Protein AF-A0AAD4MXI3-F1 (afdb_monomer_lite)

Radius of gyration: 30.2 Å; chains: 1; bounding box: 87×58×88 Å

Structure (mmCIF, N/CA/C/O backbone):
data_AF-A0AAD4MXI3-F1
#
_entry.id   AF-A0AAD4MXI3-F1
#
loop_
_atom_site.group_PDB
_atom_site.id
_atom_site.type_symbol
_atom_site.label_atom_id
_atom_site.label_alt_id
_atom_site.label_comp_id
_atom_site.label_asym_id
_atom_site.label_entity_id
_atom_site.label_seq_id
_atom_site.pdbx_PDB_ins_code
_atom_site.Cartn_x
_atom_site.Cartn_y
_atom_site.Cartn_z
_atom_site.occupancy
_atom_site.B_iso_or_equiv
_atom_site.auth_seq_id
_atom_site.auth_comp_id
_atom_site.auth_asym_id
_atom_site.auth_atom_id
_atom_site.pdbx_PDB_model_num
ATOM 1 N N . MET A 1 1 ? -22.666 6.127 -7.463 1.00 71.88 1 MET A N 1
ATOM 2 C CA . MET A 1 1 ? -21.211 5.927 -7.642 1.00 71.88 1 MET A CA 1
ATOM 3 C C . MET A 1 1 ? -20.836 4.461 -7.845 1.00 71.88 1 MET A C 1
ATOM 5 O O . MET A 1 1 ? -20.389 4.149 -8.931 1.00 71.88 1 MET A O 1
ATOM 9 N N . PHE A 1 2 ? -21.081 3.539 -6.904 1.00 76.25 2 PHE A N 1
ATOM 10 C CA . PHE A 1 2 ? -20.746 2.109 -7.086 1.00 76.25 2 PHE A CA 1
ATOM 11 C C . PHE A 1 2 ? -21.360 1.491 -8.357 1.00 76.25 2 PHE A C 1
ATOM 13 O O . PHE A 1 2 ? -20.661 0.951 -9.206 1.00 76.25 2 PHE A O 1
ATOM 20 N N . LYS A 1 3 ? -22.667 1.711 -8.566 1.00 81.88 3 LYS A N 1
ATOM 21 C CA . LYS A 1 3 ? -23.363 1.352 -9.817 1.00 81.88 3 LYS A CA 1
ATOM 22 C C . LYS A 1 3 ? -22.760 2.017 -11.063 1.00 81.88 3 LYS A C 1
ATOM 24 O O . LYS A 1 3 ? -22.839 1.447 -12.139 1.00 81.88 3 LYS A O 1
ATOM 29 N N . PHE A 1 4 ? -22.193 3.218 -10.935 1.00 83.06 4 PHE A N 1
ATOM 30 C CA . PHE A 1 4 ? -21.527 3.906 -12.045 1.00 83.06 4 PHE A CA 1
ATOM 31 C C . PHE A 1 4 ? -20.183 3.241 -12.366 1.00 83.06 4 PHE A C 1
ATOM 33 O O . PHE A 1 4 ? -19.964 2.892 -13.517 1.00 83.06 4 PHE A O 1
ATOM 40 N N . LEU A 1 5 ? -19.357 2.954 -11.353 1.00 79.75 5 LEU A N 1
ATOM 41 C CA . LEU A 1 5 ? -18.104 2.210 -11.520 1.00 79.75 5 LEU A CA 1
ATOM 42 C C . LEU A 1 5 ? -18.349 0.847 -12.1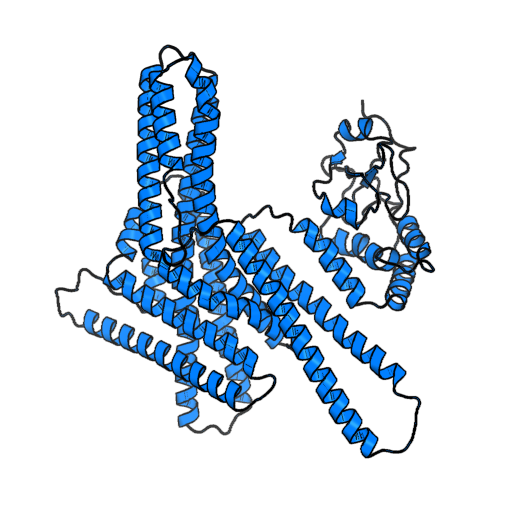87 1.00 79.75 5 LEU A C 1
ATOM 44 O O . LEU A 1 5 ? -17.702 0.525 -13.175 1.00 79.75 5 LEU A O 1
ATOM 48 N N . LEU A 1 6 ? -19.355 0.090 -11.739 1.00 83.81 6 LEU A N 1
ATOM 49 C CA . LEU A 1 6 ? -19.727 -1.175 -12.386 1.00 83.81 6 LEU A CA 1
ATOM 50 C C . LEU A 1 6 ? -20.200 -0.994 -13.833 1.00 83.81 6 LEU A C 1
ATOM 52 O O . LEU A 1 6 ? -19.906 -1.821 -14.688 1.00 83.81 6 LEU A O 1
ATOM 56 N N . LYS A 1 7 ? -20.931 0.080 -14.145 1.00 85.19 7 LYS A N 1
ATOM 57 C CA . LYS A 1 7 ? -21.321 0.364 -15.533 1.00 85.19 7 LYS A CA 1
ATOM 58 C C . LYS A 1 7 ? -20.105 0.669 -16.411 1.00 85.19 7 LYS A C 1
ATOM 60 O O . LYS A 1 7 ? -20.093 0.238 -17.562 1.00 85.19 7 LYS A O 1
ATOM 65 N N . CYS A 1 8 ? -19.083 1.338 -15.873 1.00 80.56 8 CYS A N 1
ATOM 66 C CA . CYS A 1 8 ? -17.843 1.632 -16.594 1.00 80.56 8 CYS A CA 1
ATOM 67 C C . CYS A 1 8 ? -17.051 0.371 -16.971 1.00 80.56 8 CYS A C 1
ATOM 69 O O . CYS A 1 8 ? -16.395 0.377 -18.006 1.00 80.56 8 CYS A O 1
ATOM 71 N N . THR A 1 9 ? -17.143 -0.724 -16.204 1.00 80.81 9 THR A N 1
ATOM 72 C CA . THR A 1 9 ? -16.490 -1.996 -16.585 1.00 80.81 9 THR A CA 1
ATOM 73 C C . THR A 1 9 ? -17.176 -2.682 -17.760 1.00 80.81 9 THR A C 1
ATOM 75 O O . THR A 1 9 ? -16.593 -3.549 -18.402 1.00 80.81 9 THR A O 1
ATOM 78 N N . GLY A 1 10 ? -18.441 -2.344 -18.026 1.00 78.94 10 GLY A N 1
ATOM 79 C CA . GLY A 1 10 ? -19.263 -3.065 -18.988 1.00 78.94 10 GLY A CA 1
ATOM 80 C C . GLY A 1 10 ? -19.734 -4.443 -18.534 1.00 78.94 10 GLY A C 1
ATOM 81 O O . GLY A 1 10 ? -20.423 -5.114 -19.297 1.00 78.94 10 GLY A O 1
ATOM 82 N N . LEU A 1 11 ? -19.399 -4.846 -17.307 1.00 81.38 11 LEU A N 1
ATOM 83 C CA . LEU A 1 11 ? -19.765 -6.135 -16.720 1.00 81.38 11 LEU A CA 1
ATOM 84 C C . LEU A 1 11 ? -20.997 -6.037 -15.812 1.00 81.38 11 LEU A C 1
ATOM 86 O O . LEU A 1 11 ? -21.336 -7.012 -15.148 1.00 81.38 11 LEU A O 1
ATOM 90 N N . TYR A 1 12 ? -21.640 -4.868 -15.729 1.00 85.19 12 TYR A N 1
ATOM 91 C CA . TYR A 1 12 ? -22.799 -4.660 -14.864 1.00 85.19 12 TYR A CA 1
ATOM 92 C C . TYR A 1 12 ? -24.026 -5.451 -15.335 1.00 85.19 12 TYR A C 1
ATOM 94 O O . TYR A 1 12 ? -24.511 -5.235 -16.446 1.00 85.19 12 TYR A O 1
ATOM 102 N N . PHE A 1 13 ? -24.578 -6.285 -14.453 1.00 82.06 13 PHE A N 1
ATOM 103 C CA . PHE A 1 13 ? -25.831 -7.014 -14.664 1.00 82.06 13 PHE A CA 1
ATOM 104 C C . PHE A 1 13 ? -26.773 -6.869 -13.457 1.00 82.06 13 PHE A C 1
ATOM 106 O O . PHE A 1 13 ? -26.343 -6.937 -12.303 1.00 82.06 13 PHE A O 1
ATOM 113 N N . ARG A 1 14 ? -28.077 -6.662 -13.697 1.00 80.00 14 ARG A N 1
ATOM 114 C CA . ARG A 1 14 ? -29.072 -6.450 -12.631 1.00 80.00 14 ARG A CA 1
ATOM 115 C C . ARG A 1 14 ? -29.734 -7.772 -12.230 1.00 80.00 14 ARG A C 1
ATOM 117 O O . ARG A 1 14 ? -30.486 -8.360 -12.994 1.00 80.00 14 ARG A O 1
ATOM 124 N N . ARG A 1 15 ? -29.512 -8.209 -10.985 1.00 71.12 15 ARG A N 1
ATOM 125 C CA . ARG A 1 15 ? -29.992 -9.507 -10.470 1.00 71.12 15 ARG A CA 1
ATOM 126 C C . ARG A 1 15 ? -31.519 -9.686 -10.501 1.00 71.12 15 ARG A C 1
ATOM 128 O O . ARG A 1 15 ? -31.975 -10.789 -10.782 1.00 71.12 15 ARG A O 1
ATOM 135 N N . ASN A 1 16 ? -32.301 -8.636 -10.242 1.00 67.75 16 ASN A N 1
ATOM 136 C CA . ASN A 1 16 ? -33.765 -8.745 -10.108 1.00 67.75 16 ASN A CA 1
ATOM 137 C C . ASN A 1 16 ? -34.512 -9.011 -11.424 1.00 67.75 16 ASN A C 1
ATOM 139 O O . ASN A 1 16 ? -35.721 -9.205 -11.401 1.00 67.75 16 ASN A O 1
ATOM 143 N N . GLU A 1 17 ? -33.813 -9.061 -12.557 1.00 61.91 17 GLU A N 1
ATOM 144 C CA . GLU A 1 17 ? -34.406 -9.397 -13.856 1.00 61.91 17 GLU A CA 1
ATOM 145 C C . GLU A 1 17 ? -34.147 -10.865 -14.252 1.00 61.91 17 GLU A C 1
ATOM 147 O O . GLU A 1 17 ? -34.490 -11.275 -15.353 1.00 61.91 17 GLU A O 1
ATOM 152 N N . LYS A 1 18 ? -33.579 -11.695 -13.357 1.00 56.88 18 LYS A N 1
ATOM 153 C CA . LYS A 1 18 ? -33.251 -13.109 -13.641 1.00 56.88 18 LYS A CA 1
ATOM 154 C C . LYS A 1 18 ? -34.452 -13.980 -14.032 1.00 56.88 18 LYS A C 1
ATOM 156 O O . LYS A 1 18 ? -34.252 -14.982 -14.708 1.00 56.88 18 LYS A O 1
ATOM 161 N N . ASN A 1 19 ? -35.667 -13.608 -13.635 1.00 62.66 19 ASN A N 1
ATOM 162 C CA . ASN A 1 19 ? -36.865 -14.404 -13.919 1.00 62.66 19 ASN A CA 1
ATOM 163 C C . ASN A 1 19 ? -37.606 -13.959 -15.188 1.00 62.66 19 ASN A C 1
ATOM 165 O O . ASN A 1 19 ? -38.589 -14.591 -15.562 1.00 62.66 19 ASN A O 1
ATOM 169 N N . SER A 1 20 ? -37.144 -12.905 -15.867 1.00 68.44 20 SER A N 1
ATOM 170 C CA . SER A 1 20 ? -37.690 -12.482 -17.154 1.00 68.44 20 SER A CA 1
ATOM 171 C C . SER A 1 20 ? -36.617 -12.594 -18.234 1.00 68.44 20 SER A C 1
ATOM 173 O O . SER A 1 20 ? -35.566 -11.948 -18.191 1.00 68.44 20 SER A O 1
ATOM 175 N N . PHE A 1 21 ? -36.882 -13.451 -19.222 1.00 72.69 21 PHE A N 1
ATOM 176 C CA . PHE A 1 21 ? -36.068 -13.615 -20.428 1.00 72.69 21 PHE A CA 1
ATOM 177 C C . PHE A 1 21 ? -36.231 -12.375 -21.324 1.00 72.69 21 PHE A C 1
ATOM 179 O O . PHE A 1 21 ? -36.848 -12.405 -22.383 1.00 72.69 21 PHE A O 1
ATOM 186 N N . ASN A 1 22 ? -35.727 -11.236 -20.855 1.00 79.69 22 ASN A N 1
ATOM 187 C CA . ASN A 1 22 ? -35.810 -9.967 -21.557 1.00 79.69 22 ASN A CA 1
ATOM 188 C C . ASN A 1 22 ? -34.549 -9.765 -22.406 1.00 79.69 22 ASN A C 1
ATOM 190 O O . ASN A 1 22 ? -33.429 -10.000 -21.949 1.00 79.69 22 ASN A O 1
ATOM 194 N N . LEU A 1 23 ? -34.727 -9.259 -23.628 1.00 78.06 23 LEU A N 1
ATOM 195 C CA . LEU A 1 23 ? -33.662 -8.971 -24.597 1.00 78.06 23 LEU A CA 1
ATOM 196 C C . LEU A 1 23 ? -32.428 -8.228 -24.008 1.00 78.06 23 LEU A C 1
ATOM 198 O O . LEU A 1 23 ? -31.302 -8.606 -24.341 1.00 78.06 23 LEU A O 1
ATOM 202 N N . PRO A 1 24 ? -32.567 -7.242 -23.092 1.00 81.12 24 PRO A N 1
ATOM 203 C CA . PRO A 1 24 ? -31.422 -6.580 -22.455 1.00 81.12 24 PRO A CA 1
ATOM 204 C C . PRO A 1 24 ? -30.528 -7.520 -21.631 1.00 81.12 24 PRO A C 1
ATOM 206 O O . PRO A 1 24 ? -29.309 -7.339 -21.607 1.00 81.12 24 PRO A O 1
ATOM 209 N N . ASN A 1 25 ? -31.102 -8.549 -20.999 1.00 78.00 25 ASN A N 1
ATOM 210 C CA . ASN A 1 25 ? -30.342 -9.526 -20.218 1.00 78.00 25 ASN A CA 1
ATOM 211 C C . ASN A 1 25 ? -29.494 -10.420 -21.121 1.00 78.00 25 ASN A C 1
ATOM 213 O O . ASN A 1 25 ? -28.333 -10.678 -20.805 1.00 78.00 25 ASN A O 1
ATOM 217 N N . CYS A 1 26 ? -30.033 -10.831 -22.272 1.00 82.38 26 CYS A N 1
ATOM 218 C CA . CYS A 1 26 ? -29.278 -11.584 -23.271 1.00 82.38 26 CYS A CA 1
ATOM 219 C C . CYS A 1 26 ? -28.070 -10.782 -23.777 1.00 82.38 26 CYS A C 1
ATOM 221 O O . CYS A 1 26 ? -26.962 -11.314 -23.818 1.00 82.38 26 CYS A O 1
ATOM 223 N N . PHE A 1 27 ? -28.245 -9.489 -24.079 1.00 82.81 27 PHE A N 1
ATOM 224 C CA . PHE A 1 27 ? -27.133 -8.621 -24.484 1.00 82.81 27 PHE A CA 1
ATOM 225 C C . PHE A 1 27 ? -26.079 -8.446 -23.386 1.00 82.81 27 PHE A C 1
ATOM 227 O O . PHE A 1 27 ? -24.882 -8.454 -23.679 1.00 82.81 27 PHE A O 1
ATOM 234 N N . ALA A 1 28 ? -26.492 -8.320 -22.124 1.00 81.31 28 ALA A N 1
ATOM 235 C CA . ALA A 1 28 ? -25.559 -8.225 -21.006 1.00 81.31 28 ALA A CA 1
ATOM 236 C C . ALA A 1 28 ? -24.751 -9.521 -20.818 1.00 81.31 28 ALA A C 1
ATOM 238 O O . ALA A 1 28 ? -23.532 -9.457 -20.663 1.00 81.31 28 ALA A O 1
ATOM 239 N N . ILE A 1 29 ? -25.395 -10.690 -20.902 1.00 83.94 29 ILE A N 1
ATOM 240 C CA . ILE A 1 29 ? -24.723 -11.998 -20.824 1.00 83.94 29 ILE A CA 1
ATOM 241 C C . ILE A 1 29 ? -23.753 -12.179 -21.994 1.00 83.94 29 ILE A C 1
ATOM 243 O O . ILE A 1 29 ? -22.613 -12.592 -21.777 1.00 83.94 29 ILE A O 1
ATOM 247 N N . LEU A 1 30 ? -24.165 -11.831 -23.218 1.00 85.38 30 LEU A N 1
ATOM 248 C CA . LEU A 1 30 ? -23.307 -11.882 -24.403 1.00 85.38 30 LEU A CA 1
ATOM 249 C C . LEU A 1 30 ? -22.069 -10.994 -24.218 1.00 85.38 30 LEU A C 1
ATOM 251 O O . LEU A 1 30 ? -20.947 -11.440 -24.442 1.00 85.38 30 LEU A O 1
ATOM 255 N N . ARG A 1 31 ? -22.262 -9.756 -23.745 1.00 82.81 31 ARG A N 1
ATOM 256 C CA . ARG A 1 31 ? -21.172 -8.814 -23.468 1.00 82.81 31 ARG A CA 1
ATOM 257 C C . ARG A 1 31 ? -20.222 -9.345 -22.397 1.00 82.81 31 ARG A C 1
ATOM 259 O O . ARG A 1 31 ? -19.016 -9.312 -22.606 1.00 82.81 31 ARG A O 1
ATOM 266 N N . ILE A 1 32 ? -20.743 -9.841 -21.275 1.00 84.00 32 ILE A N 1
ATOM 267 C CA . ILE A 1 32 ? -19.931 -10.422 -20.195 1.00 84.00 32 ILE A CA 1
ATOM 268 C C . ILE A 1 32 ? -19.137 -11.625 -20.710 1.00 84.00 32 ILE A C 1
ATOM 270 O O . ILE A 1 32 ? -17.943 -11.718 -20.447 1.00 84.00 32 ILE A O 1
ATOM 274 N N . SER A 1 33 ? -19.776 -12.505 -21.483 1.00 84.44 33 SER A N 1
ATOM 275 C CA . SER A 1 33 ? -19.131 -13.687 -22.067 1.00 84.44 33 SER A CA 1
ATOM 276 C C . SER A 1 33 ? -18.014 -13.288 -23.026 1.00 84.44 33 SER A C 1
ATOM 278 O O . SER A 1 33 ? -16.913 -13.825 -22.942 1.00 84.44 33 SER A O 1
ATOM 280 N N . PHE A 1 34 ? -18.261 -12.296 -23.885 1.00 82.94 34 PHE A N 1
ATOM 281 C CA . PHE A 1 34 ? -17.249 -11.747 -24.781 1.00 82.94 34 PHE A CA 1
ATOM 282 C C . PHE A 1 34 ? -16.066 -11.159 -24.004 1.00 82.94 34 PHE A C 1
ATOM 284 O O . PHE A 1 34 ? -14.925 -11.506 -24.288 1.00 82.94 34 PHE A O 1
ATOM 291 N N . LEU A 1 35 ? -16.328 -10.328 -22.991 1.00 79.69 35 LEU A N 1
ATOM 292 C CA . LEU A 1 35 ? -15.300 -9.715 -22.145 1.00 79.69 35 LEU A CA 1
ATOM 293 C C . LEU A 1 35 ? -14.505 -10.765 -21.346 1.00 79.69 35 LEU A C 1
ATOM 295 O O . LEU A 1 35 ? -13.294 -10.632 -21.187 1.00 79.69 35 LEU A O 1
ATOM 299 N N . PHE A 1 36 ? -15.149 -11.832 -20.877 1.00 83.69 36 PHE A N 1
ATOM 300 C CA . PHE A 1 36 ? -14.470 -12.934 -20.200 1.00 83.69 36 PHE A CA 1
ATOM 301 C C . PHE A 1 36 ? -13.571 -13.730 -21.157 1.00 83.69 36 PHE A C 1
ATOM 303 O O . PHE A 1 36 ? -12.392 -13.931 -20.866 1.00 83.69 36 PHE A O 1
ATOM 310 N N . LEU A 1 37 ? -14.099 -14.137 -22.318 1.00 83.88 37 LEU A N 1
ATOM 311 C CA . LEU A 1 37 ? -13.338 -14.860 -23.343 1.00 83.88 37 LEU A CA 1
ATOM 312 C C . LEU A 1 37 ? -12.160 -14.028 -23.858 1.00 83.88 37 LEU A C 1
ATOM 314 O O . LEU A 1 37 ? -11.071 -14.559 -24.051 1.00 83.88 37 LEU A O 1
ATOM 318 N N . ALA A 1 38 ? -12.363 -12.722 -24.011 1.00 76.38 38 ALA A N 1
ATOM 319 C CA . ALA A 1 38 ? -11.337 -11.737 -24.313 1.00 76.38 38 ALA A CA 1
ATOM 320 C C . ALA A 1 38 ? -10.177 -11.772 -23.303 1.00 76.38 38 ALA A C 1
ATOM 322 O O . ALA A 1 38 ? -9.015 -11.936 -23.685 1.00 76.38 38 ALA A O 1
ATOM 323 N N . SER A 1 39 ? -10.487 -11.669 -22.007 1.00 76.62 39 SER A N 1
ATOM 324 C CA . SER A 1 39 ? -9.486 -11.722 -20.936 1.00 76.62 39 SER A CA 1
ATOM 325 C C . SER A 1 39 ? -8.777 -13.077 -20.865 1.00 76.62 39 SER A C 1
ATOM 327 O O . SER A 1 39 ? -7.554 -13.119 -20.725 1.00 76.62 39 SER A O 1
ATOM 329 N N . LEU A 1 40 ? -9.520 -14.179 -21.009 1.00 82.62 40 LEU A N 1
ATOM 330 C CA . LEU A 1 40 ? -8.967 -15.533 -21.031 1.00 82.62 40 LEU A CA 1
ATOM 331 C C . LEU A 1 40 ? -8.005 -15.720 -22.210 1.00 82.62 40 LEU A C 1
ATOM 333 O O . LEU A 1 40 ? -6.887 -16.196 -22.030 1.00 82.62 40 LEU A O 1
ATOM 337 N N . PHE A 1 41 ? -8.405 -15.295 -23.408 1.00 80.56 41 PHE A N 1
ATOM 338 C CA . PHE A 1 41 ? -7.582 -15.395 -24.608 1.00 80.56 41 PHE A CA 1
ATOM 339 C C . PHE A 1 41 ? -6.304 -14.553 -24.502 1.00 80.56 41 PHE A C 1
ATOM 341 O O . PHE A 1 41 ? -5.221 -15.035 -24.835 1.00 80.56 41 PHE A O 1
ATOM 348 N N . GLY A 1 42 ? -6.399 -13.330 -23.967 1.00 74.69 42 GLY A N 1
ATOM 349 C CA . GLY A 1 42 ? -5.232 -12.495 -23.672 1.00 74.69 42 GLY A CA 1
ATOM 350 C C . GLY A 1 42 ? -4.258 -13.168 -22.699 1.00 74.69 42 GLY A C 1
ATOM 351 O O . GLY A 1 42 ? -3.053 -13.180 -22.943 1.00 74.69 42 GLY A O 1
ATOM 352 N N . CYS A 1 43 ? -4.778 -13.802 -21.644 1.00 78.19 43 CYS A N 1
ATOM 353 C CA . CYS A 1 43 ? -3.972 -14.572 -20.698 1.00 78.19 43 CYS A CA 1
ATOM 354 C C . CYS A 1 43 ? -3.271 -15.762 -21.375 1.00 78.19 43 CYS A C 1
ATOM 356 O O . CYS A 1 43 ? -2.061 -15.914 -21.231 1.00 78.19 43 CYS A O 1
ATOM 358 N N . LEU A 1 44 ? -3.987 -16.549 -22.186 1.00 81.56 44 LEU A N 1
ATOM 359 C CA . LEU A 1 44 ? -3.418 -17.692 -22.912 1.00 81.56 44 LEU A CA 1
ATOM 360 C C . LEU A 1 44 ? -2.324 -17.276 -23.905 1.00 81.56 44 LEU A C 1
ATOM 362 O O . LEU A 1 44 ? -1.294 -17.946 -23.997 1.00 81.56 44 LEU A O 1
ATOM 366 N N . ILE A 1 45 ? -2.508 -16.162 -24.622 1.00 78.88 45 ILE A N 1
ATOM 367 C CA . ILE A 1 45 ? -1.471 -15.606 -25.504 1.00 78.88 45 ILE A CA 1
ATOM 368 C C . ILE A 1 45 ? -0.225 -15.241 -24.702 1.00 78.88 45 ILE A C 1
ATOM 370 O O . ILE A 1 45 ? 0.888 -15.545 -25.134 1.00 78.88 45 ILE A O 1
ATOM 374 N N . SER A 1 46 ? -0.400 -14.592 -23.554 1.00 74.19 46 SER A N 1
ATOM 375 C CA . SER A 1 46 ? 0.720 -14.153 -22.727 1.00 74.19 46 SER A CA 1
ATOM 376 C C . SER A 1 46 ? 1.441 -15.327 -22.079 1.00 74.19 46 SER A C 1
ATOM 378 O O . SER A 1 46 ? 2.661 -15.362 -22.153 1.00 74.19 46 SER A O 1
ATOM 380 N N . ILE A 1 47 ? 0.727 -16.354 -21.603 1.00 77.31 47 ILE A N 1
ATOM 381 C CA . ILE A 1 47 ? 1.327 -17.622 -21.155 1.00 77.31 47 ILE A CA 1
ATOM 382 C C . ILE A 1 47 ? 2.124 -18.267 -22.289 1.00 77.31 47 ILE A C 1
ATOM 384 O O . ILE A 1 47 ? 3.286 -18.616 -22.099 1.00 77.31 47 ILE A O 1
ATOM 388 N N . LYS A 1 48 ? 1.535 -18.394 -23.487 1.00 81.06 48 LYS A N 1
ATOM 389 C CA . LYS A 1 48 ? 2.230 -18.961 -24.651 1.00 81.06 48 LYS A CA 1
ATOM 390 C C . LYS A 1 48 ? 3.506 -18.179 -24.957 1.00 81.06 48 LYS A C 1
ATOM 392 O O . LYS A 1 48 ? 4.539 -18.790 -25.202 1.00 81.06 48 LYS A O 1
ATOM 397 N N . ARG A 1 49 ? 3.450 -16.844 -24.934 1.00 75.56 49 ARG A N 1
ATOM 398 C CA . ARG A 1 49 ? 4.627 -15.988 -25.131 1.00 75.56 49 ARG A CA 1
ATOM 399 C C . ARG A 1 49 ? 5.664 -16.202 -24.037 1.00 75.56 49 ARG A C 1
ATOM 401 O O . ARG A 1 49 ? 6.811 -16.440 -24.387 1.00 75.56 49 ARG A O 1
ATOM 408 N N . SER A 1 50 ? 5.275 -16.188 -22.761 1.00 74.62 50 SER A N 1
ATOM 409 C CA . SER A 1 50 ? 6.175 -16.470 -21.636 1.00 74.62 50 SER A CA 1
ATOM 410 C C . SER A 1 50 ? 6.868 -17.817 -21.814 1.00 74.62 50 SER A C 1
ATOM 412 O O . SER A 1 50 ? 8.085 -17.880 -21.730 1.00 74.62 50 SER A O 1
ATOM 414 N N . LEU A 1 51 ? 6.117 -18.878 -22.128 1.00 75.19 51 LEU A N 1
ATOM 415 C CA . LEU A 1 51 ? 6.660 -20.222 -22.333 1.00 75.19 51 LEU A CA 1
ATOM 416 C C . LEU A 1 51 ? 7.622 -20.281 -23.519 1.00 75.19 51 LEU A C 1
ATOM 418 O O . LEU A 1 51 ? 8.698 -20.848 -23.392 1.00 75.19 51 LEU A O 1
ATOM 422 N N . VAL A 1 52 ? 7.273 -19.667 -24.653 1.00 77.25 52 VAL A N 1
ATOM 423 C CA . VAL A 1 52 ? 8.180 -19.567 -25.805 1.00 77.25 52 VAL A CA 1
ATOM 424 C C . VAL A 1 52 ? 9.452 -18.809 -25.408 1.00 77.25 52 VAL A C 1
ATOM 426 O O . VAL A 1 52 ? 10.545 -19.290 -25.668 1.00 77.25 52 VAL A O 1
ATOM 429 N N . TYR A 1 53 ? 9.359 -17.679 -24.711 1.00 73.25 53 TYR A N 1
ATOM 430 C CA . TYR A 1 53 ? 10.555 -16.942 -24.289 1.00 73.25 53 TYR A CA 1
ATOM 431 C C . TYR A 1 53 ? 11.428 -17.716 -23.296 1.00 73.25 53 TYR A C 1
ATOM 433 O O . TYR A 1 53 ? 12.649 -17.682 -23.423 1.00 73.25 53 TYR A O 1
ATOM 441 N N . ILE A 1 54 ? 10.819 -18.433 -22.349 1.00 70.81 54 ILE A N 1
ATOM 442 C CA . ILE A 1 54 ? 11.538 -19.298 -21.405 1.00 70.81 54 ILE A CA 1
ATOM 443 C C . ILE A 1 54 ? 12.260 -20.423 -22.156 1.00 70.81 54 ILE A C 1
ATOM 445 O O . ILE A 1 54 ? 13.427 -20.684 -21.886 1.00 70.81 54 ILE A O 1
ATOM 449 N N . LEU A 1 55 ? 11.585 -21.075 -23.107 1.00 74.19 55 LEU A N 1
ATOM 450 C CA . LEU A 1 55 ? 12.127 -22.226 -23.834 1.00 74.19 55 LEU A CA 1
ATOM 451 C C . LEU A 1 55 ? 13.190 -21.847 -24.874 1.00 74.19 55 LEU A C 1
ATOM 453 O O . LEU A 1 55 ? 14.082 -22.646 -25.136 1.00 74.19 55 LEU A O 1
ATOM 457 N N . TYR A 1 56 ? 13.105 -20.652 -25.467 1.00 72.19 56 TYR A N 1
ATOM 458 C CA . TYR A 1 56 ? 13.983 -20.223 -26.563 1.00 72.19 56 TYR A CA 1
ATOM 459 C C . TYR A 1 56 ? 15.058 -19.193 -26.154 1.00 72.19 56 TYR A C 1
ATOM 461 O O . TYR A 1 56 ? 15.750 -18.685 -27.029 1.00 72.19 56 TYR A O 1
ATOM 469 N N . SER A 1 57 ? 15.232 -18.914 -24.852 1.00 57.41 57 SER A N 1
ATOM 470 C CA . SER A 1 57 ? 16.370 -18.173 -24.268 1.00 57.41 57 SER A CA 1
ATOM 471 C C . SER A 1 57 ? 16.747 -16.859 -24.980 1.00 57.41 57 SER A C 1
ATOM 473 O O . SER A 1 57 ? 17.757 -16.782 -25.679 1.00 57.41 57 SER A O 1
ATOM 475 N N . LEU A 1 58 ? 15.981 -15.786 -24.746 1.00 51.16 58 LEU A N 1
ATOM 476 C CA . LEU A 1 58 ? 16.377 -14.419 -25.122 1.00 51.16 58 LEU A CA 1
ATOM 477 C C . LEU A 1 58 ? 16.386 -13.502 -23.885 1.00 51.16 58 LEU A C 1
ATOM 479 O O . LEU A 1 58 ? 15.350 -13.258 -23.266 1.00 51.16 58 LEU A O 1
ATOM 483 N N . GLU A 1 59 ? 17.581 -13.006 -23.551 1.00 57.72 59 GLU A N 1
ATOM 484 C CA . GLU A 1 59 ? 18.036 -12.413 -22.275 1.00 57.72 59 GLU A CA 1
ATOM 485 C C . GLU A 1 59 ? 17.306 -11.151 -21.762 1.00 57.72 59 GLU A C 1
ATOM 487 O O . GLU A 1 59 ? 17.576 -10.699 -20.648 1.00 57.72 59 GLU A O 1
ATOM 492 N N . THR A 1 60 ? 16.379 -10.557 -22.518 1.00 54.16 60 THR A N 1
ATOM 493 C CA . THR A 1 60 ? 15.737 -9.276 -22.137 1.00 54.16 60 THR A CA 1
ATOM 494 C C . THR A 1 60 ? 14.233 -9.213 -22.392 1.00 54.16 60 THR A C 1
ATOM 496 O O . THR A 1 60 ? 13.512 -8.599 -21.611 1.00 54.16 60 THR A O 1
ATOM 499 N N . ALA A 1 61 ? 13.718 -9.914 -23.405 1.00 54.84 61 ALA A N 1
ATOM 500 C CA . ALA A 1 61 ? 12.282 -9.956 -23.702 1.00 54.84 61 ALA A CA 1
ATOM 501 C C . ALA A 1 61 ? 11.458 -10.754 -22.665 1.00 54.84 61 ALA A C 1
ATOM 503 O O . ALA A 1 61 ? 10.224 -10.726 -22.685 1.00 54.84 61 ALA A O 1
ATOM 504 N N . SER A 1 62 ? 12.120 -11.472 -21.753 1.00 63.47 62 SER A N 1
ATOM 505 C CA . SER A 1 62 ? 11.473 -12.285 -20.722 1.00 63.47 62 SER A CA 1
ATOM 506 C C . SER A 1 62 ? 10.803 -11.443 -19.627 1.00 63.47 62 SER A C 1
ATOM 508 O O . SER A 1 62 ? 9.693 -11.775 -19.217 1.00 63.47 62 SER A O 1
ATOM 510 N N . LEU A 1 63 ? 11.409 -10.329 -19.199 1.00 72.75 63 LEU A N 1
ATOM 511 C CA . LEU A 1 63 ? 10.947 -9.551 -18.039 1.00 72.75 63 LEU A CA 1
ATOM 512 C C . LEU A 1 63 ? 9.620 -8.821 -18.296 1.00 72.75 63 LEU A C 1
ATOM 514 O O . LEU A 1 63 ? 8.661 -9.010 -17.545 1.00 72.75 63 LEU A O 1
ATOM 518 N N . ASP A 1 64 ? 9.512 -8.094 -19.413 1.00 73.75 64 ASP A N 1
ATOM 519 C CA . ASP A 1 64 ? 8.252 -7.484 -19.870 1.00 73.75 64 ASP A CA 1
ATOM 520 C C . ASP A 1 64 ? 7.141 -8.519 -20.037 1.00 73.75 64 ASP A C 1
ATOM 522 O O . ASP A 1 64 ? 5.971 -8.264 -19.743 1.00 73.75 64 ASP A O 1
ATOM 526 N N . THR A 1 65 ? 7.509 -9.719 -20.485 1.00 79.38 65 THR A N 1
ATOM 527 C CA . THR A 1 65 ? 6.556 -10.803 -20.688 1.00 79.38 65 THR A CA 1
ATOM 528 C C . THR A 1 65 ? 6.035 -11.346 -19.352 1.00 79.38 65 THR A C 1
ATOM 530 O O . THR A 1 65 ? 4.838 -11.614 -19.238 1.00 79.38 65 THR A O 1
ATOM 533 N N . PHE A 1 66 ? 6.879 -11.469 -18.322 1.00 81.56 66 PHE A N 1
ATOM 534 C CA . PHE A 1 66 ? 6.442 -11.869 -16.977 1.00 81.56 66 PHE A CA 1
ATOM 535 C C . PHE A 1 66 ? 5.588 -10.800 -16.295 1.00 81.56 66 PHE A C 1
ATOM 537 O O . PHE A 1 66 ? 4.549 -11.126 -15.715 1.00 81.56 66 PHE A O 1
ATOM 544 N N . GLN A 1 67 ? 5.975 -9.527 -16.406 1.00 84.56 67 GLN A N 1
ATOM 545 C CA . GLN A 1 67 ? 5.164 -8.417 -15.909 1.00 84.56 67 GLN A CA 1
ATOM 546 C C . GLN A 1 67 ? 3.792 -8.394 -16.600 1.00 84.56 67 GLN A C 1
ATOM 548 O O . GLN A 1 67 ? 2.757 -8.352 -15.931 1.00 84.56 67 GLN A O 1
ATOM 553 N N . GLY A 1 68 ? 3.774 -8.509 -17.931 1.00 81.94 68 GLY A N 1
ATOM 554 C CA . GLY A 1 68 ? 2.547 -8.589 -18.719 1.00 81.94 68 GLY A CA 1
ATOM 555 C C . GLY A 1 68 ? 1.680 -9.793 -18.345 1.00 81.94 68 GLY A C 1
ATOM 556 O O . GLY A 1 68 ? 0.463 -9.662 -18.226 1.00 81.94 68 GLY A O 1
ATOM 557 N N . LEU A 1 69 ? 2.277 -10.962 -18.094 1.00 84.38 69 LEU A N 1
ATOM 558 C CA . LEU A 1 69 ? 1.548 -12.135 -17.606 1.00 84.38 69 LEU A CA 1
ATOM 559 C C . LEU A 1 69 ? 0.861 -11.851 -16.262 1.00 84.38 69 LEU A C 1
ATOM 561 O O . LEU A 1 69 ? -0.327 -12.141 -16.120 1.00 84.38 69 LEU A O 1
ATOM 565 N N . GLY A 1 70 ? 1.577 -11.247 -15.309 1.00 88.50 70 GLY A N 1
ATOM 566 C CA . GLY A 1 70 ? 1.018 -10.872 -14.008 1.00 88.50 70 GLY A CA 1
ATOM 567 C C . GLY A 1 70 ? -0.190 -9.943 -14.144 1.00 88.50 70 GLY A C 1
ATOM 568 O O . GLY A 1 70 ? -1.227 -10.177 -13.529 1.00 88.50 70 GLY A O 1
ATOM 569 N N . TRP A 1 71 ? -0.107 -8.957 -15.032 1.00 86.56 71 TRP A N 1
ATOM 570 C CA . TRP A 1 71 ? -1.216 -8.069 -15.379 1.00 86.56 71 TRP A CA 1
ATOM 571 C C . TRP A 1 71 ? -2.423 -8.798 -15.980 1.00 86.56 71 TRP A C 1
ATOM 573 O O . TRP A 1 71 ? -3.566 -8.589 -15.561 1.00 86.56 71 TRP A O 1
ATOM 583 N N . HIS A 1 72 ? -2.205 -9.711 -16.926 1.00 84.94 72 HIS A N 1
ATOM 584 C CA . HIS A 1 72 ? -3.305 -10.496 -17.486 1.00 84.94 72 HIS A CA 1
ATOM 585 C C . HIS A 1 72 ? -3.979 -11.382 -16.440 1.00 84.94 72 HIS A C 1
ATOM 587 O O . HIS A 1 72 ? -5.207 -11.479 -16.434 1.00 84.94 72 HIS A O 1
ATOM 593 N N . LEU A 1 73 ? -3.203 -11.984 -15.536 1.00 87.69 73 LEU A N 1
ATOM 594 C CA . LEU A 1 73 ? -3.738 -12.774 -14.431 1.00 87.69 73 LEU A CA 1
ATOM 595 C C . LEU A 1 73 ? -4.529 -11.907 -13.443 1.00 87.69 73 LEU A C 1
ATOM 597 O O . LEU A 1 73 ? -5.622 -12.311 -13.044 1.00 87.69 73 LEU A O 1
ATOM 601 N N . GLN A 1 74 ? -4.047 -10.703 -13.115 1.00 91.19 74 GLN A N 1
ATOM 602 C CA . GLN A 1 74 ? -4.778 -9.730 -12.290 1.00 91.19 74 GLN A CA 1
ATOM 603 C C . GLN A 1 74 ? -6.139 -9.399 -12.917 1.00 91.19 74 GLN A C 1
ATOM 605 O O . GLN A 1 74 ? -7.173 -9.557 -12.274 1.00 91.19 74 GLN A O 1
ATOM 610 N N . THR A 1 75 ? -6.173 -9.047 -14.206 1.00 89.12 75 THR A N 1
ATOM 611 C CA . THR A 1 75 ? -7.430 -8.728 -14.908 1.00 89.12 75 THR A CA 1
ATOM 612 C C . THR A 1 75 ? -8.378 -9.908 -15.028 1.00 89.12 75 THR A C 1
ATOM 614 O O . THR A 1 75 ? -9.586 -9.741 -14.836 1.00 89.12 75 THR A O 1
ATOM 617 N N . LEU A 1 76 ? -7.866 -11.093 -15.368 1.00 87.62 76 LEU A N 1
ATOM 618 C CA . LEU A 1 76 ? -8.686 -12.297 -15.457 1.00 87.62 76 LEU A CA 1
ATOM 619 C C . LEU A 1 76 ? -9.327 -12.587 -14.099 1.00 87.62 76 LEU A C 1
ATOM 621 O O . LEU A 1 76 ? -10.538 -12.793 -14.022 1.00 87.62 76 LEU A O 1
ATOM 625 N N . SER A 1 77 ? -8.536 -12.497 -13.030 1.00 92.81 77 SER A N 1
ATOM 626 C CA . SER A 1 77 ? -9.008 -12.665 -11.657 1.00 92.81 77 SER A CA 1
ATOM 627 C C . SER A 1 77 ? -10.072 -11.626 -11.317 1.00 92.81 77 SER A C 1
ATOM 629 O O . SER A 1 77 ? -11.180 -11.995 -10.935 1.00 92.81 77 SER A O 1
ATOM 631 N N . SER A 1 78 ? -9.805 -10.335 -11.538 1.00 94.38 78 SER A N 1
ATOM 632 C CA . SER A 1 78 ? -10.782 -9.266 -11.305 1.00 94.38 78 SER A CA 1
ATOM 633 C C . SER A 1 78 ? -12.080 -9.481 -12.084 1.00 94.38 78 SER A C 1
ATOM 635 O O . SER A 1 78 ? -13.159 -9.281 -11.535 1.00 94.38 78 SER A O 1
ATOM 637 N N . THR A 1 79 ? -12.000 -9.944 -13.332 1.00 89.81 79 THR A N 1
ATOM 638 C CA . THR A 1 79 ? -13.173 -10.239 -14.167 1.00 89.81 79 THR A CA 1
ATOM 639 C C . THR A 1 79 ? -13.990 -11.388 -13.576 1.00 89.81 79 THR A C 1
ATOM 641 O O . THR A 1 79 ? -15.201 -11.246 -13.403 1.00 89.81 79 THR A O 1
ATOM 644 N N . ILE A 1 80 ? -13.337 -12.496 -13.203 1.00 92.12 80 ILE A N 1
ATOM 645 C CA . ILE A 1 80 ? -13.983 -13.660 -12.577 1.00 92.12 80 ILE A CA 1
ATOM 646 C C . ILE A 1 80 ? -14.668 -13.251 -11.272 1.00 92.12 80 ILE A C 1
ATOM 648 O O . ILE A 1 80 ? -15.857 -13.519 -11.099 1.00 92.12 80 ILE A O 1
ATOM 652 N N . PHE A 1 81 ? -13.955 -12.562 -10.378 1.00 95.00 81 PHE A N 1
ATOM 653 C CA . PHE A 1 81 ? -14.507 -12.134 -9.094 1.00 95.00 81 PHE A CA 1
ATOM 654 C C . PHE A 1 81 ? -15.650 -11.138 -9.261 1.00 95.00 81 PHE A C 1
ATOM 656 O O . PHE A 1 81 ? -16.671 -11.271 -8.590 1.00 95.00 81 PHE A O 1
ATOM 663 N N . LEU A 1 82 ? -15.545 -10.187 -10.191 1.00 92.62 82 LEU A N 1
ATOM 664 C CA . LEU A 1 82 ? -16.612 -9.220 -10.424 1.00 92.62 82 LEU A CA 1
ATOM 665 C C . LEU A 1 82 ? -17.881 -9.885 -10.971 1.00 92.62 82 LEU A C 1
ATOM 667 O O . LEU A 1 82 ? -18.985 -9.514 -10.567 1.00 92.62 82 LEU A O 1
ATOM 671 N N . ILE A 1 83 ? -17.744 -10.871 -11.863 1.00 90.06 83 ILE A N 1
ATOM 672 C CA . ILE A 1 83 ? -18.873 -11.676 -12.354 1.00 90.06 83 ILE A CA 1
ATOM 673 C C . ILE A 1 83 ? -19.461 -12.499 -11.204 1.00 90.06 83 ILE A C 1
ATOM 675 O O . ILE A 1 83 ? -20.669 -12.451 -10.974 1.00 90.06 83 ILE A O 1
ATOM 679 N N . TYR A 1 84 ? -18.617 -13.198 -10.445 1.00 93.25 84 TYR A N 1
ATOM 680 C CA . TYR A 1 84 ? -19.020 -14.032 -9.314 1.00 93.25 84 TYR A CA 1
ATOM 681 C C . TYR A 1 84 ? -19.776 -13.233 -8.241 1.00 93.25 84 TYR A C 1
ATOM 683 O O . TYR A 1 84 ? -20.881 -13.609 -7.839 1.00 93.25 84 TYR A O 1
ATOM 691 N N . TRP A 1 85 ? -19.241 -12.084 -7.815 1.00 93.25 85 TRP A N 1
ATOM 692 C CA . TRP A 1 85 ? -19.871 -11.241 -6.799 1.00 93.25 85 TRP A CA 1
ATOM 693 C C . TRP A 1 85 ? -21.188 -10.627 -7.277 1.00 93.25 85 TRP A C 1
ATOM 695 O O . TRP A 1 85 ? -22.118 -10.477 -6.482 1.00 93.25 85 TRP A O 1
ATOM 705 N N . GLN A 1 86 ? -21.302 -10.279 -8.561 1.00 89.69 86 GLN A N 1
ATOM 706 C CA . GLN A 1 86 ? -22.571 -9.823 -9.133 1.00 89.69 86 GLN A CA 1
ATOM 707 C C . GLN A 1 86 ? -23.593 -10.955 -9.214 1.00 89.69 86 GLN A C 1
ATOM 709 O O . GLN A 1 86 ? -24.749 -10.773 -8.830 1.00 89.69 86 GLN A O 1
ATOM 714 N N . TRP A 1 87 ? -23.167 -12.138 -9.661 1.00 87.88 87 TRP A N 1
ATOM 715 C CA . TRP A 1 87 ? -24.035 -13.302 -9.811 1.00 87.88 87 TRP A CA 1
ATOM 716 C C . TRP A 1 87 ? -24.676 -13.719 -8.487 1.00 87.88 87 TRP A C 1
ATOM 718 O O . TRP A 1 87 ? -25.884 -13.983 -8.438 1.00 87.88 87 TRP A O 1
ATOM 728 N N . ASN A 1 88 ? -23.875 -13.709 -7.420 1.00 90.75 88 ASN A N 1
ATOM 729 C CA . ASN A 1 88 ? -24.287 -14.055 -6.064 1.00 90.75 88 ASN A CA 1
ATOM 730 C C . ASN A 1 88 ? -24.948 -12.895 -5.305 1.00 90.75 88 ASN A C 1
ATOM 732 O O . ASN A 1 88 ? -25.401 -13.089 -4.176 1.00 90.75 88 ASN A O 1
ATOM 736 N N . GLY A 1 89 ? -25.032 -11.696 -5.903 1.00 88.81 89 GLY A N 1
ATOM 737 C CA . GLY A 1 89 ? -25.503 -10.456 -5.261 1.00 88.81 89 GLY A CA 1
ATOM 738 C C . GLY A 1 89 ? -24.683 -10.044 -4.040 1.00 88.81 89 GLY A C 1
ATOM 739 O O . GLY A 1 89 ? -25.134 -9.280 -3.194 1.00 88.81 89 GLY A O 1
ATOM 740 N N . THR A 1 90 ? -23.458 -10.541 -3.957 1.00 90.00 90 THR A N 1
ATOM 741 C CA . THR A 1 90 ? -22.495 -10.230 -2.913 1.00 90.00 90 THR A CA 1
ATOM 742 C C . THR A 1 90 ? -22.135 -8.745 -2.910 1.00 90.00 90 THR A C 1
ATOM 744 O O . THR A 1 90 ? -21.970 -8.161 -1.847 1.00 90.00 90 THR A O 1
ATOM 747 N N . LEU A 1 91 ? -22.087 -8.110 -4.088 1.00 85.00 91 LEU A N 1
ATOM 748 C CA . LEU A 1 91 ? -21.860 -6.665 -4.203 1.00 85.00 91 LEU A CA 1
ATOM 749 C C . LEU A 1 91 ? -23.000 -5.821 -3.622 1.00 85.00 91 LEU A C 1
ATOM 751 O O . LEU A 1 91 ? -22.753 -4.731 -3.114 1.00 85.00 91 LEU A O 1
ATOM 755 N N . GLU A 1 92 ? -24.238 -6.305 -3.714 1.00 84.69 92 GLU A N 1
ATOM 756 C CA . GLU A 1 92 ? -25.400 -5.634 -3.126 1.00 84.69 92 GLU A CA 1
ATOM 757 C C . GLU A 1 92 ? -25.361 -5.771 -1.606 1.00 84.69 92 GLU A C 1
ATOM 759 O O . GLU A 1 92 ? -25.426 -4.766 -0.909 1.00 84.69 92 GLU A O 1
ATOM 764 N N . ALA A 1 93 ? -25.081 -6.977 -1.098 1.00 84.12 93 ALA A N 1
ATOM 765 C CA . ALA A 1 93 ? -24.847 -7.191 0.328 1.00 84.12 93 ALA A CA 1
ATOM 766 C C . ALA A 1 93 ? -23.693 -6.329 0.865 1.00 84.12 93 ALA A C 1
ATOM 768 O O . ALA A 1 93 ? -23.795 -5.775 1.954 1.00 84.12 93 ALA A O 1
ATOM 769 N N . LEU A 1 94 ? -22.610 -6.183 0.102 1.00 83.75 94 LEU A N 1
ATOM 770 C CA . LEU A 1 94 ? -21.488 -5.317 0.447 1.00 83.75 94 LEU A CA 1
ATOM 771 C C . LEU A 1 94 ? -21.908 -3.841 0.487 1.00 83.75 94 LEU A C 1
ATOM 773 O O . LEU A 1 94 ? -21.603 -3.140 1.447 1.00 83.75 94 LEU A O 1
ATOM 777 N N . TYR A 1 95 ? -22.646 -3.368 -0.515 1.00 83.06 95 TYR A N 1
ATOM 778 C CA . TYR A 1 95 ? -23.144 -1.996 -0.535 1.00 83.06 95 TYR A CA 1
ATOM 779 C C . TYR A 1 95 ? -24.105 -1.712 0.627 1.00 83.06 95 TYR A C 1
ATOM 781 O O . TYR A 1 95 ? -23.920 -0.730 1.338 1.00 83.06 95 TYR A O 1
ATOM 789 N N . ASP A 1 96 ? -25.080 -2.586 0.858 1.00 83.31 96 ASP A N 1
ATOM 790 C CA . ASP A 1 96 ? -26.112 -2.370 1.870 1.00 83.31 96 ASP A CA 1
ATOM 791 C C . ASP A 1 96 ? -25.571 -2.522 3.297 1.00 83.31 96 ASP A C 1
ATOM 793 O O . ASP A 1 96 ? -25.973 -1.775 4.191 1.00 83.31 96 ASP A O 1
ATOM 797 N N . LYS A 1 97 ? -24.650 -3.471 3.524 1.00 83.19 97 LYS A N 1
ATOM 798 C CA . LYS A 1 97 ? -24.145 -3.784 4.869 1.00 83.19 97 LYS A CA 1
ATOM 799 C C . LYS A 1 97 ? -22.894 -3.002 5.252 1.00 83.19 97 LYS A C 1
ATOM 801 O O . LYS A 1 97 ? -22.760 -2.628 6.412 1.00 83.19 97 LYS A O 1
ATOM 806 N N . ILE A 1 98 ? -21.973 -2.758 4.318 1.00 77.69 98 ILE A N 1
ATOM 807 C CA . ILE A 1 98 ? -20.687 -2.105 4.619 1.00 77.69 98 ILE A CA 1
ATOM 808 C C . ILE A 1 98 ? -20.768 -0.600 4.349 1.00 77.69 98 ILE A C 1
ATOM 810 O O . ILE A 1 98 ? -20.361 0.200 5.186 1.00 77.69 98 ILE A O 1
ATOM 814 N N . LEU A 1 99 ? -21.347 -0.188 3.219 1.00 71.56 99 LEU A N 1
ATOM 815 C CA . LEU A 1 99 ? -21.402 1.216 2.796 1.00 71.56 99 LEU A CA 1
ATOM 816 C C . LEU A 1 99 ? -22.685 1.904 3.299 1.00 71.56 99 LEU A C 1
ATOM 818 O O . LEU A 1 99 ? -23.524 2.348 2.514 1.00 71.56 99 LEU A O 1
ATOM 822 N N . LEU A 1 100 ? -22.852 1.992 4.623 1.00 61.94 100 LEU A N 1
ATOM 823 C CA . LEU A 1 100 ? -24.040 2.603 5.231 1.00 61.94 100 LEU A CA 1
ATOM 824 C C . LEU A 1 100 ? -24.222 4.087 4.859 1.00 61.94 100 LEU A C 1
ATOM 826 O O . LEU A 1 100 ? -23.285 4.876 4.754 1.00 61.94 100 LEU A O 1
ATOM 830 N N . LYS A 1 101 ? -25.496 4.460 4.709 1.00 61.00 101 LYS A N 1
ATOM 831 C CA . LYS A 1 101 ? -25.995 5.676 4.044 1.00 61.00 101 LYS A CA 1
ATOM 832 C C . LYS A 1 101 ? -26.015 6.950 4.912 1.00 61.00 101 LYS A C 1
ATOM 834 O O . LYS A 1 101 ? -26.261 8.018 4.365 1.00 61.00 101 LYS A O 1
ATOM 839 N N . ASN A 1 102 ? -25.776 6.857 6.228 1.00 53.84 102 ASN A N 1
ATOM 840 C CA . ASN A 1 102 ? -26.265 7.867 7.187 1.00 53.84 102 ASN A CA 1
ATOM 841 C C . ASN A 1 102 ? -25.264 8.407 8.232 1.00 53.84 102 ASN A C 1
ATOM 843 O O . ASN A 1 102 ? -25.689 9.131 9.131 1.00 53.84 102 ASN A O 1
ATOM 847 N N . SER A 1 103 ? -23.956 8.137 8.163 1.00 58.59 103 SER A N 1
ATOM 848 C CA . SER A 1 103 ? -23.044 8.769 9.130 1.00 58.59 103 SER A CA 1
ATOM 849 C C . SER A 1 103 ? -22.755 10.226 8.731 1.00 58.59 103 SER A C 1
ATOM 851 O O . SER A 1 103 ? -22.237 10.507 7.654 1.00 58.59 103 SER A O 1
ATOM 853 N N . VAL A 1 104 ? -23.051 11.189 9.613 1.00 58.62 104 VAL A N 1
ATOM 854 C CA . VAL A 1 104 ? -22.729 12.632 9.454 1.00 58.62 104 VAL A CA 1
ATOM 855 C C . VAL A 1 104 ? -21.244 12.858 9.101 1.00 58.62 104 VAL A C 1
ATOM 857 O O . VAL A 1 104 ? -20.871 13.850 8.470 1.00 58.62 104 VAL A O 1
ATOM 860 N N . ARG A 1 105 ? -20.386 11.884 9.426 1.00 64.50 105 ARG A N 1
ATOM 861 C CA . ARG A 1 105 ? -18.951 11.885 9.139 1.00 64.50 105 ARG A CA 1
ATOM 862 C C . ARG A 1 105 ? -18.605 11.656 7.657 1.00 64.50 105 ARG A C 1
ATOM 864 O O . ARG A 1 105 ? -17.484 11.992 7.273 1.00 64.50 105 ARG A O 1
ATOM 871 N N . LEU A 1 106 ? -19.545 11.230 6.791 1.00 61.97 106 LEU A N 1
ATOM 872 C CA . LEU A 1 106 ? -19.390 11.016 5.328 1.00 61.97 106 LEU A CA 1
ATOM 873 C C . LEU A 1 106 ? -18.724 12.183 4.562 1.00 61.97 106 LEU A C 1
ATOM 875 O O . LEU A 1 106 ? -18.180 11.987 3.472 1.00 61.97 106 LEU A O 1
ATOM 879 N N . LYS A 1 107 ? -18.717 13.407 5.108 1.00 69.44 107 LYS A N 1
ATOM 880 C CA . LYS A 1 107 ? -18.051 14.562 4.481 1.00 69.44 107 LYS A CA 1
ATOM 881 C C . LYS A 1 107 ? -16.527 14.422 4.411 1.00 69.44 107 LYS A C 1
ATOM 883 O O . LYS A 1 107 ? -15.970 14.642 3.334 1.00 69.44 107 LYS A O 1
ATOM 888 N N . ARG A 1 108 ? -15.849 14.036 5.503 1.00 70.19 108 ARG A N 1
ATOM 889 C CA . ARG A 1 108 ? -14.380 13.828 5.504 1.00 70.19 108 ARG A CA 1
ATOM 890 C C . ARG A 1 108 ? -14.007 12.682 4.557 1.00 70.19 108 ARG A C 1
ATOM 892 O O . ARG A 1 108 ? -13.059 12.779 3.784 1.00 70.19 108 ARG A O 1
ATOM 899 N N . TRP A 1 109 ? -14.865 11.672 4.530 1.00 68.50 109 TRP A N 1
ATOM 900 C CA . TRP A 1 109 ? -14.776 10.471 3.709 1.00 68.50 109 TRP A CA 1
ATOM 901 C C . TRP A 1 109 ? -14.930 10.678 2.220 1.00 68.50 109 TRP A C 1
ATOM 903 O O . TRP A 1 109 ? -14.223 10.059 1.425 1.00 68.50 109 TRP A O 1
ATOM 913 N N . SER A 1 110 ? -15.818 11.593 1.837 1.00 75.25 110 SER A N 1
ATOM 914 C CA . SER A 1 110 ? -15.998 11.941 0.438 1.00 75.25 110 SER A CA 1
ATOM 915 C C . SER A 1 110 ? -14.679 12.379 -0.202 1.00 75.25 110 SER A C 1
ATOM 917 O O . SER A 1 110 ? -14.477 12.105 -1.377 1.00 75.25 110 SER A O 1
ATOM 919 N N . ARG A 1 111 ? -13.749 12.975 0.563 1.00 81.06 111 ARG A N 1
ATOM 920 C CA . ARG A 1 111 ? -12.424 13.356 0.059 1.00 81.06 111 ARG A CA 1
ATOM 921 C C . ARG A 1 111 ? -11.539 12.141 -0.200 1.00 81.06 111 ARG A C 1
ATOM 923 O O . ARG A 1 111 ? -11.043 12.016 -1.309 1.00 81.06 111 ARG A O 1
ATOM 930 N N . VAL A 1 112 ? -11.386 11.234 0.768 1.00 78.50 112 VAL A N 1
ATOM 931 C CA . VAL A 1 112 ? -10.534 10.035 0.614 1.00 78.50 112 VAL A CA 1
ATOM 932 C C . VAL A 1 112 ? -11.045 9.147 -0.519 1.00 78.50 112 VAL A C 1
ATOM 934 O O . VAL A 1 112 ? -10.280 8.767 -1.398 1.00 78.50 112 VAL A O 1
ATOM 937 N N . ILE A 1 113 ? -12.356 8.891 -0.569 1.00 79.50 113 ILE A N 1
ATOM 938 C CA . ILE A 1 113 ? -12.967 8.097 -1.642 1.00 79.50 113 ILE A CA 1
ATOM 939 C C . ILE A 1 113 ? -12.776 8.777 -3.003 1.00 79.50 113 ILE A C 1
ATOM 941 O O . ILE A 1 113 ? -12.433 8.110 -3.977 1.00 79.50 113 ILE A O 1
ATOM 945 N N . ARG A 1 114 ? -12.948 10.106 -3.087 1.00 82.06 114 ARG A N 1
ATOM 946 C CA . ARG A 1 114 ? -12.658 10.856 -4.320 1.00 82.06 114 ARG A CA 1
ATOM 947 C C . ARG A 1 114 ? -11.192 10.736 -4.713 1.00 82.06 114 ARG A C 1
ATOM 949 O O . ARG A 1 114 ? -10.939 10.518 -5.885 1.00 82.06 114 ARG A O 1
ATOM 956 N N . ILE A 1 115 ? -10.252 10.829 -3.772 1.00 84.12 115 ILE A N 1
ATOM 957 C CA . ILE A 1 115 ? -8.816 10.671 -4.045 1.00 84.12 115 ILE A CA 1
ATOM 958 C C . ILE A 1 115 ? -8.529 9.270 -4.595 1.00 84.12 115 ILE A C 1
ATOM 960 O O . ILE A 1 115 ? -7.913 9.162 -5.647 1.00 84.12 115 ILE A O 1
ATOM 964 N N . VAL A 1 116 ? -9.036 8.205 -3.963 1.00 82.44 116 VAL A N 1
ATOM 965 C CA . VAL A 1 116 ? -8.860 6.821 -4.446 1.00 82.44 116 VAL A CA 1
ATOM 966 C C . VAL A 1 116 ? -9.428 6.644 -5.857 1.00 82.44 116 VAL A C 1
ATOM 968 O O . VAL A 1 116 ? -8.790 6.028 -6.712 1.00 82.44 116 VAL A O 1
ATOM 971 N N . ILE A 1 117 ? -10.604 7.213 -6.130 1.00 82.88 117 ILE A N 1
ATOM 972 C CA . ILE A 1 117 ? -11.221 7.176 -7.461 1.00 82.88 117 ILE A CA 1
ATOM 973 C C . ILE A 1 117 ? -10.400 7.977 -8.468 1.00 82.88 117 ILE A C 1
ATOM 975 O O . ILE A 1 117 ? -10.174 7.491 -9.568 1.00 82.88 117 ILE A O 1
ATOM 979 N N . LEU A 1 118 ? -9.945 9.178 -8.111 1.00 85.56 118 LEU A N 1
ATOM 980 C CA . LEU A 1 118 ? -9.121 10.016 -8.980 1.00 85.56 118 LEU A CA 1
ATOM 981 C C . LEU A 1 118 ? -7.803 9.320 -9.310 1.00 85.56 118 LEU A C 1
ATOM 983 O O . LEU A 1 118 ? -7.441 9.273 -10.476 1.00 85.56 118 LEU A O 1
ATOM 987 N N . ILE A 1 119 ? -7.140 8.704 -8.329 1.00 83.62 119 ILE A N 1
ATOM 988 C CA . ILE A 1 119 ? -5.942 7.887 -8.552 1.00 83.62 119 ILE A CA 1
ATOM 989 C C . ILE A 1 119 ? -6.265 6.730 -9.504 1.00 83.62 119 ILE A C 1
ATOM 991 O O . ILE A 1 119 ? -5.573 6.551 -10.501 1.00 83.62 119 ILE A O 1
ATOM 995 N N . SER A 1 120 ? -7.356 5.996 -9.264 1.00 83.38 120 SER A N 1
ATOM 996 C CA . SER A 1 120 ? -7.771 4.875 -10.123 1.00 83.38 120 SER A CA 1
ATOM 997 C C . SER A 1 120 ? -8.083 5.322 -11.559 1.00 83.38 120 SER A C 1
ATOM 999 O O . SER A 1 120 ? -7.706 4.653 -12.517 1.00 83.38 120 SER A O 1
ATOM 1001 N N . LEU A 1 121 ? -8.744 6.471 -11.733 1.00 83.94 121 LEU A N 1
ATOM 1002 C CA . LEU A 1 121 ? -9.051 7.048 -13.043 1.00 83.94 121 LEU A CA 1
ATOM 1003 C C . LEU A 1 121 ? -7.792 7.553 -13.748 1.00 83.94 121 LEU A C 1
ATOM 1005 O O . LEU A 1 121 ? -7.623 7.275 -14.930 1.00 83.94 121 LEU A O 1
ATOM 1009 N N . SER A 1 122 ? -6.892 8.233 -13.036 1.00 83.81 122 SER A N 1
ATOM 1010 C CA . SER A 1 122 ? -5.584 8.637 -13.561 1.00 83.81 122 SER A CA 1
ATOM 1011 C C . SER A 1 122 ? -4.784 7.424 -14.019 1.00 83.81 122 SER A C 1
ATOM 1013 O O . SER A 1 122 ? -4.152 7.466 -15.070 1.00 83.81 122 SER A O 1
ATOM 1015 N N . ILE A 1 123 ? -4.870 6.314 -13.281 1.00 82.12 123 ILE A N 1
ATOM 1016 C CA . ILE A 1 123 ? -4.231 5.055 -13.648 1.00 82.12 123 ILE A CA 1
ATOM 1017 C C . ILE A 1 123 ? -4.829 4.487 -14.948 1.00 82.12 123 ILE A C 1
ATOM 1019 O O . ILE A 1 123 ? -4.105 4.121 -15.873 1.00 82.12 123 ILE A O 1
ATOM 1023 N N . ILE A 1 124 ? -6.156 4.457 -15.066 1.00 83.06 124 ILE A N 1
ATOM 1024 C CA . ILE A 1 124 ? -6.837 4.005 -16.288 1.00 83.06 124 ILE A CA 1
ATOM 1025 C C . ILE A 1 124 ? -6.460 4.887 -17.487 1.00 83.06 124 ILE A C 1
ATOM 1027 O O . ILE A 1 124 ? -6.122 4.370 -18.555 1.00 83.06 124 ILE A O 1
ATOM 1031 N N . LEU A 1 125 ? -6.497 6.210 -17.309 1.00 83.88 125 LEU A N 1
ATOM 1032 C CA . LEU A 1 125 ? -6.166 7.181 -18.350 1.00 83.88 125 LEU A CA 1
ATOM 1033 C C . LEU A 1 125 ? -4.716 7.029 -18.800 1.00 83.88 125 LEU A C 1
ATOM 1035 O O . LEU A 1 125 ? -4.465 6.954 -19.997 1.00 83.88 125 LEU A O 1
ATOM 1039 N N . PHE A 1 126 ? -3.774 6.914 -17.864 1.00 83.69 126 PHE A N 1
ATOM 1040 C CA . PHE A 1 126 ? -2.362 6.748 -18.190 1.00 83.69 126 PHE A CA 1
ATOM 1041 C C . PHE A 1 126 ? -2.098 5.454 -18.965 1.00 83.69 126 PHE A C 1
ATOM 1043 O O . PHE A 1 126 ? -1.459 5.498 -20.012 1.00 83.69 126 PHE A O 1
ATOM 1050 N N . ASN A 1 127 ? -2.643 4.316 -18.516 1.00 80.31 127 ASN A N 1
ATOM 1051 C CA . ASN A 1 127 ? -2.503 3.041 -19.228 1.00 80.31 127 ASN A CA 1
ATOM 1052 C C . ASN A 1 127 ? -3.088 3.102 -20.643 1.00 80.31 127 ASN A C 1
ATOM 1054 O O . ASN A 1 127 ? -2.495 2.587 -21.593 1.00 80.31 127 ASN A O 1
ATOM 1058 N N . THR A 1 128 ? -4.233 3.769 -20.791 1.00 79.56 128 THR A N 1
ATOM 1059 C CA . THR A 1 128 ? -4.870 3.976 -22.094 1.00 79.56 128 THR A CA 1
ATOM 1060 C C . THR A 1 128 ? -3.991 4.843 -22.994 1.00 79.56 128 THR A C 1
ATOM 1062 O O . THR A 1 128 ? -3.721 4.461 -24.131 1.00 79.56 128 THR A O 1
ATOM 1065 N N . SER A 1 129 ? -3.483 5.964 -22.478 1.00 78.62 129 SER A N 1
ATOM 1066 C CA . SER A 1 129 ? -2.598 6.878 -23.204 1.00 78.62 129 SER A CA 1
ATOM 1067 C C . SER A 1 129 ? -1.290 6.211 -23.613 1.00 78.62 129 SER A C 1
ATOM 1069 O O . SER A 1 129 ? -0.931 6.281 -24.786 1.00 78.62 129 SER A O 1
ATOM 1071 N N . ARG A 1 130 ? -0.618 5.500 -22.693 1.00 81.50 130 ARG A N 1
ATOM 1072 C CA . ARG A 1 130 ? 0.565 4.676 -22.988 1.00 81.50 130 ARG A CA 1
ATOM 1073 C C . ARG A 1 130 ? 0.278 3.772 -24.168 1.00 81.50 130 ARG A C 1
ATOM 1075 O O . ARG A 1 130 ? 0.995 3.793 -25.161 1.00 81.50 130 ARG A O 1
ATOM 1082 N N . HIS A 1 131 ? -0.807 3.013 -24.072 1.00 79.19 131 HIS A N 1
ATOM 1083 C CA . HIS A 1 131 ? -1.156 2.063 -25.105 1.00 79.19 131 HIS A CA 1
ATOM 1084 C C . HIS A 1 131 ? -1.411 2.745 -26.454 1.00 79.19 131 HIS A C 1
ATOM 1086 O O . HIS A 1 131 ? -0.907 2.280 -27.472 1.00 79.19 131 HIS A O 1
ATOM 1092 N N . VAL A 1 132 ? -2.147 3.858 -26.488 1.00 78.31 132 VAL A N 1
ATOM 1093 C CA . VAL A 1 132 ? -2.362 4.626 -27.724 1.00 78.31 132 VAL A CA 1
ATOM 1094 C C . VAL A 1 132 ? -1.028 5.101 -28.304 1.00 78.31 132 VAL A C 1
ATOM 1096 O O . VAL A 1 132 ? -0.752 4.824 -29.467 1.00 78.31 132 VAL A O 1
ATOM 1099 N N . VAL A 1 133 ? -0.169 5.729 -27.498 1.00 80.12 133 VAL A N 1
ATOM 1100 C CA . VAL A 1 133 ? 1.123 6.279 -27.939 1.00 80.12 133 VAL A CA 1
ATOM 1101 C C . VAL A 1 133 ? 2.044 5.192 -28.489 1.00 80.12 133 VAL A C 1
ATOM 1103 O O . VAL A 1 133 ? 2.511 5.312 -29.621 1.00 80.12 133 VAL A O 1
ATOM 1106 N N . THR A 1 134 ? 2.263 4.099 -27.747 1.00 77.69 134 THR A N 1
ATOM 1107 C CA . THR A 1 134 ? 3.154 3.011 -28.185 1.00 77.69 134 THR A CA 1
ATOM 1108 C C . THR A 1 134 ? 2.690 2.409 -29.511 1.00 77.69 134 THR A C 1
ATOM 1110 O O .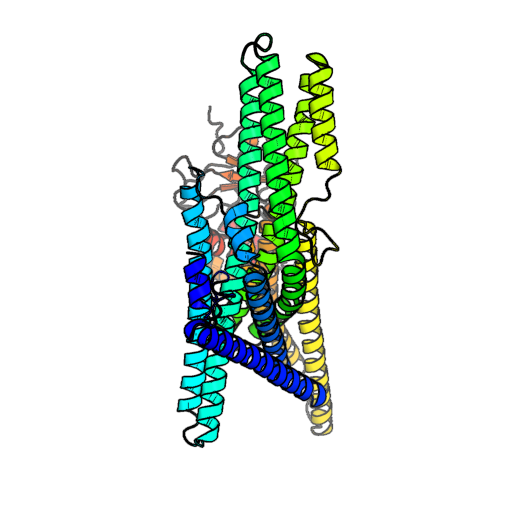 THR A 1 134 ? 3.505 2.048 -30.356 1.00 77.69 134 THR A O 1
ATOM 1113 N N . ASN A 1 135 ? 1.377 2.314 -29.729 1.00 73.38 135 ASN A N 1
ATOM 1114 C CA . ASN A 1 135 ? 0.847 1.780 -30.977 1.00 73.38 135 ASN A CA 1
ATOM 1115 C C . ASN A 1 135 ? 0.882 2.785 -32.127 1.00 73.38 135 ASN A C 1
ATOM 1117 O O . ASN A 1 135 ? 1.229 2.379 -33.227 1.00 73.38 135 ASN A O 1
ATOM 1121 N N . VAL A 1 136 ? 0.572 4.065 -31.898 1.00 74.88 136 VAL A N 1
ATOM 1122 C CA . VAL A 1 136 ? 0.670 5.103 -32.939 1.00 74.88 136 VAL A CA 1
ATOM 1123 C C . VAL A 1 136 ? 2.107 5.211 -33.440 1.00 74.88 136 VAL A C 1
ATOM 1125 O O . VAL A 1 136 ? 2.329 5.182 -34.646 1.00 74.88 136 VAL A O 1
ATOM 1128 N N . ILE A 1 137 ? 3.089 5.243 -32.533 1.00 76.44 137 ILE A N 1
ATOM 1129 C CA . ILE A 1 137 ? 4.514 5.247 -32.898 1.00 76.44 137 ILE A CA 1
ATOM 1130 C C . ILE A 1 137 ? 4.853 4.004 -33.731 1.00 76.44 137 ILE A C 1
ATOM 1132 O O . ILE A 1 137 ? 5.498 4.102 -34.775 1.00 76.44 137 ILE A O 1
ATOM 1136 N N . ARG A 1 138 ? 4.376 2.826 -33.308 1.00 73.44 138 ARG A N 1
ATOM 1137 C CA . ARG A 1 138 ? 4.620 1.574 -34.034 1.00 73.44 138 ARG A CA 1
ATOM 1138 C C . ARG A 1 138 ? 3.972 1.558 -35.420 1.00 73.44 138 ARG A C 1
ATOM 1140 O O . ARG A 1 138 ? 4.563 1.015 -36.346 1.00 73.44 138 ARG A O 1
ATOM 1147 N N . GLU A 1 139 ? 2.787 2.140 -35.562 1.00 72.12 139 GLU A N 1
ATOM 1148 C CA . GLU A 1 139 ? 2.045 2.210 -36.823 1.00 72.12 139 GLU A CA 1
ATOM 1149 C C . GLU A 1 139 ? 2.710 3.165 -37.816 1.00 72.12 139 GLU A C 1
ATOM 1151 O O . GLU A 1 139 ? 2.901 2.819 -38.979 1.00 72.12 139 GLU A O 1
ATOM 1156 N N . VAL A 1 140 ? 3.144 4.340 -37.344 1.00 75.25 140 VAL A N 1
ATOM 1157 C CA . VAL A 1 140 ? 3.888 5.310 -38.162 1.00 75.25 140 VAL A CA 1
ATOM 1158 C C . VAL A 1 140 ? 5.159 4.678 -38.735 1.00 75.25 140 VAL A C 1
ATOM 1160 O O . VAL A 1 140 ? 5.499 4.928 -39.895 1.00 75.25 140 VAL A O 1
ATOM 1163 N N . ASN A 1 141 ? 5.812 3.817 -37.954 1.00 76.75 141 ASN A N 1
ATOM 1164 C CA . ASN A 1 141 ? 7.037 3.134 -38.359 1.00 76.75 141 ASN A CA 1
ATOM 1165 C C . ASN A 1 141 ? 6.789 1.930 -39.289 1.00 76.75 141 ASN A C 1
ATOM 1167 O O . ASN A 1 141 ? 7.652 1.612 -40.105 1.00 76.75 141 ASN A O 1
ATOM 1171 N N . ASN A 1 142 ? 5.611 1.296 -39.241 1.00 73.19 142 ASN A N 1
ATOM 1172 C CA . ASN A 1 142 ? 5.300 0.082 -40.005 1.00 73.19 142 ASN A CA 1
ATOM 1173 C C . ASN A 1 142 ? 4.236 0.313 -41.095 1.00 73.19 142 ASN A C 1
ATOM 1175 O O . ASN A 1 142 ? 3.190 -0.327 -41.117 1.00 73.19 142 ASN A O 1
ATOM 1179 N N . ARG A 1 143 ? 4.522 1.164 -42.089 1.00 69.62 143 ARG A N 1
ATOM 1180 C CA . ARG A 1 143 ? 3.590 1.479 -43.202 1.00 69.62 143 ARG A CA 1
ATOM 1181 C C . ARG A 1 143 ? 3.212 0.308 -44.143 1.00 69.62 143 ARG A C 1
ATOM 1183 O O . ARG A 1 143 ? 2.594 0.551 -45.175 1.00 69.62 143 ARG A O 1
ATOM 1190 N N . LYS A 1 144 ? 3.593 -0.944 -43.858 1.00 78.38 144 LYS A N 1
ATOM 1191 C CA . LYS A 1 144 ? 3.413 -2.108 -44.761 1.00 78.38 144 LYS A CA 1
ATOM 1192 C C . LYS A 1 144 ? 2.502 -3.212 -44.212 1.00 78.38 144 LYS A C 1
ATOM 1194 O O . LYS A 1 144 ? 2.579 -4.354 -44.662 1.00 78.38 144 LYS A O 1
ATOM 1199 N N . ASP A 1 145 ? 1.661 -2.914 -43.233 1.00 73.06 145 ASP A N 1
ATOM 1200 C CA . ASP A 1 145 ? 0.859 -3.949 -42.589 1.00 73.06 145 ASP A CA 1
ATOM 1201 C C . ASP A 1 145 ? -0.369 -4.382 -43.401 1.00 73.06 145 ASP A C 1
ATOM 1203 O O . ASP A 1 145 ? -1.089 -3.573 -43.981 1.00 73.06 145 ASP A O 1
ATOM 1207 N N . SER A 1 146 ? -0.618 -5.693 -43.431 1.00 81.38 146 SER A N 1
ATOM 1208 C CA . SER A 1 146 ? -1.806 -6.278 -44.056 1.00 81.38 146 SER A CA 1
ATOM 1209 C C . SER A 1 146 ? -3.060 -6.063 -43.198 1.00 81.38 146 SER A C 1
ATOM 1211 O O . SER A 1 146 ? -2.981 -5.963 -41.972 1.00 81.38 146 SER A O 1
ATOM 1213 N N . TYR A 1 147 ? -4.246 -6.078 -43.819 1.00 73.25 147 TYR A N 1
ATOM 1214 C CA . TYR A 1 147 ? -5.539 -5.941 -43.124 1.00 73.25 147 TYR A CA 1
ATOM 1215 C C . TYR A 1 147 ? -5.705 -6.887 -41.919 1.00 73.25 147 TYR A C 1
ATOM 1217 O O . TYR A 1 147 ? -6.252 -6.491 -40.890 1.00 73.25 147 TYR A O 1
ATOM 1225 N N . GLY A 1 148 ? -5.182 -8.116 -41.997 1.00 74.50 148 GLY A N 1
ATOM 1226 C CA . GLY A 1 148 ? -5.215 -9.061 -40.875 1.00 74.50 148 GLY A CA 1
ATOM 1227 C C . GLY A 1 148 ? -4.431 -8.577 -39.647 1.00 74.50 148 GLY A C 1
ATOM 1228 O O . GLY A 1 148 ? -4.883 -8.750 -38.515 1.00 74.50 148 GLY A O 1
ATOM 1229 N N . GLN A 1 149 ? -3.293 -7.907 -39.849 1.00 73.00 149 GLN A N 1
ATOM 1230 C CA . GLN A 1 149 ? -2.495 -7.336 -38.758 1.00 73.00 149 GLN A CA 1
ATOM 1231 C C . GLN A 1 149 ? -3.199 -6.155 -38.087 1.00 73.00 149 GLN A C 1
ATOM 1233 O O . GLN A 1 149 ? -3.091 -5.998 -36.869 1.00 73.00 149 GLN A O 1
ATOM 1238 N N . ILE A 1 150 ? -3.957 -5.367 -38.853 1.00 72.00 150 ILE A N 1
ATOM 1239 C CA . ILE A 1 150 ? -4.767 -4.259 -38.329 1.00 72.00 150 ILE A CA 1
ATOM 1240 C C . ILE A 1 150 ? -5.862 -4.800 -37.398 1.00 72.00 150 ILE A C 1
ATOM 1242 O O . ILE A 1 150 ? -6.008 -4.317 -36.275 1.00 72.00 150 ILE A O 1
ATOM 1246 N N . ILE A 1 151 ? -6.577 -5.855 -37.809 1.00 70.38 151 ILE A N 1
ATOM 1247 C CA . ILE A 1 151 ? -7.629 -6.480 -36.986 1.00 70.38 151 ILE A CA 1
ATOM 1248 C C . ILE A 1 151 ? -7.045 -7.066 -35.693 1.00 70.38 151 ILE A C 1
ATOM 1250 O O . ILE A 1 151 ? -7.559 -6.798 -34.606 1.00 70.38 151 ILE A O 1
ATOM 1254 N N . ILE A 1 152 ? -5.941 -7.817 -35.778 1.00 71.44 152 ILE A N 1
ATOM 1255 C CA . ILE A 1 152 ? -5.278 -8.396 -34.596 1.00 71.44 152 ILE A CA 1
ATOM 1256 C C . ILE A 1 152 ? -4.830 -7.295 -33.621 1.00 71.44 152 ILE A C 1
ATOM 1258 O O . ILE A 1 152 ? -4.960 -7.452 -32.404 1.00 71.44 152 ILE A O 1
ATOM 1262 N N . ARG A 1 153 ? -4.343 -6.156 -34.130 1.00 71.31 153 ARG A N 1
ATOM 1263 C CA . ARG A 1 153 ? -3.995 -4.996 -33.296 1.00 71.31 153 ARG A CA 1
ATOM 1264 C C . ARG A 1 153 ? -5.217 -4.389 -32.637 1.00 71.31 153 ARG A C 1
ATOM 1266 O O . ARG A 1 153 ? -5.179 -4.199 -31.427 1.00 71.31 153 ARG A O 1
ATOM 1273 N N . ALA A 1 154 ? -6.286 -4.118 -33.385 1.00 67.94 154 ALA A N 1
ATOM 1274 C CA . ALA A 1 154 ? -7.525 -3.556 -32.845 1.00 67.94 154 ALA A CA 1
ATOM 1275 C C . ALA A 1 154 ? -8.095 -4.422 -31.708 1.00 67.94 154 ALA A C 1
ATOM 1277 O O . ALA A 1 154 ? -8.478 -3.911 -30.657 1.00 67.94 154 ALA A O 1
ATOM 1278 N N . ILE A 1 155 ? -8.055 -5.744 -31.874 1.00 68.50 155 ILE A N 1
ATOM 1279 C CA . ILE A 1 155 ? -8.440 -6.702 -30.834 1.00 68.50 155 ILE A CA 1
ATOM 1280 C C . ILE A 1 155 ? -7.518 -6.582 -29.606 1.00 68.50 155 ILE A C 1
ATOM 1282 O O . ILE A 1 155 ? -7.997 -6.477 -28.478 1.00 68.50 155 ILE A O 1
ATOM 1286 N N . ARG A 1 156 ? -6.195 -6.501 -29.807 1.00 71.50 156 ARG A N 1
ATOM 1287 C CA . ARG A 1 156 ? -5.227 -6.269 -28.721 1.00 71.50 156 ARG A CA 1
ATOM 1288 C C . ARG A 1 156 ? -5.484 -4.951 -27.978 1.00 71.50 156 ARG A C 1
ATOM 1290 O O . ARG A 1 156 ? -5.353 -4.916 -26.757 1.00 71.50 156 ARG A O 1
ATOM 1297 N N . HIS A 1 157 ? -5.867 -3.896 -28.694 1.00 70.88 157 HIS A N 1
ATOM 1298 C CA . HIS A 1 157 ? -6.209 -2.597 -28.117 1.00 70.88 157 HIS A CA 1
ATOM 1299 C C . HIS A 1 157 ? -7.411 -2.664 -27.193 1.00 70.88 157 HIS A C 1
ATOM 1301 O O . HIS A 1 157 ? -7.363 -2.166 -26.066 1.00 70.88 157 HIS A O 1
ATOM 1307 N N . LEU A 1 158 ? -8.467 -3.323 -27.664 1.00 67.88 158 LEU A N 1
ATOM 1308 C CA . LEU A 1 158 ? -9.662 -3.551 -26.872 1.00 67.88 158 LEU A CA 1
ATOM 1309 C C . LEU A 1 158 ? -9.315 -4.291 -25.569 1.00 67.88 158 LEU A C 1
ATOM 1311 O O . LEU A 1 158 ? -9.795 -3.912 -24.503 1.00 67.88 158 LEU A O 1
ATOM 1315 N N . PHE A 1 159 ? -8.423 -5.286 -25.639 1.00 69.69 159 PHE A N 1
ATOM 1316 C CA . PHE A 1 159 ? -7.990 -6.049 -24.468 1.00 69.69 159 PHE A CA 1
ATOM 1317 C C . PHE A 1 159 ? -7.190 -5.227 -23.460 1.00 69.69 159 PHE A C 1
ATOM 1319 O O . PHE A 1 159 ? -7.432 -5.365 -22.264 1.00 69.69 159 PHE A O 1
ATOM 1326 N N . VAL A 1 160 ? -6.260 -4.371 -23.897 1.00 71.00 160 VAL A N 1
ATOM 1327 C CA . VAL A 1 160 ? -5.470 -3.544 -22.964 1.00 71.00 160 VAL A CA 1
ATOM 1328 C C . VAL A 1 160 ? -6.341 -2.494 -22.276 1.00 71.00 160 VAL A C 1
ATOM 1330 O O . VAL A 1 160 ? -6.207 -2.274 -21.072 1.00 71.00 160 VAL A O 1
ATOM 1333 N N . LEU A 1 161 ? -7.278 -1.891 -23.010 1.00 73.00 161 LEU A N 1
ATOM 1334 C CA . LEU A 1 161 ? -8.240 -0.958 -22.428 1.00 73.00 161 LEU A CA 1
ATOM 1335 C C . LEU A 1 161 ? -9.133 -1.662 -21.398 1.00 73.00 161 LEU A C 1
ATOM 1337 O O . LEU A 1 161 ? -9.338 -1.159 -20.295 1.00 73.00 161 LEU A O 1
ATOM 1341 N N . GLN A 1 162 ? -9.627 -2.854 -21.734 1.00 73.50 162 GLN A N 1
ATOM 1342 C CA . GLN A 1 162 ? -10.432 -3.656 -20.822 1.00 73.50 162 GLN A CA 1
ATOM 1343 C C . GLN A 1 162 ? -9.637 -4.085 -19.577 1.00 73.50 162 GLN A C 1
ATOM 1345 O O . GLN A 1 162 ? -10.177 -4.007 -18.474 1.00 73.50 162 GLN A O 1
ATOM 1350 N N . TYR A 1 163 ? -8.369 -4.480 -19.745 1.00 77.56 163 TYR A N 1
ATOM 1351 C CA . TYR A 1 163 ? -7.433 -4.792 -18.658 1.00 77.56 163 TYR A CA 1
ATOM 1352 C C . TYR A 1 163 ? -7.363 -3.637 -17.658 1.00 77.56 163 TYR A C 1
ATOM 1354 O O . TYR A 1 163 ? -7.695 -3.798 -16.483 1.00 77.56 163 TYR A O 1
ATOM 1362 N N . ALA A 1 164 ? -7.034 -2.442 -18.155 1.00 79.00 164 ALA A N 1
ATOM 1363 C CA . ALA A 1 164 ? -6.839 -1.281 -17.303 1.00 79.00 164 ALA A CA 1
ATOM 1364 C C . ALA A 1 164 ? -8.130 -0.911 -16.562 1.00 79.00 164 ALA A C 1
ATOM 1366 O O . ALA A 1 164 ? -8.087 -0.549 -15.391 1.00 79.00 164 ALA A O 1
ATOM 1367 N N . VAL A 1 165 ? -9.288 -1.021 -17.213 1.00 86.31 165 VAL A N 1
ATOM 1368 C CA . VAL A 1 165 ? -10.567 -0.603 -16.630 1.00 86.31 165 VAL A CA 1
ATOM 1369 C C . VAL A 1 165 ? -11.090 -1.609 -15.602 1.00 86.31 165 VAL A C 1
ATOM 1371 O O . VAL A 1 165 ? -11.423 -1.216 -14.483 1.00 86.31 165 VAL A O 1
ATOM 1374 N N . VAL A 1 166 ? -11.195 -2.894 -15.958 1.00 89.56 166 VAL A N 1
ATOM 1375 C CA . VAL A 1 166 ? -11.851 -3.899 -15.102 1.00 89.56 166 VAL A CA 1
ATOM 1376 C C . VAL A 1 166 ? -11.058 -4.123 -13.824 1.00 89.56 166 VAL A C 1
ATOM 1378 O O . VAL A 1 166 ? -11.635 -4.133 -12.734 1.00 89.56 166 VAL A O 1
ATOM 1381 N N . GLU A 1 167 ? -9.743 -4.266 -13.949 1.00 92.19 167 GLU A N 1
ATOM 1382 C CA . GLU A 1 167 ? -8.865 -4.516 -12.817 1.00 92.19 167 GLU A CA 1
ATOM 1383 C C . GLU A 1 167 ? -8.884 -3.352 -11.822 1.00 92.19 167 GLU A C 1
ATOM 1385 O O . GLU A 1 167 ? -9.195 -3.541 -10.646 1.00 92.19 167 GLU A O 1
ATOM 1390 N N . ASN A 1 168 ? -8.655 -2.124 -12.300 1.00 90.75 168 ASN A N 1
ATOM 1391 C CA . ASN A 1 168 ? -8.599 -0.952 -11.428 1.00 90.75 168 ASN A CA 1
ATOM 1392 C C . ASN A 1 168 ? -9.946 -0.625 -10.794 1.00 90.75 168 ASN A C 1
ATOM 1394 O O . ASN A 1 168 ? -9.985 -0.210 -9.640 1.00 90.75 168 ASN A O 1
ATOM 1398 N N . ILE A 1 169 ? -11.064 -0.845 -11.492 1.00 90.44 169 ILE A N 1
ATOM 1399 C CA . ILE A 1 169 ? -12.384 -0.663 -10.880 1.00 90.44 169 ILE A CA 1
ATOM 1400 C C . ILE A 1 169 ? -12.635 -1.717 -9.802 1.00 90.44 169 ILE A C 1
ATOM 1402 O O . ILE A 1 169 ? -13.125 -1.376 -8.726 1.00 90.44 169 ILE A O 1
ATOM 1406 N N . THR A 1 170 ? -12.286 -2.978 -10.055 1.00 94.06 170 THR A N 1
ATOM 1407 C CA . THR A 1 170 ? -12.450 -4.058 -9.070 1.00 94.06 170 THR A CA 1
ATOM 1408 C C . THR A 1 170 ? -11.583 -3.803 -7.838 1.00 94.06 170 THR A C 1
ATOM 1410 O O . THR A 1 170 ? -12.056 -3.908 -6.706 1.00 94.06 170 THR A O 1
ATOM 1413 N N . PHE A 1 171 ? -10.344 -3.360 -8.047 1.00 94.75 171 PHE A N 1
ATOM 1414 C CA . PHE A 1 171 ? -9.457 -2.949 -6.970 1.00 94.75 171 PHE A CA 1
ATOM 1415 C C . PHE A 1 171 ? -9.977 -1.714 -6.220 1.00 94.75 171 PHE A C 1
ATOM 1417 O O . PHE A 1 171 ? -9.979 -1.696 -4.995 1.00 94.75 171 PHE A O 1
ATOM 1424 N N . CYS A 1 172 ? -10.515 -0.715 -6.921 1.00 92.00 172 CYS A N 1
ATOM 1425 C CA . CYS A 1 172 ? -11.138 0.462 -6.312 1.00 92.00 172 CYS A CA 1
ATOM 1426 C C . CYS A 1 172 ? -12.338 0.079 -5.425 1.00 92.00 172 CYS A C 1
ATOM 1428 O O . CYS A 1 172 ? -12.475 0.591 -4.314 1.00 92.00 172 CYS A O 1
ATOM 1430 N N . ILE A 1 173 ? -13.174 -0.867 -5.873 1.00 92.00 173 ILE A N 1
ATOM 1431 C CA . ILE A 1 173 ? -14.272 -1.439 -5.078 1.00 92.00 173 ILE A CA 1
ATOM 1432 C C . ILE A 1 173 ? -13.732 -2.047 -3.782 1.00 92.00 173 ILE A C 1
ATOM 1434 O O . ILE A 1 173 ? -14.249 -1.740 -2.706 1.00 92.00 173 ILE A O 1
ATOM 1438 N N . PHE A 1 174 ? -12.683 -2.863 -3.874 1.00 95.12 174 PHE A N 1
ATOM 1439 C CA . PHE A 1 174 ? -12.014 -3.446 -2.713 1.00 95.12 174 PHE A CA 1
ATOM 1440 C C . PHE A 1 174 ? -11.493 -2.361 -1.752 1.00 95.12 174 PHE A C 1
ATOM 1442 O O . PHE A 1 174 ? -11.865 -2.357 -0.577 1.00 95.12 174 PHE A O 1
ATOM 1449 N N . MET A 1 175 ? -10.725 -1.392 -2.261 1.00 93.62 175 MET A N 1
ATOM 1450 C CA . MET A 1 175 ? -10.126 -0.310 -1.470 1.00 93.62 175 MET A CA 1
ATOM 1451 C C . MET A 1 175 ? -11.176 0.512 -0.723 1.00 93.62 175 MET A C 1
ATOM 1453 O O . MET A 1 175 ? -11.034 0.779 0.469 1.00 93.62 175 MET A O 1
ATOM 1457 N N . ILE A 1 176 ? -12.260 0.889 -1.408 1.00 90.94 176 ILE A N 1
ATOM 1458 C CA . ILE A 1 176 ? -13.357 1.647 -0.799 1.00 90.94 176 ILE A CA 1
ATOM 1459 C C . ILE A 1 176 ? -14.030 0.817 0.296 1.00 90.94 176 ILE A C 1
ATOM 1461 O O . ILE A 1 176 ? -14.343 1.358 1.352 1.00 90.94 176 ILE A O 1
ATOM 1465 N N . SER A 1 177 ? -14.236 -0.480 0.071 1.00 91.56 177 SER A N 1
ATOM 1466 C CA . SER A 1 177 ? -14.939 -1.358 1.014 1.00 91.56 177 SER A CA 1
ATOM 1467 C C . SER A 1 177 ? -14.145 -1.571 2.301 1.00 91.56 177 SER A C 1
ATOM 1469 O O . SER A 1 177 ? -14.653 -1.304 3.387 1.00 91.56 177 SER A O 1
ATOM 1471 N N . ILE A 1 178 ? -12.885 -2.001 2.186 1.00 94.44 178 ILE A N 1
ATOM 1472 C CA . ILE A 1 178 ? -12.034 -2.267 3.354 1.00 94.44 178 ILE A CA 1
ATOM 1473 C C . ILE A 1 178 ? -11.634 -0.964 4.050 1.00 94.44 178 ILE A C 1
ATOM 1475 O O . ILE A 1 178 ? -11.662 -0.891 5.276 1.00 94.44 178 ILE A O 1
ATOM 1479 N N . GLY A 1 179 ? -11.336 0.092 3.286 1.00 91.38 179 GLY A N 1
ATOM 1480 C CA . GLY A 1 179 ? -11.043 1.409 3.850 1.00 91.38 179 GLY A CA 1
ATOM 1481 C C . GLY A 1 179 ? -12.227 1.977 4.638 1.00 91.38 179 GLY A C 1
ATOM 1482 O O . GLY A 1 179 ? -12.030 2.569 5.697 1.00 91.38 179 GLY A O 1
ATOM 1483 N N . SER A 1 180 ? -13.460 1.736 4.168 1.00 88.81 180 SER A N 1
ATOM 1484 C CA . SER A 1 180 ? -14.677 2.127 4.892 1.00 88.81 180 SER A CA 1
ATOM 1485 C C . SER A 1 180 ? -14.759 1.451 6.264 1.00 88.81 180 SER A C 1
ATOM 1487 O O . SER A 1 180 ? -15.000 2.126 7.261 1.00 88.81 180 SER A O 1
ATOM 1489 N N . LEU A 1 181 ? -14.479 0.145 6.330 1.00 91.75 181 LEU A N 1
ATOM 1490 C CA . LEU A 1 181 ? -14.476 -0.617 7.583 1.00 91.75 181 LEU A CA 1
ATOM 1491 C C . LEU A 1 181 ? -13.379 -0.174 8.550 1.00 91.75 181 LEU A C 1
ATOM 1493 O O . LEU A 1 181 ? -13.649 0.001 9.735 1.00 91.75 181 LEU A O 1
ATOM 1497 N N . ALA A 1 182 ? -12.153 0.023 8.053 1.00 92.19 182 ALA A N 1
ATOM 1498 C CA . ALA A 1 182 ? -11.009 0.391 8.886 1.00 92.19 182 ALA A CA 1
ATOM 1499 C C . ALA A 1 182 ? -11.282 1.669 9.683 1.00 92.19 182 ALA A C 1
ATOM 1501 O O . ALA A 1 182 ? -10.978 1.759 10.869 1.00 92.19 182 ALA A O 1
ATOM 1502 N N . ILE A 1 183 ? -11.892 2.659 9.045 1.00 88.00 183 ILE A N 1
ATOM 1503 C CA . ILE A 1 183 ? -12.153 3.928 9.711 1.00 88.00 183 ILE A CA 1
ATOM 1504 C C . ILE A 1 183 ? -13.499 3.904 10.447 1.00 88.00 183 ILE A C 1
ATOM 1506 O O . ILE A 1 183 ? -13.589 4.580 11.458 1.00 88.00 183 ILE A O 1
ATOM 1510 N N . GLU A 1 184 ? -14.512 3.122 10.045 1.00 90.69 184 GLU A N 1
ATOM 1511 C CA . GLU A 1 184 ? -15.710 2.927 10.892 1.00 90.69 184 GLU A CA 1
ATOM 1512 C C . GLU A 1 184 ? -15.312 2.343 12.261 1.00 90.69 184 GLU A C 1
ATOM 1514 O O . GLU A 1 184 ? -15.769 2.816 13.300 1.00 90.69 184 GLU A O 1
ATOM 1519 N N . LEU A 1 185 ? -14.367 1.397 12.270 1.00 92.94 185 LEU A N 1
ATOM 1520 C CA . LEU A 1 185 ? -13.745 0.885 13.494 1.00 92.94 185 LEU A CA 1
ATOM 1521 C C . LEU A 1 185 ? -12.930 1.954 14.236 1.00 92.94 185 LEU A C 1
ATOM 1523 O O . LEU A 1 185 ? -13.001 2.039 15.459 1.00 92.94 185 LEU A O 1
ATOM 1527 N N . SER A 1 186 ? -12.172 2.788 13.521 1.00 92.06 186 SER A N 1
ATOM 1528 C CA . SER A 1 186 ? -11.423 3.893 14.137 1.00 92.06 186 SER A CA 1
ATOM 1529 C C . SER A 1 186 ? -12.342 4.938 14.778 1.00 92.06 186 SER A C 1
ATOM 1531 O O . SER A 1 186 ? -12.055 5.411 15.876 1.00 92.06 186 SER A O 1
ATOM 1533 N N . ASP A 1 187 ? -13.456 5.268 14.125 1.00 90.06 187 ASP A N 1
ATOM 1534 C CA . ASP A 1 187 ? -14.487 6.176 14.625 1.00 90.06 187 ASP A CA 1
ATOM 1535 C C . ASP A 1 187 ? -15.149 5.603 15.885 1.00 90.06 187 ASP A C 1
ATOM 1537 O O . ASP A 1 187 ? -15.315 6.328 16.868 1.00 90.06 187 ASP A O 1
ATOM 1541 N N . PHE A 1 188 ? -15.478 4.307 15.873 1.00 92.75 188 PHE A N 1
ATOM 1542 C CA . PHE A 1 188 ? -15.981 3.588 17.043 1.00 92.75 188 PHE A CA 1
ATOM 1543 C C . PHE A 1 188 ? -14.979 3.638 18.204 1.00 92.75 188 PHE A C 1
ATOM 1545 O O . PHE A 1 188 ? -15.343 4.006 19.317 1.00 92.75 188 PHE A O 1
ATOM 1552 N N . ASN A 1 189 ? -13.699 3.362 17.941 1.00 94.69 189 ASN A N 1
ATOM 1553 C CA . ASN A 1 189 ? -12.643 3.432 18.951 1.00 94.69 189 ASN A CA 1
ATOM 1554 C C . ASN A 1 189 ? -12.480 4.837 19.542 1.00 94.69 189 ASN A C 1
ATOM 1556 O O . ASN A 1 189 ? -12.274 4.973 20.747 1.00 94.69 189 ASN A O 1
ATOM 1560 N N . HIS A 1 190 ? -12.590 5.882 18.719 1.00 92.12 190 HIS A N 1
ATOM 1561 C CA . HIS A 1 190 ? -12.545 7.262 19.196 1.00 92.12 190 HIS A CA 1
ATOM 1562 C C . HIS A 1 190 ? -13.725 7.573 20.123 1.00 92.12 190 HIS A C 1
ATOM 1564 O O . HIS A 1 190 ? -13.514 8.123 21.198 1.00 92.12 190 HIS A O 1
ATOM 1570 N N . GLN A 1 191 ? -14.952 7.211 19.730 1.00 91.38 191 GLN A N 1
ATOM 1571 C CA . GLN A 1 191 ? -16.154 7.421 20.551 1.00 91.38 191 GLN A CA 1
ATOM 1572 C C . GLN A 1 191 ? -16.051 6.674 21.880 1.00 91.38 191 GLN A C 1
ATOM 1574 O O . GLN A 1 191 ? -16.230 7.266 22.941 1.00 91.38 191 GLN A O 1
ATOM 1579 N N . LEU A 1 192 ? -15.667 5.398 21.819 1.00 91.69 192 LEU A N 1
ATOM 1580 C CA . LEU A 1 192 ? -15.467 4.569 22.999 1.00 91.69 192 LEU A CA 1
ATOM 1581 C C . LEU A 1 192 ? -14.419 5.187 23.940 1.00 91.69 192 LEU A C 1
ATOM 1583 O O . LEU A 1 192 ? -14.634 5.264 25.146 1.00 91.69 192 LEU A O 1
ATOM 1587 N N . SER A 1 193 ? -13.297 5.669 23.396 1.00 91.50 193 SER A N 1
ATOM 1588 C CA . SER A 1 193 ? -12.247 6.316 24.187 1.00 91.50 193 SER A CA 1
ATOM 1589 C C . SER A 1 193 ? -12.699 7.640 24.811 1.00 91.50 193 SER A C 1
ATOM 1591 O O . SER A 1 193 ? -12.366 7.898 25.964 1.00 91.50 193 SER A O 1
ATOM 1593 N N . GLU A 1 194 ? -13.419 8.482 24.068 1.00 89.38 194 GLU A N 1
ATOM 1594 C CA . GLU A 1 194 ? -13.902 9.792 24.526 1.00 89.38 194 GLU A CA 1
ATOM 1595 C C . GLU A 1 194 ? -14.955 9.655 25.633 1.00 89.38 194 GLU A C 1
ATOM 1597 O O . GLU A 1 194 ? -14.921 10.372 26.634 1.00 89.38 194 GLU A O 1
ATOM 1602 N N . GLU A 1 195 ? -15.856 8.682 25.514 1.00 86.94 195 GLU A N 1
ATOM 1603 C CA . GLU A 1 195 ? -16.831 8.381 26.563 1.00 86.94 195 GLU A CA 1
ATOM 1604 C C . GLU A 1 195 ? -16.157 7.872 27.846 1.00 86.94 195 GLU A C 1
ATOM 1606 O O . GLU A 1 195 ? -16.567 8.229 28.952 1.00 86.94 195 GLU A O 1
ATOM 1611 N N . PHE A 1 196 ? -15.085 7.081 27.729 1.00 84.06 196 PHE A N 1
ATOM 1612 C CA . PHE A 1 196 ? -14.331 6.623 28.897 1.00 84.06 196 PHE A CA 1
ATOM 1613 C C . PHE A 1 196 ? -13.517 7.729 29.576 1.00 84.06 196 PHE A C 1
ATOM 1615 O O . PHE A 1 196 ? -13.315 7.671 30.789 1.00 84.06 196 PHE A O 1
ATOM 1622 N N . THR A 1 197 ? -13.039 8.733 28.837 1.00 83.50 197 THR A N 1
ATOM 1623 C CA . THR A 1 197 ? -12.301 9.856 29.435 1.00 83.50 197 THR A CA 1
ATOM 1624 C C . THR A 1 197 ? -13.234 10.876 30.081 1.00 83.50 197 THR A C 1
ATOM 1626 O O . THR A 1 197 ? -12.955 11.326 31.191 1.00 83.50 197 THR A O 1
ATOM 1629 N N . THR A 1 198 ? -14.354 11.207 29.436 1.00 80.50 198 THR A N 1
ATOM 1630 C CA . THR A 1 198 ? -15.322 12.210 29.922 1.00 80.50 198 THR A CA 1
ATOM 1631 C C . THR A 1 198 ? -16.114 11.741 31.143 1.00 80.50 198 THR A C 1
ATOM 1633 O O . THR A 1 198 ? -16.305 12.510 32.084 1.00 80.50 198 THR A O 1
ATOM 1636 N N . ASN A 1 199 ? -16.504 10.464 31.207 1.00 68.06 199 ASN A N 1
ATOM 1637 C CA . ASN A 1 199 ? -17.245 9.932 32.358 1.00 68.06 199 ASN A CA 1
ATOM 1638 C C . ASN A 1 199 ? -16.417 9.852 33.652 1.00 68.06 199 ASN A C 1
ATOM 1640 O O . ASN A 1 199 ? -16.989 9.710 34.730 1.00 68.06 199 ASN A O 1
ATOM 1644 N N . ARG A 1 200 ? -15.088 10.010 33.580 1.00 66.75 200 ARG A N 1
ATOM 1645 C CA . ARG A 1 200 ? -14.207 10.014 34.756 1.00 66.75 200 ARG A CA 1
ATOM 1646 C C . ARG A 1 200 ? -14.388 11.254 35.645 1.00 66.75 200 ARG A C 1
ATOM 1648 O O . ARG A 1 200 ? -14.024 11.205 36.814 1.00 66.75 200 ARG A O 1
ATOM 1655 N N . SER A 1 201 ? -14.931 12.359 35.120 1.00 59.16 201 SER A N 1
ATOM 1656 C CA . SER A 1 201 ? -15.008 13.642 35.840 1.00 59.16 201 SER A CA 1
ATOM 1657 C C . SER A 1 201 ? -16.379 13.979 36.439 1.00 59.16 201 SER A C 1
ATOM 1659 O O . SER A 1 201 ? -16.490 14.976 37.149 1.00 59.16 201 SER A O 1
ATOM 1661 N N . SER A 1 202 ? -17.433 13.195 36.178 1.00 54.53 202 SER A N 1
ATOM 1662 C CA . SER A 1 202 ? -18.797 13.487 36.659 1.00 54.53 202 SER A CA 1
ATOM 1663 C C . SER A 1 202 ? -19.266 12.459 37.696 1.00 54.53 202 SER A C 1
ATOM 1665 O O . SER A 1 202 ? -18.988 11.275 37.548 1.00 54.53 202 SER A O 1
ATOM 1667 N N . LYS A 1 203 ? -19.942 12.910 38.768 1.00 58.03 203 LYS A N 1
ATOM 1668 C CA . LYS A 1 203 ? -20.384 12.114 39.937 1.00 58.03 203 LYS A CA 1
ATOM 1669 C C . LYS A 1 203 ? -20.916 10.714 39.556 1.00 58.03 203 LYS A C 1
ATOM 1671 O O . LYS A 1 203 ? -22.039 10.554 39.091 1.00 58.03 203 LYS A O 1
ATOM 1676 N N . ILE A 1 204 ? -20.097 9.705 39.848 1.00 56.31 204 ILE A N 1
ATOM 1677 C CA . ILE A 1 204 ? -20.149 8.304 39.386 1.00 56.31 204 ILE A CA 1
ATOM 1678 C C . ILE A 1 204 ? -21.312 7.472 39.980 1.00 56.31 204 ILE A C 1
ATOM 1680 O O . ILE A 1 204 ? -21.644 6.395 39.483 1.00 56.31 204 ILE A O 1
ATOM 1684 N N . ALA A 1 205 ? -21.988 7.952 41.028 1.00 55.75 205 ALA A N 1
ATOM 1685 C CA . ALA A 1 205 ? -22.943 7.131 41.779 1.00 55.75 205 ALA A CA 1
ATOM 1686 C C . ALA A 1 205 ? -24.338 6.992 41.130 1.00 55.75 205 ALA A C 1
ATOM 1688 O O . ALA A 1 205 ? -24.914 5.907 41.195 1.00 55.75 205 ALA A O 1
ATOM 1689 N N . GLU A 1 206 ? -24.875 8.034 40.482 1.00 58.56 206 GLU A N 1
ATOM 1690 C CA . GLU A 1 206 ? -26.240 8.005 39.911 1.00 58.56 206 GLU A CA 1
ATOM 1691 C C . GLU A 1 206 ? -26.310 7.414 38.492 1.00 58.56 206 GLU A C 1
ATOM 1693 O O . GLU A 1 206 ? -27.368 6.963 38.060 1.00 58.56 206 GLU A O 1
ATOM 1698 N N . ASN A 1 207 ? -25.181 7.316 37.781 1.00 65.69 207 ASN A N 1
ATOM 1699 C CA . ASN A 1 207 ? -25.161 6.910 36.370 1.00 65.69 207 ASN A CA 1
ATOM 1700 C C . ASN A 1 207 ? -24.899 5.415 36.113 1.00 65.69 207 ASN A C 1
ATOM 1702 O O . ASN A 1 207 ? -24.892 5.003 34.958 1.00 65.69 207 ASN A O 1
ATOM 1706 N N . LYS A 1 208 ? -24.737 4.563 37.137 1.00 68.31 208 LYS A N 1
ATOM 1707 C CA . LYS A 1 208 ? -24.304 3.155 36.953 1.00 68.31 208 LYS A CA 1
ATOM 1708 C C . LYS A 1 208 ? -25.162 2.344 35.965 1.00 68.31 208 LYS A C 1
ATOM 1710 O O . LYS A 1 208 ? -24.626 1.575 35.166 1.00 68.31 208 LYS A O 1
ATOM 1715 N N . VAL A 1 209 ? -26.486 2.527 35.986 1.00 66.19 209 VAL A N 1
ATOM 1716 C CA . VAL A 1 209 ? -27.414 1.847 35.057 1.00 66.19 209 VAL A CA 1
ATOM 1717 C C . VAL A 1 209 ? -27.257 2.371 33.627 1.00 66.19 209 VAL A C 1
ATOM 1719 O O . VAL A 1 209 ? -27.250 1.584 32.678 1.00 66.19 209 VAL A O 1
ATOM 1722 N N . ILE A 1 210 ? -27.081 3.686 33.475 1.00 67.62 210 ILE A N 1
ATOM 1723 C CA . ILE A 1 210 ? -26.857 4.343 32.181 1.00 67.62 210 ILE A CA 1
ATOM 1724 C C . ILE A 1 210 ? -25.543 3.844 31.575 1.00 67.62 210 ILE A C 1
ATOM 1726 O O . ILE A 1 210 ? -25.509 3.461 30.408 1.00 67.62 210 ILE A O 1
ATOM 1730 N N . THR A 1 211 ? -24.508 3.704 32.397 1.00 77.50 211 THR A N 1
ATOM 1731 C CA . THR A 1 211 ? -23.200 3.205 31.984 1.00 77.50 211 THR A CA 1
ATOM 1732 C C . THR A 1 211 ? -23.238 1.749 31.513 1.00 77.50 211 THR A C 1
ATOM 1734 O O . THR A 1 211 ? -22.669 1.417 30.474 1.00 77.50 211 THR A O 1
ATOM 1737 N N . ALA A 1 212 ? -23.954 0.864 32.214 1.00 79.00 212 ALA A N 1
ATOM 1738 C CA . ALA A 1 212 ? -24.113 -0.527 31.778 1.00 79.00 212 ALA A CA 1
ATOM 1739 C C . ALA A 1 212 ? -24.890 -0.636 30.450 1.00 79.00 212 ALA A C 1
ATOM 1741 O O . ALA A 1 212 ? -24.529 -1.428 29.576 1.00 79.00 212 ALA A O 1
ATOM 1742 N N . HIS A 1 213 ? -25.932 0.182 30.270 1.00 84.44 213 HIS A N 1
ATOM 1743 C CA . HIS A 1 213 ? -26.698 0.233 29.024 1.00 84.44 213 HIS A CA 1
ATOM 1744 C C . HIS A 1 213 ? -25.870 0.777 27.847 1.00 84.44 213 HIS A C 1
ATOM 1746 O O . HIS A 1 213 ? -25.935 0.239 26.737 1.00 84.44 213 HIS A O 1
ATOM 1752 N N . GLN A 1 214 ? -25.048 1.800 28.089 1.00 86.12 214 GLN A N 1
ATOM 1753 C CA . GLN A 1 214 ? -24.097 2.332 27.110 1.00 86.12 214 GLN A CA 1
ATOM 1754 C C . GLN A 1 214 ? -23.068 1.273 26.705 1.00 86.12 214 GLN A C 1
ATOM 1756 O O . GLN A 1 214 ? -22.882 1.030 25.515 1.00 86.12 214 GLN A O 1
ATOM 1761 N N . MET A 1 215 ? -22.484 0.549 27.665 1.00 84.25 215 MET A N 1
ATOM 1762 C CA . MET A 1 215 ? -21.549 -0.546 27.368 1.00 84.25 215 MET A CA 1
ATOM 1763 C C . MET A 1 215 ? -22.196 -1.659 26.542 1.00 84.25 215 MET A C 1
ATOM 1765 O O . MET A 1 215 ? -21.591 -2.152 25.591 1.00 84.25 215 MET A O 1
ATOM 1769 N N . LEU A 1 216 ? -23.446 -2.027 26.838 1.00 87.88 216 LEU A N 1
ATOM 1770 C CA . LEU A 1 216 ? -24.192 -2.985 26.020 1.00 87.88 216 LEU A CA 1
ATOM 1771 C C . LEU A 1 216 ? -24.434 -2.460 24.594 1.00 87.88 216 LEU A C 1
ATOM 1773 O O . LEU A 1 216 ? -24.421 -3.229 23.633 1.00 87.88 216 LEU A O 1
ATOM 1777 N N . THR A 1 217 ? -24.650 -1.155 24.441 1.00 91.12 217 THR A N 1
ATOM 1778 C CA . THR A 1 217 ? -24.820 -0.510 23.132 1.00 91.12 217 THR A CA 1
ATOM 1779 C C . THR A 1 217 ? -23.517 -0.521 22.331 1.00 91.12 217 THR A C 1
ATOM 1781 O O . THR A 1 217 ? -23.534 -0.844 21.139 1.00 91.12 217 THR A O 1
ATOM 1784 N N . HIS A 1 218 ? -22.378 -0.280 22.985 1.00 91.00 218 HIS A N 1
ATOM 1785 C CA . HIS A 1 218 ? -21.051 -0.420 22.377 1.00 91.00 218 HIS A CA 1
ATOM 1786 C C . HIS A 1 218 ? -20.736 -1.862 22.005 1.00 91.00 218 HIS A C 1
ATOM 1788 O O . HIS A 1 218 ? -20.250 -2.107 20.907 1.00 91.00 218 HIS A O 1
ATOM 1794 N N . PHE A 1 219 ? -21.088 -2.825 22.859 1.00 90.62 219 PHE A N 1
ATOM 1795 C CA . PHE A 1 219 ? -20.952 -4.252 22.566 1.00 90.62 219 PHE A CA 1
ATOM 1796 C C . PHE A 1 219 ? -21.716 -4.652 21.298 1.00 90.62 219 PHE A C 1
ATOM 1798 O O . PHE A 1 219 ? -21.170 -5.304 20.407 1.00 90.62 219 PHE A O 1
ATOM 1805 N N . LYS A 1 220 ? -22.980 -4.225 21.186 1.00 92.38 220 LYS A N 1
ATOM 1806 C CA . LYS A 1 220 ? -23.813 -4.484 20.002 1.00 92.38 220 LYS A CA 1
ATOM 1807 C C . LYS A 1 220 ? -23.244 -3.817 18.752 1.00 92.38 220 LYS A C 1
ATOM 1809 O O . LYS A 1 220 ? -23.208 -4.443 17.697 1.00 92.38 220 LYS A O 1
ATOM 1814 N N . SER A 1 221 ? -22.780 -2.575 18.879 1.00 92.94 221 SER A N 1
ATOM 1815 C CA . SER A 1 221 ? -22.143 -1.841 17.780 1.00 92.94 221 SER A CA 1
ATOM 1816 C C . SER A 1 221 ? -20.871 -2.541 17.310 1.00 92.94 221 SER A C 1
ATOM 1818 O O . SER A 1 221 ? -20.705 -2.759 16.115 1.00 92.94 221 SER A O 1
ATOM 1820 N N . TYR A 1 222 ? -20.020 -2.970 18.243 1.00 93.38 222 TYR A N 1
ATOM 1821 C CA . TYR A 1 222 ? -18.812 -3.730 17.946 1.00 93.38 222 TYR A CA 1
ATOM 1822 C C . TYR A 1 222 ? -19.126 -5.059 17.256 1.00 93.38 222 TYR A C 1
ATOM 1824 O O . TYR A 1 222 ? -18.552 -5.339 16.212 1.00 93.38 222 TYR A O 1
ATOM 1832 N N . THR A 1 223 ? -20.086 -5.830 17.777 1.00 92.56 223 THR A N 1
ATOM 1833 C CA . THR A 1 223 ? -20.516 -7.107 17.175 1.00 92.56 223 THR A CA 1
ATOM 1834 C C . THR A 1 223 ? -21.015 -6.904 15.743 1.00 92.56 223 THR A C 1
ATOM 1836 O O . THR A 1 223 ? -20.684 -7.653 14.833 1.00 92.56 223 THR A O 1
ATOM 1839 N N . HIS A 1 224 ? -21.767 -5.830 15.503 1.00 92.31 224 HIS A N 1
ATOM 1840 C CA . HIS A 1 224 ? -22.206 -5.489 14.156 1.00 92.31 224 HIS A CA 1
ATOM 1841 C C . HIS A 1 224 ? -21.032 -5.097 13.238 1.00 92.31 224 HIS A C 1
ATOM 1843 O O . HIS A 1 224 ? -21.049 -5.405 12.047 1.00 92.31 224 HIS A O 1
ATOM 1849 N N . LEU A 1 225 ? -19.996 -4.432 13.762 1.00 92.81 225 LEU A N 1
ATOM 1850 C CA . LEU A 1 225 ? -18.782 -4.118 13.001 1.00 92.81 225 LEU A CA 1
ATOM 1851 C C . LEU A 1 225 ? -17.960 -5.372 12.689 1.00 92.81 225 LEU A C 1
ATOM 1853 O O . LEU A 1 225 ? -17.507 -5.517 11.554 1.00 92.81 225 LEU A O 1
ATOM 1857 N N . THR A 1 226 ? -17.798 -6.294 13.638 1.00 93.88 226 THR A N 1
ATOM 1858 C CA . THR A 1 226 ? -17.099 -7.564 13.395 1.00 93.88 226 THR A CA 1
ATOM 1859 C C . THR A 1 226 ? -17.862 -8.443 12.411 1.00 93.88 226 THR A C 1
ATOM 1861 O O . THR A 1 226 ? -17.241 -9.002 11.510 1.00 93.88 226 THR A O 1
ATOM 1864 N N . ASP A 1 227 ? -19.197 -8.459 12.457 1.00 92.94 227 ASP A N 1
ATOM 1865 C CA . ASP A 1 227 ? -20.027 -9.122 11.445 1.00 92.94 227 ASP A CA 1
ATOM 1866 C C . ASP A 1 227 ? -19.762 -8.561 10.040 1.00 92.94 227 ASP A C 1
ATOM 1868 O O . ASP A 1 227 ? -19.628 -9.315 9.069 1.00 92.94 227 ASP A O 1
ATOM 1872 N N . LYS A 1 228 ? -19.636 -7.233 9.901 1.00 93.12 228 LYS A N 1
ATOM 1873 C CA . LYS A 1 228 ? -19.260 -6.616 8.620 1.00 93.12 228 LYS A CA 1
ATOM 1874 C C . LYS A 1 228 ? -17.850 -7.009 8.180 1.00 93.12 228 LYS A C 1
ATOM 1876 O O . LYS A 1 228 ? -17.650 -7.232 6.986 1.00 93.12 228 LYS A O 1
ATOM 1881 N N . VAL A 1 229 ? -16.892 -7.096 9.107 1.00 95.06 229 VAL A N 1
ATOM 1882 C CA . VAL A 1 229 ? -15.527 -7.567 8.817 1.00 95.06 229 VAL A CA 1
ATOM 1883 C C . VAL A 1 229 ? -15.556 -9.017 8.342 1.00 95.06 229 VAL A C 1
ATOM 1885 O O . VAL A 1 229 ? -14.973 -9.306 7.303 1.00 95.06 229 VAL A O 1
ATOM 1888 N N . GLY A 1 230 ? -16.299 -9.903 9.009 1.00 94.44 230 GLY A N 1
ATOM 1889 C CA . GLY A 1 230 ? -16.461 -11.299 8.595 1.00 94.44 230 GLY A CA 1
ATOM 1890 C C . GLY A 1 230 ? -17.139 -11.439 7.229 1.00 94.44 230 GLY A C 1
ATOM 1891 O O . GLY A 1 230 ? -16.745 -12.269 6.408 1.00 94.44 230 GLY A O 1
ATOM 1892 N N . ILE A 1 231 ? -18.118 -10.580 6.924 1.00 93.38 231 ILE A N 1
ATOM 1893 C CA . ILE A 1 231 ? -18.703 -10.501 5.581 1.00 93.38 231 ILE A CA 1
ATOM 1894 C C . ILE A 1 231 ? -17.646 -10.055 4.569 1.00 93.38 231 ILE A C 1
ATOM 1896 O O . ILE A 1 231 ? -17.512 -10.694 3.532 1.00 93.38 231 ILE A O 1
ATOM 1900 N N . ALA A 1 232 ? -16.890 -8.992 4.842 1.00 94.88 232 ALA A N 1
ATOM 1901 C CA . ALA A 1 232 ? -15.848 -8.522 3.934 1.00 94.88 232 ALA A CA 1
ATOM 1902 C C . ALA A 1 232 ? -14.756 -9.577 3.707 1.00 94.88 232 ALA A C 1
ATOM 1904 O O . ALA A 1 232 ? -14.355 -9.782 2.562 1.00 94.88 232 ALA A O 1
ATOM 1905 N N . ASP A 1 233 ? -14.338 -10.290 4.754 1.00 96.06 233 ASP A N 1
ATOM 1906 C CA . ASP A 1 233 ? -13.396 -11.403 4.654 1.00 96.06 233 ASP A CA 1
ATOM 1907 C C . ASP A 1 233 ? -13.931 -12.490 3.720 1.00 96.06 233 ASP A C 1
ATOM 1909 O O . ASP A 1 233 ? -13.300 -12.809 2.716 1.00 96.06 233 ASP A O 1
ATOM 1913 N N . LYS A 1 234 ? -15.159 -12.967 3.949 1.00 94.38 234 LYS A N 1
ATOM 1914 C CA . LYS A 1 234 ? -15.796 -13.986 3.102 1.00 94.38 234 LYS A CA 1
ATOM 1915 C C . LYS A 1 234 ? -15.886 -13.579 1.626 1.00 94.38 234 LYS A C 1
ATOM 1917 O O . LYS A 1 234 ? -15.919 -14.439 0.746 1.00 94.38 234 LYS A O 1
ATOM 1922 N N . ILE A 1 235 ? -15.981 -12.281 1.346 1.00 94.38 235 ILE A N 1
ATOM 1923 C CA . ILE A 1 235 ? -16.075 -11.743 -0.016 1.00 94.38 235 ILE A CA 1
ATOM 1924 C C . ILE A 1 235 ? -14.697 -11.641 -0.668 1.00 94.38 235 ILE A C 1
ATOM 1926 O O . ILE A 1 235 ? -14.558 -11.981 -1.847 1.00 94.38 235 ILE A O 1
ATOM 1930 N N . PHE A 1 236 ? -13.707 -11.142 0.074 1.00 96.50 236 PHE A N 1
ATOM 1931 C CA . PHE A 1 236 ? -12.425 -10.721 -0.479 1.00 96.50 236 PHE A CA 1
ATOM 1932 C C . PHE A 1 236 ? -11.257 -11.656 -0.176 1.00 96.50 236 PHE A C 1
ATOM 1934 O O . PHE A 1 236 ? -10.237 -11.505 -0.836 1.00 96.50 236 PHE A O 1
ATOM 1941 N N . ASN A 1 237 ? -11.359 -12.623 0.735 1.00 95.50 237 ASN A N 1
ATOM 1942 C CA . ASN A 1 237 ? -10.213 -13.439 1.153 1.00 95.50 237 ASN A CA 1
ATOM 1943 C C . ASN A 1 237 ? -9.507 -14.141 -0.022 1.00 95.50 237 ASN A C 1
ATOM 1945 O O . ASN A 1 237 ? -8.282 -14.067 -0.151 1.00 95.50 237 ASN A O 1
ATOM 1949 N N . LEU A 1 238 ? -10.269 -14.747 -0.935 1.00 96.25 238 LEU A N 1
ATOM 1950 C CA . LEU A 1 238 ? -9.735 -15.408 -2.122 1.00 96.25 238 LEU A CA 1
ATOM 1951 C C . LEU A 1 238 ? -9.257 -14.390 -3.163 1.00 96.25 238 LEU A C 1
ATOM 1953 O O . LEU A 1 238 ? -8.220 -14.597 -3.785 1.00 96.25 238 LEU A O 1
ATOM 1957 N N . TYR A 1 239 ? -9.965 -13.266 -3.311 1.00 96.81 239 TYR A N 1
ATOM 1958 C CA . TYR A 1 239 ? -9.536 -12.174 -4.188 1.00 96.81 239 TYR A CA 1
ATOM 1959 C C . TYR A 1 239 ? -8.182 -11.614 -3.753 1.00 96.81 239 TYR A C 1
ATOM 1961 O O . TYR A 1 239 ? -7.296 -11.457 -4.585 1.00 96.81 239 TYR A O 1
ATOM 1969 N N . ILE A 1 240 ? -7.989 -11.370 -2.456 1.00 97.06 240 ILE A N 1
ATOM 1970 C CA . ILE A 1 240 ? -6.724 -10.890 -1.903 1.00 97.06 240 ILE A CA 1
ATOM 1971 C C . ILE A 1 240 ? -5.622 -11.912 -2.155 1.00 97.06 240 ILE A C 1
ATOM 1973 O O . ILE A 1 240 ? -4.566 -11.528 -2.644 1.00 97.06 240 ILE A O 1
ATOM 1977 N N . PHE A 1 241 ? -5.867 -13.199 -1.895 1.00 96.31 241 PHE A N 1
ATOM 1978 C CA . PHE A 1 241 ? -4.888 -14.251 -2.172 1.00 96.31 241 PHE A CA 1
ATOM 1979 C C . PHE A 1 241 ? -4.442 -14.246 -3.638 1.00 96.31 241 PHE A C 1
ATOM 1981 O O . PHE A 1 241 ? -3.248 -14.145 -3.922 1.00 96.31 241 PHE A O 1
ATOM 1988 N N . THR A 1 242 ? -5.390 -14.282 -4.577 1.00 95.12 242 THR A N 1
ATOM 1989 C CA . THR A 1 242 ? -5.071 -14.299 -6.008 1.00 95.12 242 THR A CA 1
ATOM 1990 C C . THR A 1 242 ? -4.393 -13.005 -6.456 1.00 95.12 242 THR A C 1
ATOM 1992 O O . THR A 1 242 ? -3.402 -13.044 -7.187 1.00 95.12 242 THR A O 1
ATOM 1995 N N . MET A 1 243 ? -4.873 -11.850 -5.992 1.00 96.06 243 MET A N 1
ATOM 1996 C CA . MET A 1 243 ? -4.291 -10.561 -6.354 1.00 96.06 243 MET A CA 1
ATOM 1997 C C . MET A 1 243 ? -2.906 -10.364 -5.750 1.00 96.06 243 MET A C 1
ATOM 1999 O O . MET A 1 243 ? -2.047 -9.828 -6.441 1.00 96.06 243 MET A O 1
ATOM 2003 N N . MET A 1 244 ? -2.639 -10.819 -4.523 1.00 95.00 244 MET A N 1
ATOM 2004 C CA . MET A 1 244 ? -1.295 -10.794 -3.934 1.00 95.00 244 MET A CA 1
ATOM 2005 C C . MET A 1 244 ? -0.346 -11.707 -4.708 1.00 95.00 244 MET A C 1
ATOM 2007 O O . MET A 1 244 ? 0.740 -11.265 -5.079 1.00 95.00 244 MET A O 1
ATOM 2011 N N . ALA A 1 245 ? -0.778 -12.931 -5.032 1.00 92.31 245 ALA A N 1
ATOM 2012 C CA . ALA A 1 245 ? 0.010 -13.878 -5.819 1.00 92.31 245 AL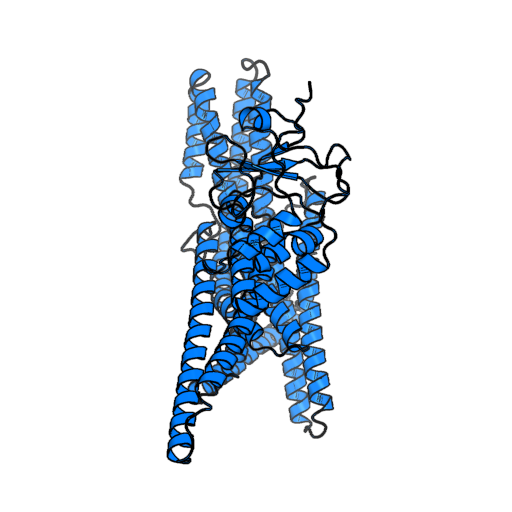A A CA 1
ATOM 2013 C C . ALA A 1 245 ? 0.395 -13.322 -7.201 1.00 92.31 245 ALA A C 1
ATOM 2015 O O . ALA A 1 245 ? 1.480 -13.610 -7.696 1.00 92.31 245 ALA A O 1
ATOM 2016 N N . CYS A 1 246 ? -0.456 -12.485 -7.806 1.00 92.56 246 CYS A N 1
ATOM 2017 C CA . CYS A 1 246 ? -0.149 -11.837 -9.081 1.00 92.56 246 CYS A CA 1
ATOM 2018 C C . CYS A 1 246 ? 0.563 -10.484 -8.924 1.00 92.56 246 CYS A C 1
ATOM 2020 O O . CYS A 1 246 ? 1.306 -10.083 -9.817 1.00 92.56 246 CYS A O 1
ATOM 2022 N N . SER A 1 247 ? 0.335 -9.752 -7.829 1.00 93.19 247 SER A N 1
ATOM 2023 C CA . SER A 1 247 ? 0.913 -8.418 -7.602 1.00 93.19 247 SER A CA 1
ATOM 2024 C C . SER A 1 247 ? 2.360 -8.490 -7.134 1.00 93.19 247 SER A C 1
ATOM 2026 O O . SER A 1 247 ? 3.161 -7.653 -7.546 1.00 93.19 247 SER A O 1
ATOM 2028 N N . LEU A 1 248 ? 2.718 -9.498 -6.330 1.00 91.62 248 LEU A N 1
ATOM 2029 C CA . LEU A 1 248 ? 4.080 -9.662 -5.820 1.00 91.62 248 LEU A CA 1
ATOM 2030 C C . LEU A 1 248 ? 5.099 -9.852 -6.960 1.00 91.62 248 LEU A C 1
ATOM 2032 O O . LEU A 1 248 ? 6.056 -9.082 -7.006 1.00 91.62 248 LEU A O 1
ATOM 2036 N N . PRO A 1 249 ? 4.882 -10.750 -7.948 1.00 90.19 249 PRO A N 1
ATOM 2037 C CA . PRO A 1 249 ? 5.773 -10.849 -9.101 1.00 90.19 249 PRO A CA 1
ATOM 2038 C C . PRO A 1 249 ? 5.834 -9.547 -9.901 1.00 90.19 249 PRO A C 1
ATOM 2040 O O . PRO A 1 249 ? 6.919 -9.115 -10.273 1.00 90.19 249 PRO A O 1
ATOM 2043 N N . THR A 1 250 ? 4.704 -8.863 -10.125 1.00 91.19 250 THR A N 1
ATOM 2044 C CA . THR A 1 250 ? 4.728 -7.582 -10.856 1.00 91.19 250 THR A CA 1
ATOM 2045 C C . THR A 1 250 ? 5.488 -6.490 -10.107 1.00 91.19 250 THR A C 1
ATOM 2047 O O . THR A 1 250 ? 6.172 -5.703 -10.748 1.00 91.19 250 THR A O 1
ATOM 2050 N N . ALA A 1 251 ? 5.430 -6.471 -8.773 1.00 91.19 251 ALA A N 1
ATOM 2051 C CA . ALA A 1 251 ? 6.179 -5.535 -7.937 1.00 91.19 251 ALA A CA 1
ATOM 2052 C C . ALA A 1 251 ? 7.681 -5.863 -7.868 1.00 91.19 251 ALA A C 1
ATOM 2054 O O . ALA A 1 251 ? 8.466 -4.998 -7.503 1.00 91.19 251 ALA A O 1
ATOM 2055 N N . ILE A 1 252 ? 8.089 -7.084 -8.233 1.00 88.38 252 ILE A N 1
ATOM 2056 C CA . ILE A 1 252 ? 9.500 -7.466 -8.402 1.00 88.38 252 ILE A CA 1
ATOM 2057 C C . ILE A 1 252 ? 9.976 -7.102 -9.813 1.00 88.38 252 ILE A C 1
ATOM 2059 O O . ILE A 1 252 ? 11.004 -6.448 -9.972 1.00 88.38 252 ILE A O 1
ATOM 2063 N N . PHE A 1 253 ? 9.221 -7.490 -10.845 1.00 87.75 253 PHE A N 1
ATOM 2064 C CA . PHE A 1 253 ? 9.644 -7.328 -12.237 1.00 87.75 253 PHE A CA 1
ATOM 2065 C C . PHE A 1 253 ? 9.528 -5.893 -12.761 1.00 87.75 253 PHE A C 1
ATOM 2067 O O . PHE A 1 253 ? 10.387 -5.486 -13.537 1.00 87.75 253 PHE A O 1
ATOM 2074 N N . ALA A 1 254 ? 8.544 -5.101 -12.319 1.00 90.00 254 ALA A N 1
ATOM 2075 C CA . ALA A 1 254 ? 8.414 -3.712 -12.766 1.00 90.00 254 ALA A CA 1
ATOM 2076 C C . ALA A 1 254 ? 9.634 -2.850 -12.375 1.00 90.00 254 ALA A C 1
ATOM 2078 O O . ALA A 1 254 ? 10.162 -2.155 -13.244 1.00 90.00 254 ALA A O 1
ATOM 2079 N N . PRO A 1 255 ? 10.162 -2.930 -11.134 1.00 86.44 255 PRO A N 1
ATOM 2080 C CA . PRO A 1 255 ? 11.446 -2.331 -10.781 1.00 86.44 255 PRO A CA 1
ATOM 2081 C C . PRO A 1 255 ? 12.592 -2.760 -11.679 1.00 86.44 255 PRO A C 1
ATOM 2083 O O . PRO A 1 255 ? 13.350 -1.921 -12.149 1.00 86.44 255 PRO A O 1
ATOM 2086 N N . ILE A 1 256 ? 12.706 -4.061 -11.950 1.00 84.31 256 ILE A N 1
ATOM 2087 C CA . ILE A 1 256 ? 13.776 -4.582 -12.797 1.00 84.31 256 ILE A CA 1
ATOM 2088 C C . ILE A 1 256 ? 13.657 -3.976 -14.199 1.00 84.31 256 ILE A C 1
ATOM 2090 O O . ILE A 1 256 ? 14.652 -3.498 -14.733 1.00 84.31 256 ILE A O 1
ATOM 2094 N N . ASN A 1 257 ? 12.458 -3.912 -14.773 1.00 84.88 257 ASN A N 1
ATOM 2095 C CA . ASN A 1 257 ? 12.224 -3.278 -16.071 1.00 84.88 257 ASN A CA 1
ATOM 2096 C C . ASN A 1 257 ? 12.561 -1.785 -16.078 1.00 84.88 257 ASN A C 1
ATOM 2098 O O . ASN A 1 257 ? 13.181 -1.296 -17.023 1.00 84.88 257 ASN A O 1
ATOM 2102 N N . LEU A 1 258 ? 12.236 -1.071 -15.000 1.00 85.31 258 LEU A N 1
ATOM 2103 C CA . LEU A 1 258 ? 12.581 0.339 -14.852 1.00 85.31 258 LEU A CA 1
ATOM 2104 C C . LEU A 1 258 ? 14.096 0.577 -14.917 1.00 85.31 258 LEU A C 1
ATOM 2106 O O . LEU A 1 258 ? 14.544 1.490 -15.601 1.00 85.31 258 LEU A O 1
ATOM 2110 N N . ILE A 1 259 ? 14.888 -0.284 -14.279 1.00 80.31 259 ILE A N 1
ATOM 2111 C CA . ILE A 1 259 ? 16.358 -0.189 -14.270 1.00 80.31 259 ILE A CA 1
ATOM 2112 C C . ILE A 1 259 ? 16.951 -0.386 -15.669 1.00 80.31 259 ILE A C 1
ATOM 2114 O O . ILE A 1 259 ? 17.992 0.178 -15.987 1.00 80.31 259 ILE A O 1
ATOM 2118 N N . HIS A 1 260 ? 16.288 -1.179 -16.512 1.00 78.12 260 HIS A N 1
ATOM 2119 C CA . HIS A 1 260 ? 16.720 -1.441 -17.887 1.00 78.12 260 HIS A CA 1
ATOM 2120 C C . HIS A 1 260 ? 16.211 -0.414 -18.897 1.00 78.12 260 HIS A C 1
ATOM 2122 O O . HIS A 1 260 ? 16.541 -0.512 -20.077 1.00 78.12 260 HIS A O 1
ATOM 2128 N N . SER A 1 261 ? 15.390 0.537 -18.460 1.00 76.81 261 SER A N 1
ATOM 2129 C CA . SER A 1 261 ? 14.790 1.515 -19.358 1.00 76.81 261 SER A CA 1
ATOM 2130 C C . SER A 1 261 ? 15.809 2.570 -19.756 1.00 76.81 261 SER A C 1
ATOM 2132 O O . SER A 1 261 ? 16.504 3.131 -18.910 1.00 76.81 261 SER A O 1
ATOM 2134 N N . GLU A 1 262 ? 15.863 2.887 -21.045 1.00 79.62 262 GLU A N 1
ATOM 2135 C CA . GLU A 1 262 ? 16.578 4.071 -21.514 1.00 79.62 262 GLU A CA 1
ATOM 2136 C C . GLU A 1 262 ? 15.876 5.347 -21.018 1.00 79.62 262 GLU A C 1
ATOM 2138 O O . GLU A 1 262 ? 14.694 5.328 -20.676 1.00 79.62 262 GLU A O 1
ATOM 2143 N N . TRP A 1 263 ? 16.589 6.479 -20.994 1.00 75.25 263 TRP A N 1
ATOM 2144 C CA . TRP A 1 263 ? 16.062 7.791 -20.581 1.00 75.25 263 TRP A CA 1
ATOM 2145 C C . TRP A 1 263 ? 15.114 8.384 -21.636 1.00 75.25 263 TRP A C 1
ATOM 2147 O O . TRP A 1 263 ? 15.380 9.420 -22.242 1.00 75.25 263 TRP A O 1
ATOM 2157 N N . ASN A 1 264 ? 14.008 7.694 -21.889 1.00 81.38 264 ASN A N 1
ATOM 2158 C CA . ASN A 1 264 ? 13.020 8.009 -22.909 1.00 81.38 264 ASN A CA 1
ATOM 2159 C C . ASN A 1 264 ? 11.590 7.846 -22.338 1.00 81.38 264 ASN A C 1
ATOM 2161 O O . ASN A 1 264 ? 11.372 7.834 -21.124 1.00 81.38 264 ASN A O 1
ATOM 2165 N N . ILE A 1 265 ? 10.589 7.733 -23.215 1.00 75.31 265 ILE A N 1
ATOM 2166 C CA . ILE A 1 265 ? 9.189 7.537 -22.812 1.00 75.31 265 ILE A CA 1
ATOM 2167 C C . ILE A 1 265 ? 8.949 6.209 -22.065 1.00 75.31 265 ILE A C 1
ATOM 2169 O O . ILE A 1 265 ? 8.020 6.118 -21.260 1.00 75.31 265 ILE A O 1
ATOM 2173 N N . ASP A 1 266 ? 9.800 5.204 -22.273 1.00 76.62 266 ASP A N 1
ATOM 2174 C CA . ASP A 1 266 ? 9.729 3.909 -21.597 1.00 76.62 266 ASP A CA 1
ATOM 2175 C C . ASP A 1 266 ? 10.078 4.043 -20.112 1.00 76.62 266 ASP A C 1
ATOM 2177 O O . ASP A 1 266 ? 9.420 3.414 -19.284 1.00 76.62 266 ASP A O 1
ATOM 2181 N N . LEU A 1 267 ? 11.006 4.939 -19.743 1.00 81.69 267 LEU A N 1
ATOM 2182 C CA . LEU A 1 267 ? 11.291 5.262 -18.338 1.00 81.69 267 LEU A CA 1
ATOM 2183 C C . LEU A 1 267 ? 10.034 5.761 -17.616 1.00 81.69 267 LEU A C 1
ATOM 2185 O O . LEU A 1 267 ? 9.732 5.319 -16.507 1.00 81.69 267 LEU A O 1
ATOM 2189 N N . LEU A 1 268 ? 9.272 6.660 -18.251 1.00 79.88 268 LEU A N 1
ATOM 2190 C CA . LEU A 1 268 ? 8.027 7.187 -17.687 1.00 79.88 268 LEU A CA 1
ATOM 2191 C C . LEU A 1 268 ? 6.991 6.070 -17.501 1.00 79.88 268 LEU A C 1
ATOM 2193 O O . LEU A 1 268 ? 6.343 5.990 -16.455 1.00 79.88 268 LEU A O 1
ATOM 2197 N N . PHE A 1 269 ? 6.845 5.195 -18.497 1.00 84.00 269 PHE A N 1
ATOM 2198 C CA . PHE A 1 269 ? 5.913 4.073 -18.439 1.00 84.00 269 PHE A CA 1
ATOM 2199 C C . PHE A 1 269 ? 6.294 3.039 -17.379 1.00 84.00 269 PHE A C 1
ATOM 2201 O O . PHE A 1 269 ? 5.434 2.623 -16.604 1.00 84.00 269 PHE A O 1
ATOM 2208 N N . ASN A 1 270 ? 7.570 2.682 -17.283 1.00 84.94 270 ASN A N 1
ATOM 2209 C CA . ASN A 1 270 ? 8.039 1.707 -16.307 1.00 84.94 270 ASN A CA 1
ATOM 2210 C C . ASN A 1 270 ? 8.039 2.287 -14.883 1.00 84.94 270 ASN A C 1
ATOM 2212 O O . ASN A 1 270 ? 7.713 1.577 -13.934 1.00 84.94 270 ASN A O 1
ATOM 2216 N N . THR A 1 271 ? 8.275 3.595 -14.718 1.00 83.81 271 THR A N 1
ATOM 2217 C CA . THR A 1 271 ? 8.127 4.274 -13.414 1.00 83.81 271 THR A CA 1
ATOM 2218 C C . THR A 1 271 ? 6.690 4.177 -12.928 1.00 83.81 271 THR A C 1
ATOM 2220 O O . THR A 1 271 ? 6.412 3.877 -11.765 1.00 83.81 271 THR A O 1
ATOM 2223 N N . TYR A 1 272 ? 5.753 4.408 -13.840 1.00 86.31 272 TYR A N 1
ATOM 2224 C CA . TYR A 1 272 ? 4.343 4.279 -13.546 1.00 86.31 272 TYR A CA 1
ATOM 2225 C C . TYR A 1 272 ? 3.946 2.831 -13.208 1.00 86.31 272 TYR A C 1
ATOM 2227 O O . TYR A 1 272 ? 3.158 2.621 -12.286 1.00 86.31 272 TYR A O 1
ATOM 2235 N N . ASP A 1 273 ? 4.504 1.831 -13.888 1.00 87.69 273 ASP A N 1
ATOM 2236 C CA . ASP A 1 273 ? 4.232 0.419 -13.595 1.00 87.69 273 ASP A CA 1
ATOM 2237 C C . ASP A 1 273 ? 4.697 0.019 -12.191 1.00 87.69 273 ASP A C 1
ATOM 2239 O O . ASP A 1 273 ? 3.989 -0.692 -11.467 1.00 87.69 273 ASP A O 1
ATOM 2243 N N . VAL A 1 274 ? 5.859 0.528 -11.772 1.00 88.50 274 VAL A N 1
ATOM 2244 C CA . VAL A 1 274 ? 6.352 0.406 -10.396 1.00 88.50 274 VAL A CA 1
ATOM 2245 C C . VAL A 1 274 ? 5.353 1.041 -9.430 1.00 88.50 274 VAL A C 1
ATOM 2247 O O . VAL A 1 274 ? 4.856 0.368 -8.529 1.00 88.50 274 VAL A O 1
ATOM 2250 N N . LEU A 1 275 ? 4.972 2.301 -9.650 1.00 87.38 275 LEU A N 1
ATOM 2251 C CA . LEU A 1 275 ? 4.001 2.991 -8.794 1.00 87.38 275 LEU A CA 1
ATOM 2252 C C . LEU A 1 275 ? 2.665 2.240 -8.709 1.00 87.38 275 LEU A C 1
ATOM 2254 O O . LEU A 1 275 ? 2.121 2.068 -7.619 1.00 87.38 275 LEU A O 1
ATOM 2258 N N . SER A 1 276 ? 2.142 1.756 -9.836 1.00 88.38 276 SER A N 1
ATOM 2259 C CA . SER A 1 276 ? 0.868 1.041 -9.881 1.00 88.38 276 SER A CA 1
ATOM 2260 C C . SER A 1 276 ? 0.940 -0.321 -9.189 1.00 88.38 276 SER A C 1
ATOM 2262 O O . SER A 1 276 ? -0.028 -0.698 -8.527 1.00 88.38 276 SER A O 1
ATOM 2264 N N . SER A 1 277 ? 2.036 -1.068 -9.342 1.00 91.88 277 SER A N 1
ATOM 2265 C CA . SER A 1 277 ? 2.201 -2.381 -8.702 1.00 91.88 277 SER A CA 1
ATOM 2266 C C . SER A 1 277 ? 2.354 -2.251 -7.185 1.00 91.88 277 SER A C 1
ATOM 2268 O O . SER A 1 277 ? 1.668 -2.961 -6.445 1.00 91.88 277 SER A O 1
ATOM 2270 N N . PHE A 1 278 ? 3.143 -1.282 -6.710 1.00 89.62 278 PHE A N 1
ATOM 2271 C CA . PHE A 1 278 ? 3.246 -0.984 -5.281 1.00 89.62 278 PHE A CA 1
ATOM 2272 C C . PHE A 1 278 ? 1.947 -0.427 -4.707 1.00 89.62 278 PHE A C 1
ATOM 2274 O O . PHE A 1 278 ? 1.536 -0.870 -3.642 1.00 89.62 278 PHE A O 1
ATOM 2281 N N . TYR A 1 279 ? 1.241 0.461 -5.415 1.00 90.81 279 TYR A N 1
ATOM 2282 C CA . TYR A 1 279 ? -0.077 0.943 -4.989 1.00 90.81 279 TYR A CA 1
ATOM 2283 C C . TYR A 1 279 ? -1.055 -0.213 -4.732 1.00 90.81 279 TYR A C 1
ATOM 2285 O O . TYR A 1 279 ? -1.715 -0.249 -3.690 1.00 90.81 279 TYR A O 1
ATOM 2293 N N . LYS A 1 280 ? -1.111 -1.186 -5.652 1.00 92.88 280 LYS A N 1
ATOM 2294 C CA . LYS A 1 280 ? -1.968 -2.370 -5.516 1.00 92.88 280 LYS A CA 1
ATOM 2295 C C . LYS A 1 280 ? -1.538 -3.240 -4.339 1.00 92.88 280 LYS A C 1
ATOM 2297 O O . LYS A 1 280 ? -2.365 -3.561 -3.489 1.00 92.88 280 LYS A O 1
ATOM 2302 N N . LEU A 1 281 ? -0.250 -3.570 -4.245 1.00 93.31 281 LEU A N 1
ATOM 2303 C CA . LEU A 1 281 ? 0.280 -4.392 -3.158 1.00 93.31 281 LEU A CA 1
ATOM 2304 C C . LEU A 1 281 ? 0.069 -3.738 -1.783 1.00 93.31 281 LEU A C 1
ATOM 2306 O O . LEU A 1 281 ? -0.417 -4.379 -0.855 1.00 93.31 281 LEU A O 1
ATOM 2310 N N . CYS A 1 282 ? 0.369 -2.445 -1.664 1.00 90.75 282 CYS A N 1
ATOM 2311 C CA . CYS A 1 282 ? 0.136 -1.667 -0.455 1.00 90.75 282 CYS A CA 1
ATOM 2312 C C . CYS A 1 282 ? -1.348 -1.641 -0.094 1.00 90.75 282 CYS A C 1
ATOM 2314 O O . CYS A 1 282 ? -1.681 -1.881 1.058 1.00 90.75 282 CYS A O 1
ATOM 2316 N N . GLY A 1 283 ? -2.255 -1.428 -1.048 1.00 92.81 283 GLY A N 1
ATOM 2317 C CA . GLY A 1 283 ? -3.686 -1.467 -0.757 1.00 92.81 283 GLY A CA 1
ATOM 2318 C C . GLY A 1 283 ? -4.185 -2.846 -0.304 1.00 92.81 283 GLY A C 1
ATOM 2319 O O . GLY A 1 283 ? -4.998 -2.918 0.618 1.00 92.81 283 GLY A O 1
ATOM 2320 N N . LEU A 1 284 ? -3.658 -3.935 -0.885 1.00 95.62 284 LEU A N 1
ATOM 2321 C CA . LEU A 1 284 ? -3.968 -5.318 -0.488 1.00 95.62 284 LEU A CA 1
ATOM 2322 C C . LEU A 1 284 ? -3.473 -5.663 0.922 1.00 95.62 284 LEU A C 1
ATOM 2324 O O . LEU A 1 284 ? -4.112 -6.467 1.593 1.00 95.62 284 LEU A O 1
ATOM 2328 N N . CYS A 1 285 ? -2.369 -5.070 1.380 1.00 94.44 285 CYS A N 1
ATOM 2329 C CA . CYS A 1 285 ? -1.790 -5.393 2.686 1.00 94.44 285 CYS A CA 1
ATOM 2330 C C . CYS A 1 285 ? -2.173 -4.385 3.784 1.00 94.44 285 CYS A C 1
ATOM 2332 O O . CYS A 1 285 ? -2.517 -4.773 4.899 1.00 94.44 285 CYS A O 1
ATOM 2334 N N . ILE A 1 286 ? -2.129 -3.084 3.488 1.00 92.38 286 ILE A N 1
ATOM 2335 C CA . ILE A 1 286 ? -2.263 -2.015 4.486 1.00 92.38 286 ILE A CA 1
ATOM 2336 C C . ILE A 1 286 ? -3.699 -1.870 4.973 1.00 92.38 286 ILE A C 1
ATOM 2338 O O . ILE A 1 286 ? -3.908 -1.833 6.183 1.00 92.38 286 ILE A O 1
ATOM 2342 N N . LEU A 1 287 ? -4.691 -1.802 4.080 1.00 93.00 287 LEU A N 1
ATOM 2343 C CA . LEU A 1 287 ? -6.072 -1.581 4.519 1.00 93.00 287 LEU A CA 1
ATOM 2344 C C . LEU A 1 287 ? -6.591 -2.738 5.394 1.00 93.00 287 LEU A C 1
ATOM 2346 O O . LEU A 1 287 ? -7.114 -2.463 6.476 1.00 93.00 287 LEU A O 1
ATOM 2350 N N . PRO A 1 288 ? -6.400 -4.021 5.022 1.00 96.38 288 PRO A N 1
ATOM 2351 C CA . PRO A 1 288 ? -6.686 -5.140 5.920 1.00 96.38 288 PRO A CA 1
ATOM 2352 C C . PRO A 1 288 ? -5.949 -5.073 7.264 1.00 96.38 288 PRO A C 1
ATOM 2354 O O . PRO A 1 288 ? -6.564 -5.262 8.315 1.00 96.38 288 PRO A O 1
ATOM 2357 N N . ALA A 1 289 ? -4.654 -4.738 7.254 1.00 94.94 289 ALA A N 1
ATOM 2358 C CA . ALA A 1 289 ? -3.870 -4.603 8.479 1.00 94.94 289 ALA A CA 1
ATOM 2359 C C . ALA A 1 289 ? -4.365 -3.456 9.373 1.00 94.94 289 ALA A C 1
ATOM 2361 O O . ALA A 1 289 ? -4.301 -3.557 10.601 1.00 94.94 289 ALA A O 1
ATOM 2362 N N . GLN A 1 290 ? -4.877 -2.372 8.784 1.00 93.75 290 GLN A N 1
ATOM 2363 C CA . GLN A 1 290 ? -5.511 -1.280 9.519 1.00 93.75 290 GLN A CA 1
ATOM 2364 C C . GLN A 1 290 ? -6.803 -1.747 10.192 1.00 93.75 290 GLN A C 1
ATOM 2366 O O . GLN A 1 290 ? -6.960 -1.486 11.381 1.00 93.75 290 GLN A O 1
ATOM 2371 N N . VAL A 1 291 ? -7.673 -2.495 9.498 1.00 95.56 291 VAL A N 1
ATOM 2372 C CA . VAL A 1 291 ? -8.869 -3.116 10.109 1.00 95.56 291 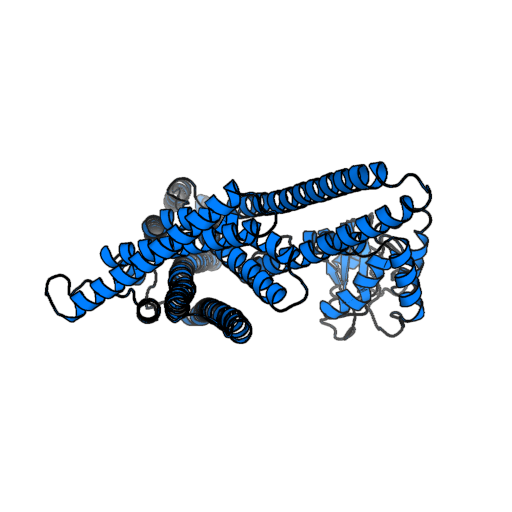VAL A CA 1
ATOM 2373 C C . VAL A 1 291 ? -8.472 -3.945 11.333 1.00 95.56 291 VAL A C 1
ATOM 2375 O O . VAL A 1 291 ? -8.989 -3.718 12.426 1.00 95.56 291 VAL A O 1
ATOM 2378 N N . PHE A 1 292 ? -7.494 -4.843 11.183 1.00 95.50 292 PHE A N 1
ATOM 2379 C CA . PHE A 1 292 ? -7.009 -5.674 12.287 1.00 95.50 292 PHE A CA 1
ATOM 2380 C C . PHE A 1 292 ? -6.432 -4.845 13.447 1.00 95.50 292 PHE A C 1
ATOM 2382 O O . PHE A 1 292 ? -6.721 -5.104 14.616 1.00 95.50 292 PHE A O 1
ATOM 2389 N N . THR A 1 293 ? -5.647 -3.810 13.136 1.00 94.50 293 THR A N 1
ATOM 2390 C CA . THR A 1 293 ? -5.073 -2.905 14.145 1.00 94.50 293 THR A CA 1
ATOM 2391 C C . THR A 1 293 ? -6.173 -2.208 14.944 1.00 94.50 293 THR A C 1
ATOM 2393 O O . THR A 1 293 ? -6.077 -2.128 16.166 1.00 94.50 293 THR A O 1
ATOM 2396 N N . GLN A 1 294 ? -7.232 -1.738 14.280 1.00 95.31 294 GLN A N 1
ATOM 2397 C CA . GLN A 1 294 ? -8.344 -1.070 14.953 1.00 95.31 294 GLN A CA 1
ATOM 2398 C C . GLN A 1 294 ? -9.149 -2.033 15.832 1.00 95.31 294 GLN A C 1
ATOM 2400 O O . GLN A 1 294 ? -9.504 -1.661 16.948 1.00 95.31 294 GLN A O 1
ATOM 2405 N N . LEU A 1 295 ? -9.354 -3.283 15.405 1.00 94.81 295 LEU A N 1
ATOM 2406 C CA . LEU A 1 295 ? -9.975 -4.313 16.248 1.00 94.81 295 LEU A CA 1
ATOM 2407 C C . LEU A 1 295 ? -9.154 -4.580 17.521 1.00 94.81 295 LEU A C 1
ATOM 2409 O O . LEU A 1 295 ? -9.703 -4.632 18.623 1.00 94.81 295 LEU A O 1
ATOM 2413 N N . LYS A 1 296 ? -7.823 -4.686 17.403 1.00 94.31 296 LYS A N 1
ATOM 2414 C CA . LYS A 1 296 ? -6.934 -4.842 18.569 1.00 94.31 296 LYS A CA 1
ATOM 2415 C C . LYS A 1 296 ? -6.886 -3.594 19.448 1.00 94.31 296 LYS A C 1
ATOM 2417 O O . LYS A 1 296 ? -6.753 -3.714 20.666 1.00 94.31 296 LYS A O 1
ATOM 2422 N N . PHE A 1 297 ? -7.032 -2.408 18.865 1.00 94.62 297 PHE A N 1
ATOM 2423 C CA . PHE A 1 297 ? -7.085 -1.166 19.626 1.00 94.62 297 PHE A CA 1
ATOM 2424 C C . PHE A 1 297 ? -8.337 -1.090 20.509 1.00 94.62 297 PHE A C 1
ATOM 2426 O O . PHE A 1 297 ? -8.218 -0.705 21.670 1.00 94.62 297 PHE A O 1
ATOM 2433 N N . THR A 1 298 ? -9.495 -1.571 20.035 1.00 94.44 298 THR A N 1
ATOM 2434 C CA . THR A 1 298 ? -10.706 -1.707 20.868 1.00 94.44 298 THR A CA 1
ATOM 2435 C C . THR A 1 298 ? -10.426 -2.511 22.138 1.00 94.44 298 THR A C 1
ATOM 2437 O O . THR A 1 298 ? -10.729 -2.070 23.246 1.00 94.44 298 THR A O 1
ATOM 2440 N N . HIS A 1 299 ? -9.786 -3.673 21.989 1.00 93.06 299 HIS A N 1
ATOM 2441 C CA . HIS A 1 299 ? -9.406 -4.527 23.114 1.00 93.06 299 HIS A CA 1
ATOM 2442 C C . HIS A 1 299 ? -8.464 -3.811 24.092 1.00 93.06 299 HIS A C 1
ATOM 2444 O O . HIS A 1 299 ? -8.647 -3.884 25.307 1.00 93.06 299 HIS A O 1
ATOM 2450 N N . SER A 1 300 ? -7.482 -3.070 23.569 1.00 93.88 300 SER A N 1
ATOM 2451 C CA . SER A 1 300 ? -6.563 -2.280 24.393 1.00 93.88 300 SER A CA 1
ATOM 2452 C C . SER A 1 300 ? -7.278 -1.188 25.193 1.00 93.88 300 SER A C 1
ATOM 2454 O O . SER A 1 300 ? -6.915 -0.966 26.349 1.00 93.88 300 SER A O 1
ATOM 2456 N N . ILE A 1 301 ? -8.272 -0.508 24.607 1.00 92.69 301 ILE A N 1
ATOM 2457 C CA . ILE A 1 301 ? -9.076 0.504 25.308 1.00 92.69 301 ILE A CA 1
ATOM 2458 C C . ILE A 1 301 ? -9.811 -0.150 26.480 1.00 92.69 301 ILE A C 1
ATOM 2460 O O . ILE A 1 301 ? -9.691 0.328 27.606 1.00 92.69 301 ILE A O 1
ATOM 2464 N N . LEU A 1 302 ? -10.510 -1.265 26.241 1.00 91.31 302 LEU A N 1
ATOM 2465 C CA . LEU A 1 302 ? -11.270 -1.963 27.282 1.00 91.31 302 LEU A CA 1
ATOM 2466 C C . LEU A 1 302 ? -10.367 -2.452 28.419 1.00 91.31 302 LEU A C 1
ATOM 2468 O O . LEU A 1 302 ? -10.656 -2.188 29.585 1.00 91.31 302 LEU A O 1
ATOM 2472 N N . ASN A 1 303 ? -9.236 -3.086 28.101 1.00 91.75 303 ASN A N 1
ATOM 2473 C CA . ASN A 1 303 ? -8.312 -3.598 29.116 1.00 91.75 303 ASN A CA 1
ATOM 2474 C C . ASN A 1 303 ? -7.686 -2.503 29.972 1.00 91.75 303 ASN A C 1
ATOM 2476 O O . ASN A 1 303 ? -7.515 -2.694 31.174 1.00 91.75 303 ASN A O 1
ATOM 2480 N N . ARG A 1 304 ? -7.379 -1.343 29.382 1.00 90.50 304 ARG A N 1
ATOM 2481 C CA . ARG A 1 304 ? -6.877 -0.191 30.139 1.00 90.50 304 ARG A CA 1
ATOM 2482 C C . ARG A 1 304 ? -7.911 0.325 31.140 1.00 90.50 304 ARG A C 1
ATOM 2484 O O . ARG A 1 304 ? -7.529 0.903 32.153 1.00 90.50 304 ARG A O 1
ATOM 2491 N N . GLN A 1 305 ? -9.199 0.125 30.863 1.00 85.81 305 GLN A N 1
ATOM 2492 C CA . GLN A 1 305 ? -10.261 0.541 31.766 1.00 85.81 305 GLN A CA 1
ATOM 2493 C C . GLN A 1 305 ? -10.513 -0.464 32.887 1.00 85.81 305 GLN A C 1
ATOM 2495 O O . GLN A 1 305 ? -10.759 -0.016 33.994 1.00 85.81 305 GLN A O 1
ATOM 2500 N N . ILE A 1 306 ? -10.388 -1.778 32.669 1.00 87.56 306 ILE A N 1
ATOM 2501 C CA . ILE A 1 306 ? -10.732 -2.817 33.668 1.00 87.56 306 ILE A CA 1
ATOM 2502 C C . ILE A 1 306 ? -10.279 -2.503 35.116 1.00 87.56 306 ILE A C 1
ATOM 2504 O O . ILE A 1 306 ? -11.123 -2.618 36.010 1.00 87.56 306 ILE A O 1
ATOM 2508 N N . PRO A 1 307 ? -9.026 -2.077 35.392 1.00 87.12 307 PRO A N 1
ATOM 2509 C CA . PRO A 1 307 ? -8.589 -1.773 36.757 1.00 87.12 307 PRO A CA 1
ATOM 2510 C C . PRO A 1 307 ? -9.435 -0.690 37.436 1.00 87.12 307 PRO A C 1
ATOM 2512 O O . PRO A 1 307 ? -9.845 -0.875 38.579 1.00 87.12 307 PRO A O 1
ATOM 2515 N N . ASN A 1 308 ? -9.785 0.374 36.706 1.00 81.56 308 ASN A N 1
ATOM 2516 C CA . ASN A 1 308 ? -10.527 1.521 37.241 1.00 81.56 308 ASN A CA 1
ATOM 2517 C C . ASN A 1 308 ? -11.937 1.137 37.729 1.00 81.56 308 ASN A C 1
ATOM 2519 O O . ASN A 1 308 ? -12.479 1.782 38.613 1.00 81.56 308 ASN A O 1
ATOM 2523 N N . TRP A 1 309 ? -12.540 0.086 37.165 1.00 73.81 309 TRP A N 1
ATOM 2524 C CA . TRP A 1 309 ? -13.920 -0.323 37.464 1.00 73.81 309 TRP A CA 1
ATOM 2525 C C . TRP A 1 309 ? -13.967 -1.451 38.493 1.00 73.81 309 TRP A C 1
ATOM 2527 O O . TRP A 1 309 ? -14.991 -1.653 39.151 1.00 73.81 309 TRP A O 1
ATOM 2537 N N . SER A 1 310 ? -12.853 -2.179 38.635 1.00 77.88 310 SER A N 1
ATOM 2538 C CA . SER A 1 310 ? -12.726 -3.315 39.549 1.00 77.88 310 SER A CA 1
ATOM 2539 C C . SER A 1 310 ? -12.938 -2.929 41.013 1.00 77.88 310 SER A C 1
ATOM 2541 O O . SER A 1 310 ? -13.440 -3.744 41.791 1.00 77.88 310 SER A O 1
ATOM 2543 N N . GLU A 1 311 ? -12.639 -1.676 41.356 1.00 77.44 311 GLU A N 1
ATOM 2544 C CA . GLU A 1 311 ? -12.817 -1.109 42.692 1.00 77.44 311 GLU A CA 1
ATOM 2545 C C . GLU A 1 311 ? -14.268 -0.669 42.958 1.00 77.44 311 GLU A C 1
ATOM 2547 O O . GLU A 1 311 ? -14.735 -0.736 44.094 1.00 77.44 311 GLU A O 1
ATOM 2552 N N . GLU A 1 312 ? -15.020 -0.286 41.919 1.00 75.06 312 GLU A N 1
ATOM 2553 C CA . GLU A 1 312 ? -16.330 0.365 42.065 1.00 75.06 312 GLU A CA 1
ATOM 2554 C C . GLU A 1 312 ? -17.538 -0.565 41.851 1.00 75.06 312 GLU A C 1
ATOM 2556 O O . GLU A 1 312 ? -18.582 -0.390 42.496 1.00 75.06 312 GLU A O 1
ATOM 2561 N N . ASP A 1 313 ? -17.440 -1.533 40.926 1.00 80.12 313 ASP A N 1
ATOM 2562 C CA . ASP A 1 313 ? -18.524 -2.473 40.608 1.00 80.12 313 ASP A CA 1
ATOM 2563 C C . ASP A 1 313 ? -18.009 -3.801 40.013 1.00 80.12 313 ASP A C 1
ATOM 2565 O O . ASP A 1 313 ? -17.621 -3.913 38.842 1.00 80.12 313 ASP A O 1
ATOM 2569 N N . LYS A 1 314 ? -18.094 -4.870 40.815 1.00 86.62 314 LYS A N 1
ATOM 2570 C CA . LYS A 1 314 ? -17.686 -6.230 40.421 1.00 86.62 314 LYS A CA 1
ATOM 2571 C C . LYS A 1 314 ? -18.503 -6.798 39.252 1.00 86.62 314 LYS A C 1
ATOM 2573 O O . LYS A 1 314 ? -17.965 -7.583 38.469 1.00 86.62 314 LYS A O 1
ATOM 2578 N N . ARG A 1 315 ? -19.792 -6.454 39.121 1.00 83.94 315 ARG A N 1
ATOM 2579 C CA . ARG A 1 315 ? -20.659 -6.973 38.042 1.00 83.94 315 ARG A CA 1
ATOM 2580 C C . ARG A 1 315 ? -20.328 -6.310 36.712 1.00 83.94 315 ARG A C 1
ATOM 2582 O O . ARG A 1 315 ? -20.219 -7.003 35.697 1.00 83.94 315 ARG A O 1
ATOM 2589 N N . LEU A 1 316 ? -20.127 -4.996 36.724 1.00 82.56 316 LEU A N 1
ATOM 2590 C CA . LEU A 1 316 ? -19.746 -4.254 35.526 1.00 82.56 316 LEU A CA 1
ATOM 2591 C C . LEU A 1 316 ? -18.348 -4.655 35.054 1.00 82.56 316 LEU A C 1
ATOM 2593 O O . LEU A 1 316 ? -18.166 -4.973 33.881 1.00 82.56 316 LEU A O 1
ATOM 2597 N N . THR A 1 317 ? -17.407 -4.803 35.987 1.00 86.44 317 THR A N 1
ATOM 2598 C CA . THR A 1 317 ? -16.062 -5.327 35.707 1.00 86.44 317 THR A CA 1
ATOM 2599 C C . THR A 1 317 ? -16.106 -6.712 35.071 1.00 86.44 317 THR A C 1
ATOM 2601 O O . THR A 1 317 ? -15.431 -6.953 34.073 1.00 86.44 317 THR A O 1
ATOM 2604 N N . ARG A 1 318 ? -16.937 -7.628 35.590 1.00 88.50 318 ARG A N 1
ATOM 2605 C CA . ARG A 1 318 ? -17.122 -8.954 34.979 1.00 88.50 318 ARG A CA 1
ATOM 2606 C C . ARG A 1 318 ? -17.674 -8.846 33.554 1.00 88.50 318 ARG A C 1
ATOM 2608 O O . ARG A 1 318 ? -17.220 -9.582 32.689 1.00 88.50 318 ARG A O 1
ATOM 2615 N N . THR A 1 319 ? -18.611 -7.935 33.302 1.00 84.50 319 THR A N 1
ATOM 2616 C CA . THR A 1 319 ? -19.205 -7.733 31.968 1.00 84.50 319 THR A CA 1
ATOM 2617 C C . THR A 1 319 ? -18.182 -7.184 30.973 1.00 84.50 319 THR A C 1
ATOM 2619 O O . THR A 1 319 ? -18.043 -7.730 29.882 1.00 84.50 319 THR A O 1
ATOM 2622 N N . ILE A 1 320 ? -17.417 -6.159 31.363 1.00 85.75 320 ILE A N 1
ATOM 2623 C CA . ILE A 1 320 ? -16.339 -5.590 30.539 1.00 85.75 320 ILE A CA 1
ATOM 2624 C C . ILE A 1 320 ? -15.262 -6.641 30.277 1.00 85.75 320 ILE A C 1
ATOM 2626 O O . ILE A 1 320 ? -14.777 -6.742 29.157 1.00 85.75 320 ILE A O 1
ATOM 2630 N N . LYS A 1 321 ? -14.923 -7.460 31.278 1.00 90.38 321 LYS A N 1
ATOM 2631 C CA . LYS A 1 321 ? -13.959 -8.547 31.114 1.00 90.38 321 LYS A CA 1
ATOM 2632 C C . LYS A 1 321 ? -14.454 -9.608 30.131 1.00 90.38 321 LYS A C 1
ATOM 2634 O O . LYS A 1 321 ? -13.716 -9.951 29.224 1.00 90.38 321 LYS A O 1
ATOM 2639 N N . ILE A 1 322 ? -15.707 -10.060 30.245 1.00 88.62 322 ILE A N 1
ATOM 2640 C CA . ILE A 1 322 ? -16.309 -10.988 29.270 1.00 88.62 322 ILE A CA 1
ATOM 2641 C C . ILE A 1 322 ? -16.287 -10.379 27.865 1.00 88.62 322 ILE A C 1
ATOM 2643 O O . ILE A 1 322 ? -15.985 -11.078 26.901 1.00 88.62 322 ILE A O 1
ATOM 2647 N N . PHE A 1 323 ? -16.572 -9.079 27.740 1.00 87.00 323 PHE A N 1
ATOM 2648 C CA . PHE A 1 323 ? -16.481 -8.395 26.456 1.00 87.00 323 PHE A CA 1
ATOM 2649 C C . PHE A 1 323 ? -15.043 -8.384 25.924 1.00 87.00 323 PHE A C 1
ATOM 2651 O O . PHE A 1 323 ? -14.810 -8.837 24.808 1.00 87.00 323 PHE A O 1
ATOM 2658 N N . ALA A 1 324 ? -14.074 -7.926 26.715 1.00 89.75 324 ALA A N 1
ATOM 2659 C CA . ALA A 1 324 ? -12.670 -7.893 26.323 1.00 89.75 324 ALA A CA 1
ATOM 2660 C C . ALA A 1 324 ? -12.154 -9.290 25.941 1.00 89.75 324 ALA A C 1
ATOM 2662 O O . ALA A 1 324 ? -11.554 -9.446 24.880 1.00 89.75 324 ALA A O 1
ATOM 2663 N N . ASP A 1 325 ? -12.475 -10.312 26.734 1.00 90.44 325 ASP A N 1
ATOM 2664 C CA . ASP A 1 325 ? -12.113 -11.705 26.469 1.00 90.44 325 ASP A CA 1
ATOM 2665 C C . ASP A 1 325 ? -12.768 -12.214 25.170 1.00 90.44 325 ASP A C 1
ATOM 2667 O O . ASP A 1 325 ? -12.113 -12.883 24.370 1.00 90.44 325 ASP A O 1
ATOM 2671 N N . SER A 1 326 ? -14.027 -11.844 24.900 1.00 88.25 326 SER A N 1
ATOM 2672 C CA . SER A 1 326 ? -14.711 -12.168 23.640 1.00 88.25 326 SER A CA 1
ATOM 2673 C C . SER A 1 326 ? -14.031 -11.527 22.427 1.00 88.25 326 SER A C 1
ATOM 2675 O O . SER A 1 326 ? -13.962 -12.162 21.378 1.00 88.25 326 SER A O 1
ATOM 2677 N N . ILE A 1 327 ? -13.515 -10.298 22.555 1.00 87.94 327 ILE A N 1
ATOM 2678 C CA . ILE A 1 327 ? -12.721 -9.647 21.499 1.00 87.94 327 ILE A CA 1
ATOM 2679 C C . ILE A 1 327 ? -11.359 -10.332 21.341 1.00 87.94 327 ILE A C 1
ATOM 2681 O O . ILE A 1 327 ? -10.849 -10.483 20.235 1.00 87.94 327 ILE A O 1
ATOM 2685 N N . ALA A 1 328 ? -10.728 -10.724 22.448 1.00 86.81 328 ALA A N 1
ATOM 2686 C CA . ALA A 1 328 ? -9.417 -11.361 22.418 1.00 86.81 328 ALA A CA 1
ATOM 2687 C C . ALA A 1 328 ? -9.454 -12.713 21.693 1.00 86.81 328 ALA A C 1
ATOM 2689 O O . ALA A 1 328 ? -8.513 -13.041 20.967 1.00 86.81 328 ALA A O 1
ATOM 2690 N N . GLN A 1 329 ? -10.534 -13.472 21.901 1.00 82.06 329 GLN A N 1
ATOM 2691 C CA . GLN A 1 329 ? -10.757 -14.788 21.306 1.00 82.06 329 GLN A CA 1
ATOM 2692 C C . GLN A 1 329 ? -11.170 -14.722 19.838 1.00 82.06 329 GLN A C 1
ATOM 2694 O O . GLN A 1 329 ? -10.945 -15.689 19.106 1.00 82.06 329 GLN A O 1
ATOM 2699 N N . SER A 1 330 ? -11.754 -13.610 19.390 1.00 78.25 330 SER A N 1
ATOM 2700 C CA . SER A 1 330 ? -12.118 -13.481 17.992 1.00 78.25 330 SER A CA 1
ATOM 2701 C C . SER A 1 330 ? -10.853 -13.265 17.153 1.00 78.25 330 SER A C 1
ATOM 2703 O O . SER A 1 330 ? -10.073 -12.325 17.332 1.00 78.25 330 SER A O 1
ATOM 2705 N N . SER A 1 331 ? -10.601 -14.191 16.226 1.00 75.62 331 SER A N 1
ATOM 2706 C CA . SER A 1 331 ? -9.541 -14.062 15.214 1.00 75.62 331 SER A CA 1
ATOM 2707 C C . SER A 1 331 ? -9.992 -13.154 14.065 1.00 75.62 331 SER A C 1
ATOM 2709 O O . SER A 1 331 ? -9.557 -13.305 12.924 1.00 75.62 331 SER A O 1
ATOM 2711 N N . ASP A 1 332 ? -10.874 -12.202 14.377 1.00 84.75 332 ASP A N 1
ATOM 2712 C CA . ASP A 1 332 ? -11.567 -11.394 13.395 1.00 84.75 332 ASP A CA 1
ATOM 2713 C C . ASP A 1 332 ? -10.573 -10.476 12.695 1.00 84.75 332 ASP A C 1
ATOM 2715 O O . ASP A 1 332 ? -9.801 -9.719 13.292 1.00 84.75 332 ASP A O 1
ATOM 2719 N N . GLY A 1 333 ? -10.594 -10.565 11.380 1.00 93.38 333 GLY A N 1
ATOM 2720 C CA . GLY A 1 333 ? -9.723 -9.824 10.505 1.00 93.38 333 GLY A CA 1
ATOM 2721 C C . GLY A 1 333 ? -9.968 -10.259 9.077 1.00 93.38 333 GLY A C 1
ATOM 2722 O O . GLY A 1 333 ? -10.715 -11.195 8.801 1.00 93.38 333 GLY A O 1
ATOM 2723 N N . ILE A 1 334 ? -9.332 -9.550 8.158 1.00 96.50 334 ILE A N 1
ATOM 2724 C CA . ILE A 1 334 ? -9.348 -9.932 6.756 1.00 96.50 334 ILE A CA 1
ATOM 2725 C C . ILE A 1 334 ? -8.160 -10.866 6.523 1.00 96.50 334 ILE A C 1
ATOM 2727 O O . ILE A 1 334 ? -7.018 -10.541 6.859 1.00 96.50 334 ILE A O 1
ATOM 2731 N N . THR A 1 335 ? -8.441 -12.033 5.972 1.00 96.38 335 THR A N 1
ATOM 2732 C CA . THR A 1 335 ? -7.515 -13.140 5.775 1.00 96.38 335 THR A CA 1
ATOM 2733 C C . THR A 1 335 ? -7.063 -13.235 4.324 1.00 96.38 335 THR A C 1
ATOM 2735 O O . THR A 1 335 ? -7.760 -12.838 3.388 1.00 96.38 335 THR A O 1
ATOM 2738 N N . VAL A 1 336 ? -5.881 -13.810 4.120 1.00 94.69 336 VAL A N 1
ATOM 2739 C CA . VAL A 1 336 ? -5.402 -14.225 2.801 1.00 94.69 336 VAL A CA 1
ATOM 2740 C C . VAL A 1 336 ? -5.854 -15.662 2.565 1.00 94.69 336 VAL A C 1
ATOM 2742 O O . VAL A 1 336 ? -5.336 -16.588 3.189 1.00 94.69 336 VAL A O 1
ATOM 2745 N N . GLY A 1 337 ? -6.841 -15.852 1.687 1.00 91.50 337 GLY A N 1
ATOM 2746 C CA . GLY A 1 337 ? -7.338 -17.179 1.307 1.00 91.50 337 GLY A CA 1
ATOM 2747 C C . GLY A 1 337 ? -7.918 -18.001 2.465 1.00 91.50 337 GLY A C 1
ATOM 2748 O O . GLY A 1 337 ? -7.904 -19.224 2.389 1.00 91.50 337 GLY A O 1
ATOM 2749 N N . GLY A 1 338 ? -8.372 -17.359 3.549 1.00 90.94 338 GLY A N 1
ATOM 2750 C CA . GLY A 1 338 ? -8.868 -18.045 4.747 1.00 90.94 338 GLY A CA 1
ATOM 2751 C C . GLY A 1 338 ? -7.779 -18.635 5.650 1.00 90.94 338 GLY A C 1
ATOM 2752 O O . GLY A 1 338 ? -8.111 -19.310 6.617 1.00 90.94 338 GLY A O 1
ATOM 2753 N N . MET A 1 339 ? -6.494 -18.412 5.347 1.00 92.12 339 MET A N 1
ATOM 2754 C CA . MET A 1 339 ? -5.380 -19.045 6.067 1.00 92.12 339 MET A CA 1
ATOM 2755 C C . MET A 1 339 ? -4.812 -18.154 7.173 1.00 92.12 339 MET A C 1
ATOM 2757 O O . MET A 1 339 ? -4.687 -18.581 8.317 1.00 92.12 339 MET A O 1
ATOM 2761 N N . THR A 1 340 ? -4.465 -16.911 6.831 1.00 93.88 340 THR A N 1
ATOM 2762 C CA . THR A 1 340 ? -3.723 -16.011 7.727 1.00 93.88 340 THR A CA 1
ATOM 2763 C C . THR A 1 340 ? -4.327 -14.618 7.693 1.00 93.88 340 THR A C 1
ATOM 2765 O O . THR A 1 340 ? -4.543 -14.070 6.612 1.00 93.88 340 THR A O 1
ATOM 2768 N N . VAL A 1 341 ? -4.568 -14.027 8.865 1.00 95.62 341 VAL A N 1
ATOM 2769 C CA . VAL A 1 341 ? -5.016 -12.633 8.993 1.00 95.62 341 VAL A CA 1
ATOM 2770 C C . VAL A 1 341 ? -3.911 -11.687 8.529 1.00 95.62 341 VAL A C 1
ATOM 2772 O O . VAL A 1 341 ? -2.744 -11.842 8.890 1.00 95.62 341 VAL A O 1
ATOM 2775 N N . ILE A 1 342 ? -4.275 -10.689 7.732 1.00 95.44 342 ILE A N 1
ATOM 2776 C CA . ILE A 1 342 ? -3.329 -9.703 7.219 1.00 95.44 342 ILE A CA 1
ATOM 2777 C C . ILE A 1 342 ? -3.004 -8.711 8.328 1.00 95.44 342 ILE A C 1
ATOM 2779 O O . ILE A 1 342 ? -3.851 -7.937 8.771 1.00 95.44 342 ILE A O 1
ATOM 2783 N N . THR A 1 343 ? -1.752 -8.727 8.767 1.00 94.06 343 THR A N 1
ATOM 2784 C CA . THR A 1 343 ? -1.222 -7.848 9.810 1.00 94.06 343 THR A CA 1
ATOM 2785 C C . THR A 1 343 ? -0.140 -6.930 9.244 1.00 94.06 343 THR A C 1
ATOM 2787 O O . THR A 1 343 ? 0.307 -7.077 8.103 1.00 94.06 343 THR A O 1
ATOM 2790 N N . LYS A 1 344 ? 0.344 -5.988 10.065 1.00 88.12 344 LYS A N 1
ATOM 2791 C CA . LYS A 1 344 ? 1.464 -5.117 9.682 1.00 88.12 344 LYS A CA 1
ATOM 2792 C C . LYS A 1 344 ? 2.741 -5.902 9.348 1.00 88.12 344 LYS A C 1
ATOM 2794 O O . LYS A 1 344 ? 3.491 -5.478 8.475 1.00 88.12 344 LYS A O 1
ATOM 2799 N N . SER A 1 345 ? 2.970 -7.056 9.983 1.00 87.25 345 SER A N 1
ATOM 2800 C CA . SER A 1 345 ? 4.145 -7.886 9.692 1.00 87.25 345 SER A CA 1
ATOM 2801 C C . SER A 1 345 ? 4.107 -8.473 8.281 1.00 87.25 345 SER A C 1
ATOM 2803 O O . SER A 1 345 ? 5.154 -8.550 7.651 1.00 87.25 345 SER A O 1
ATOM 2805 N N . MET A 1 346 ? 2.925 -8.778 7.730 1.00 88.88 346 MET A N 1
ATOM 2806 C CA . MET A 1 346 ? 2.789 -9.253 6.346 1.00 88.88 346 MET A CA 1
ATOM 2807 C C . MET A 1 346 ? 3.284 -8.213 5.326 1.00 88.88 346 MET A C 1
ATOM 2809 O O . MET A 1 346 ? 3.875 -8.580 4.312 1.00 88.88 346 MET A O 1
ATOM 2813 N N . ILE A 1 347 ? 3.091 -6.915 5.601 1.00 85.50 347 ILE A N 1
ATOM 2814 C CA . ILE A 1 347 ? 3.624 -5.826 4.762 1.00 85.50 347 ILE A CA 1
ATOM 2815 C C . ILE A 1 347 ? 5.151 -5.898 4.741 1.00 85.50 347 ILE A C 1
ATOM 2817 O O . ILE A 1 347 ? 5.758 -5.890 3.670 1.00 85.50 347 ILE A O 1
ATOM 2821 N N . LEU A 1 348 ? 5.764 -6.011 5.923 1.00 82.44 348 LEU A N 1
ATOM 2822 C CA . LEU A 1 348 ? 7.212 -6.112 6.059 1.00 82.44 348 LEU A CA 1
ATOM 2823 C C . LEU A 1 348 ? 7.744 -7.383 5.391 1.00 82.44 348 LEU A C 1
ATOM 2825 O O . LEU A 1 348 ? 8.755 -7.321 4.701 1.00 82.44 348 LEU A O 1
ATOM 2829 N N . THR A 1 349 ? 7.048 -8.516 5.514 1.00 87.25 349 THR A N 1
ATOM 2830 C CA . THR A 1 349 ? 7.387 -9.755 4.800 1.00 87.25 349 THR A CA 1
ATOM 2831 C C . THR A 1 349 ? 7.341 -9.558 3.285 1.00 87.25 349 THR A C 1
ATOM 2833 O O . THR A 1 349 ? 8.294 -9.906 2.601 1.00 87.25 349 THR A O 1
ATOM 2836 N N . CYS A 1 350 ? 6.295 -8.928 2.742 1.00 87.62 350 CYS A N 1
ATOM 2837 C CA . CYS A 1 350 ? 6.212 -8.666 1.302 1.00 87.62 350 CYS A CA 1
ATOM 2838 C C . CYS A 1 350 ? 7.364 -7.767 0.822 1.00 87.62 350 CYS A C 1
ATOM 2840 O O . CYS A 1 350 ? 8.013 -8.083 -0.172 1.00 87.62 350 CYS A O 1
ATOM 2842 N N . LEU A 1 351 ? 7.659 -6.677 1.539 1.00 82.75 351 LEU A N 1
ATOM 2843 C CA . LEU A 1 351 ? 8.754 -5.764 1.190 1.00 82.75 351 LEU A CA 1
ATOM 2844 C C . LEU A 1 351 ? 10.133 -6.428 1.331 1.00 82.75 351 LEU A C 1
ATOM 2846 O O . LEU A 1 351 ? 10.974 -6.291 0.444 1.00 82.75 351 LEU A O 1
ATOM 2850 N N . SER A 1 352 ? 10.343 -7.187 2.408 1.00 82.06 352 SER A N 1
ATOM 2851 C CA . SER A 1 352 ? 11.577 -7.947 2.653 1.00 82.06 352 SER A CA 1
ATOM 2852 C C . SER A 1 352 ? 11.743 -9.150 1.732 1.00 82.06 352 SER A C 1
ATOM 2854 O O . SER A 1 352 ? 12.844 -9.670 1.646 1.00 82.06 352 SER A O 1
ATOM 2856 N N . MET A 1 353 ? 10.707 -9.579 1.011 1.00 84.31 353 MET A N 1
ATOM 2857 C CA . MET A 1 353 ? 10.861 -10.491 -0.122 1.00 84.31 353 MET A CA 1
ATOM 2858 C C . MET A 1 353 ? 11.198 -9.716 -1.397 1.00 84.31 353 MET A C 1
ATOM 2860 O O . MET A 1 353 ? 12.144 -10.069 -2.091 1.00 84.31 353 MET A O 1
ATOM 2864 N N . ILE A 1 354 ? 10.480 -8.633 -1.700 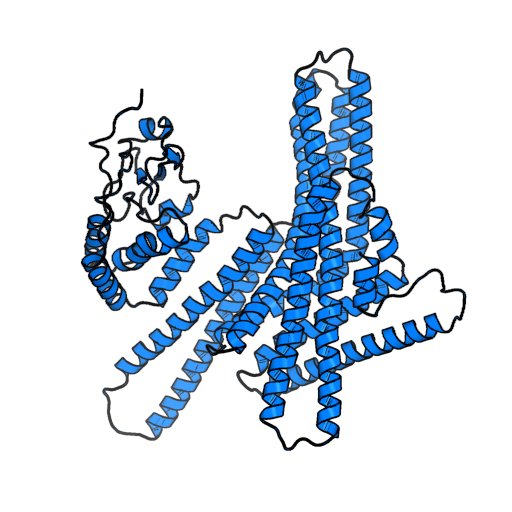1.00 84.19 354 ILE A N 1
ATOM 2865 C CA . ILE A 1 354 ? 10.680 -7.879 -2.945 1.00 84.19 354 ILE A CA 1
ATOM 2866 C C . ILE A 1 354 ? 12.112 -7.349 -3.061 1.00 84.19 354 ILE A C 1
ATOM 2868 O O . ILE A 1 354 ? 12.746 -7.544 -4.096 1.00 84.19 354 ILE A O 1
ATOM 2872 N N . VAL A 1 355 ? 12.645 -6.722 -2.007 1.00 80.00 355 VAL A N 1
ATOM 2873 C CA . VAL A 1 355 ? 13.971 -6.086 -2.060 1.00 80.00 355 VAL A CA 1
ATOM 2874 C C . VAL A 1 355 ? 15.092 -7.104 -2.330 1.00 80.00 355 VAL A C 1
ATOM 2876 O O . VAL A 1 355 ? 15.810 -6.918 -3.313 1.00 80.00 355 VAL A O 1
ATOM 2879 N N . PRO A 1 356 ? 15.246 -8.205 -1.566 1.00 77.25 356 PRO A N 1
ATOM 2880 C CA . PRO A 1 356 ? 16.266 -9.210 -1.852 1.00 77.25 356 PRO A CA 1
ATOM 2881 C C . PRO A 1 356 ? 16.081 -9.899 -3.199 1.00 77.25 356 PRO A C 1
ATOM 2883 O O . PRO A 1 356 ? 17.078 -10.191 -3.847 1.00 77.25 356 PRO A O 1
ATOM 2886 N N . TYR A 1 357 ? 14.845 -10.130 -3.657 1.00 75.75 357 TYR A N 1
ATOM 2887 C CA . TYR A 1 357 ? 14.622 -10.704 -4.987 1.00 75.75 357 TYR A CA 1
ATOM 2888 C C . TYR A 1 357 ? 15.059 -9.753 -6.102 1.00 75.75 357 TYR A C 1
ATOM 2890 O O . TYR A 1 357 ? 15.687 -10.205 -7.058 1.00 75.75 357 TYR A O 1
ATOM 2898 N N . ILE A 1 358 ? 14.789 -8.449 -5.976 1.00 75.75 358 ILE A N 1
ATOM 2899 C CA . ILE A 1 358 ? 15.310 -7.442 -6.911 1.00 75.75 358 ILE A CA 1
ATOM 2900 C C . ILE A 1 358 ? 16.842 -7.463 -6.891 1.00 75.75 358 ILE A C 1
ATOM 2902 O O . ILE A 1 358 ? 17.457 -7.569 -7.949 1.00 75.75 358 ILE A O 1
ATOM 2906 N N . VAL A 1 359 ? 17.462 -7.434 -5.705 1.00 73.25 359 VAL A N 1
ATOM 2907 C CA . VAL A 1 359 ? 18.929 -7.479 -5.556 1.00 73.25 359 VAL A CA 1
ATOM 2908 C C . VAL A 1 359 ? 19.513 -8.747 -6.182 1.00 73.25 359 VAL A C 1
ATOM 2910 O O . VAL A 1 359 ? 20.459 -8.656 -6.961 1.00 73.25 359 VAL A O 1
ATOM 2913 N N . LEU A 1 360 ? 18.924 -9.913 -5.914 1.00 71.62 360 LEU A N 1
ATOM 2914 C CA . LEU A 1 360 ? 19.347 -11.193 -6.478 1.00 71.62 360 LEU A CA 1
ATOM 2915 C C . LEU A 1 360 ? 19.229 -11.197 -8.006 1.00 71.62 360 LEU A C 1
ATOM 2917 O O . LEU A 1 360 ? 20.162 -11.609 -8.688 1.00 71.62 360 LEU A O 1
ATOM 2921 N N . CYS A 1 361 ? 18.114 -10.713 -8.560 1.00 70.62 361 CYS A N 1
ATOM 2922 C CA . CYS A 1 361 ? 17.929 -10.634 -10.010 1.00 70.62 361 CYS A CA 1
ATOM 2923 C C . CYS A 1 361 ? 18.969 -9.715 -10.665 1.00 70.62 361 CYS A C 1
ATOM 2925 O O . CYS A 1 361 ? 19.493 -10.038 -11.731 1.00 70.62 361 CYS A O 1
ATOM 2927 N N . LEU A 1 362 ? 19.298 -8.594 -10.017 1.00 71.44 362 LEU A N 1
ATOM 2928 C CA . LEU A 1 362 ? 20.341 -7.682 -10.484 1.00 71.44 362 LEU A CA 1
ATOM 2929 C C . LEU A 1 362 ? 21.728 -8.334 -10.422 1.00 71.44 362 LEU A C 1
ATOM 2931 O O . LEU A 1 362 ? 22.470 -8.262 -11.398 1.00 71.44 362 LEU A O 1
ATOM 2935 N N . GLN A 1 363 ? 22.056 -9.027 -9.329 1.00 70.75 363 GLN A N 1
ATOM 2936 C CA . GLN A 1 363 ? 23.329 -9.738 -9.166 1.00 70.75 363 GLN A CA 1
ATOM 2937 C C . GLN A 1 363 ? 23.500 -10.883 -10.170 1.00 70.75 363 GLN A C 1
ATOM 2939 O O . GLN A 1 363 ? 24.558 -11.006 -10.784 1.00 70.75 363 GLN A O 1
ATOM 2944 N N . LEU A 1 364 ? 22.463 -11.699 -10.383 1.00 67.25 364 LEU A N 1
ATOM 2945 C CA . LEU A 1 364 ? 22.503 -12.796 -11.354 1.00 67.25 364 LEU A CA 1
ATOM 2946 C C . LEU A 1 364 ? 22.725 -12.274 -12.773 1.00 67.25 364 LEU A C 1
ATOM 2948 O O . LEU A 1 364 ? 23.517 -12.838 -13.523 1.00 67.25 364 LEU A O 1
ATOM 2952 N N . LYS A 1 365 ? 22.077 -11.163 -13.134 1.00 65.19 365 LYS A N 1
ATOM 2953 C CA . LYS A 1 365 ? 22.285 -10.541 -14.441 1.00 65.19 365 LYS A CA 1
ATOM 2954 C C . LYS A 1 365 ? 23.697 -9.988 -14.596 1.00 65.19 365 LYS A C 1
ATOM 2956 O O . LYS A 1 365 ? 24.305 -10.177 -15.645 1.00 65.19 365 LYS A O 1
ATOM 2961 N N . ILE A 1 366 ? 24.222 -9.343 -13.557 1.00 61.62 366 ILE A N 1
ATOM 2962 C CA . ILE A 1 366 ? 25.611 -8.883 -13.518 1.00 61.62 366 ILE A CA 1
ATOM 2963 C C . ILE A 1 366 ? 26.567 -10.057 -13.762 1.00 61.62 366 ILE A C 1
ATOM 2965 O O . ILE A 1 366 ? 27.396 -9.971 -14.662 1.00 61.62 366 ILE A O 1
ATOM 2969 N N . GLY A 1 367 ? 26.382 -11.184 -13.069 1.00 57.19 367 GLY A N 1
ATOM 2970 C CA . GLY A 1 367 ? 27.205 -12.379 -13.269 1.00 57.19 367 GLY A CA 1
ATOM 2971 C C . GLY A 1 367 ? 27.104 -12.975 -14.682 1.00 57.19 367 GLY A C 1
ATOM 2972 O O . GLY A 1 367 ? 28.099 -13.456 -15.224 1.00 57.19 367 GLY A O 1
ATOM 2973 N N . ILE A 1 368 ? 25.931 -12.910 -15.325 1.00 58.62 368 ILE A N 1
ATOM 2974 C CA . ILE A 1 368 ? 25.741 -13.353 -16.722 1.00 58.62 368 ILE A CA 1
ATOM 2975 C C . ILE A 1 368 ? 26.444 -12.406 -17.708 1.00 58.62 368 ILE A C 1
ATOM 2977 O O . ILE A 1 368 ? 27.097 -12.858 -18.647 1.00 58.62 368 ILE A O 1
ATOM 2981 N N . ILE A 1 369 ? 26.372 -11.091 -17.489 1.00 58.72 369 ILE A N 1
ATOM 2982 C CA . ILE A 1 369 ? 27.083 -10.103 -18.318 1.00 58.72 369 ILE A CA 1
ATOM 2983 C C . ILE A 1 369 ? 28.598 -10.251 -18.139 1.00 58.72 369 ILE A C 1
ATOM 2985 O O . ILE A 1 369 ? 29.342 -10.234 -19.115 1.00 58.72 369 ILE A O 1
ATOM 2989 N N . GLU A 1 370 ? 29.071 -10.451 -16.911 1.00 54.00 370 GLU A N 1
ATOM 2990 C CA . GLU A 1 370 ? 30.489 -10.668 -16.628 1.00 54.00 370 GLU A CA 1
ATOM 2991 C C . GLU A 1 370 ? 30.991 -11.959 -17.272 1.00 54.00 370 GLU A C 1
ATOM 2993 O O . GLU A 1 370 ? 31.996 -11.924 -17.975 1.00 54.00 370 GLU A O 1
ATOM 2998 N N . SER A 1 371 ? 30.266 -13.072 -17.137 1.00 52.75 371 SER A N 1
ATOM 2999 C CA . SER A 1 371 ? 30.644 -14.347 -17.759 1.00 52.75 371 SER A CA 1
ATOM 3000 C C . SER A 1 371 ? 30.566 -14.319 -19.287 1.00 52.75 371 SER A C 1
ATOM 3002 O O . SER A 1 371 ? 31.476 -14.824 -19.935 1.00 52.75 371 SER A O 1
ATOM 3004 N N . SER A 1 372 ? 29.565 -13.673 -19.889 1.00 50.97 372 SER A N 1
ATOM 3005 C CA . SER A 1 372 ? 29.489 -13.501 -21.350 1.00 50.97 372 SER A CA 1
ATOM 3006 C C . SER A 1 372 ? 30.547 -12.532 -21.884 1.00 50.97 372 SER A C 1
ATOM 3008 O O . SER A 1 372 ? 31.116 -12.779 -22.946 1.00 50.97 372 SER A O 1
ATOM 3010 N N . SER A 1 373 ? 30.888 -11.475 -21.140 1.00 54.41 373 SER A N 1
ATOM 3011 C CA . SER A 1 373 ? 31.998 -10.580 -21.483 1.00 54.41 373 SER A CA 1
ATOM 3012 C C . SER A 1 373 ? 33.357 -11.257 -21.312 1.00 54.41 373 SER A C 1
ATOM 3014 O O . SER A 1 373 ? 34.234 -11.039 -22.140 1.00 54.41 373 SER A O 1
ATOM 3016 N N . LEU A 1 374 ? 33.517 -12.127 -20.308 1.00 49.50 374 LEU A N 1
ATOM 3017 C CA . LEU A 1 374 ? 34.714 -12.931 -20.082 1.00 49.50 374 LEU A CA 1
ATOM 3018 C C . LEU A 1 374 ? 34.853 -14.002 -21.166 1.00 49.50 374 LEU A C 1
ATOM 3020 O O . LEU A 1 374 ? 35.942 -14.178 -21.689 1.00 49.50 374 LEU A O 1
ATOM 3024 N N . ILE A 1 375 ? 33.765 -14.661 -21.569 1.00 47.78 375 ILE A N 1
ATOM 3025 C CA . ILE A 1 375 ? 33.747 -15.613 -22.688 1.00 47.78 375 ILE A CA 1
ATOM 3026 C C . ILE A 1 375 ? 34.042 -14.892 -24.007 1.00 47.78 375 ILE A C 1
ATOM 3028 O O . ILE A 1 375 ? 34.901 -15.344 -24.755 1.00 47.78 375 ILE A O 1
ATOM 3032 N N . ASN A 1 376 ? 33.432 -13.731 -24.267 1.00 49.22 376 ASN A N 1
ATOM 3033 C CA . ASN A 1 376 ? 33.748 -12.920 -25.445 1.00 49.22 376 ASN A CA 1
ATOM 3034 C C . ASN A 1 376 ? 35.186 -12.388 -25.404 1.00 49.22 376 ASN A C 1
ATOM 3036 O O . ASN A 1 376 ? 35.841 -12.360 -26.438 1.00 49.22 376 ASN A O 1
ATOM 3040 N N . GLN A 1 377 ? 35.720 -12.021 -24.237 1.00 53.84 377 GLN A N 1
ATOM 3041 C CA . GLN A 1 377 ? 37.121 -11.628 -24.084 1.00 53.84 377 GLN A CA 1
ATOM 3042 C C . GLN A 1 377 ? 38.075 -12.811 -24.220 1.00 53.84 377 GLN A C 1
ATOM 3044 O O . GLN A 1 377 ? 39.140 -12.626 -24.790 1.00 53.84 377 GLN A O 1
ATOM 3049 N N . ILE A 1 378 ? 37.732 -14.013 -23.755 1.00 50.12 378 ILE A N 1
ATOM 3050 C CA . ILE A 1 378 ? 38.514 -15.239 -23.975 1.00 50.12 378 ILE A CA 1
ATOM 3051 C C . ILE A 1 378 ? 38.488 -15.601 -25.465 1.00 50.12 378 ILE A C 1
ATOM 3053 O O . ILE A 1 378 ? 39.535 -15.887 -26.033 1.00 50.12 378 ILE A O 1
ATOM 3057 N N . CYS A 1 379 ? 37.340 -15.489 -26.135 1.00 42.56 379 CYS A N 1
ATOM 3058 C CA . CYS A 1 379 ? 37.223 -15.693 -27.579 1.00 42.56 379 CYS A CA 1
ATOM 3059 C C . CYS A 1 379 ? 37.981 -14.632 -28.393 1.00 42.56 379 CYS A C 1
ATOM 3061 O O . CYS A 1 379 ? 38.624 -14.977 -29.379 1.00 42.56 379 CYS A O 1
ATOM 3063 N N . LEU A 1 380 ? 37.957 -13.361 -27.980 1.00 46.72 380 LEU A N 1
ATOM 3064 C CA . LEU A 1 380 ? 38.681 -12.273 -28.648 1.00 46.72 380 LEU A CA 1
ATOM 3065 C C . LEU A 1 380 ? 40.185 -12.293 -28.336 1.00 46.72 380 LEU A C 1
ATOM 3067 O O . LEU A 1 380 ? 40.987 -12.030 -29.221 1.00 46.72 380 LEU A O 1
ATOM 3071 N N . SER A 1 381 ? 40.597 -12.668 -27.122 1.00 47.12 381 SER A N 1
ATOM 3072 C CA . SER A 1 381 ? 42.017 -12.822 -26.756 1.00 47.12 381 SER A CA 1
ATOM 3073 C C . SER A 1 381 ? 42.643 -14.113 -27.287 1.00 47.12 381 SER A C 1
ATOM 3075 O O . SER A 1 381 ? 43.848 -14.142 -27.512 1.00 47.12 381 SER A O 1
ATOM 3077 N N . ALA A 1 382 ? 41.842 -15.142 -27.580 1.00 43.78 382 ALA A N 1
ATOM 3078 C CA . ALA A 1 382 ? 42.270 -16.279 -28.395 1.00 43.78 382 ALA A CA 1
ATOM 3079 C C . ALA A 1 382 ? 42.487 -15.898 -29.875 1.00 43.78 382 ALA A C 1
ATOM 3081 O O . ALA A 1 382 ? 43.188 -16.616 -30.584 1.00 43.78 382 ALA A O 1
ATOM 3082 N N . PHE A 1 383 ? 41.925 -14.771 -30.331 1.00 44.81 383 PHE A N 1
ATOM 3083 C CA . PHE A 1 383 ? 42.086 -14.253 -31.694 1.00 44.81 383 PHE A CA 1
ATOM 3084 C C . PHE A 1 383 ? 43.081 -13.092 -31.824 1.00 44.81 383 PHE A C 1
ATOM 3086 O O . PHE A 1 383 ? 43.512 -12.811 -32.940 1.00 44.81 383 PHE A O 1
ATOM 3093 N N . ASP A 1 384 ? 43.488 -12.452 -30.726 1.00 39.84 384 ASP A N 1
ATOM 3094 C CA . ASP A 1 384 ? 44.354 -11.273 -30.773 1.00 39.84 384 ASP A CA 1
ATOM 3095 C C . ASP A 1 384 ? 45.527 -11.380 -29.785 1.00 39.84 384 ASP A C 1
ATOM 3097 O O . ASP A 1 384 ? 45.540 -10.845 -28.672 1.00 39.84 384 ASP A O 1
ATOM 3101 N N . LEU A 1 385 ? 46.561 -12.103 -30.222 1.00 46.19 385 LEU A N 1
ATOM 3102 C CA . LEU A 1 385 ? 47.915 -11.976 -29.695 1.00 46.19 385 LEU A CA 1
ATOM 3103 C C . LEU A 1 385 ? 48.492 -10.619 -30.133 1.00 46.19 385 LEU A C 1
ATOM 3105 O O . LEU A 1 385 ? 49.215 -10.564 -31.127 1.00 46.19 385 LEU A O 1
ATOM 3109 N N . ARG A 1 386 ? 48.219 -9.544 -29.376 1.00 45.22 386 ARG A N 1
ATOM 3110 C CA . ARG A 1 386 ? 49.171 -8.451 -29.055 1.00 45.22 386 ARG A CA 1
ATOM 3111 C C . ARG A 1 386 ? 48.517 -7.312 -28.260 1.00 45.22 386 ARG A C 1
ATOM 3113 O O . ARG A 1 386 ? 47.806 -6.472 -28.795 1.00 45.22 386 ARG A O 1
ATOM 3120 N N . SER A 1 387 ? 48.940 -7.219 -27.000 1.00 41.09 387 SER A N 1
ATOM 3121 C CA . SER A 1 387 ? 49.252 -6.001 -26.224 1.00 41.09 387 SER A CA 1
ATOM 3122 C C . SER A 1 387 ? 48.565 -5.931 -24.854 1.00 41.09 387 SER A C 1
ATOM 3124 O O . SER A 1 387 ? 47.354 -5.784 -24.702 1.00 41.09 387 SER A O 1
ATOM 3126 N N . GLU A 1 388 ? 49.400 -6.044 -23.821 1.00 47.75 388 GLU A N 1
ATOM 3127 C CA . GLU A 1 388 ? 49.064 -5.853 -22.415 1.00 47.75 388 GLU A CA 1
ATOM 3128 C C . GLU A 1 388 ? 49.264 -4.383 -22.033 1.00 47.75 388 GLU A C 1
ATOM 3130 O O . GLU A 1 388 ? 50.383 -3.964 -21.764 1.00 47.75 388 GLU A O 1
ATOM 3135 N N . GLN A 1 389 ? 48.188 -3.590 -21.998 1.00 39.84 389 GLN A N 1
ATOM 3136 C CA . GLN A 1 389 ? 48.127 -2.381 -21.148 1.00 39.84 389 GLN A CA 1
ATOM 3137 C C . GLN A 1 389 ? 46.720 -1.772 -20.995 1.00 39.84 389 GLN A C 1
ATOM 3139 O O . GLN A 1 389 ? 46.505 -0.904 -20.152 1.00 39.84 389 GLN A O 1
ATOM 3144 N N . SER A 1 390 ? 45.720 -2.243 -21.743 1.00 40.25 390 SER A N 1
ATOM 3145 C CA . SER A 1 390 ? 44.357 -1.685 -21.760 1.00 40.25 390 SER A CA 1
ATOM 3146 C C . SER A 1 390 ? 43.375 -2.305 -20.747 1.00 40.25 390 SER A C 1
ATOM 3148 O O . SER A 1 390 ? 42.281 -1.772 -20.550 1.00 40.25 390 SER A O 1
ATOM 3150 N N . LYS A 1 391 ? 43.749 -3.382 -20.039 1.00 43.62 391 LYS A N 1
ATOM 3151 C CA . LYS A 1 391 ? 42.819 -4.158 -19.188 1.00 43.62 391 LYS A CA 1
ATOM 3152 C C . LYS A 1 391 ? 42.432 -3.482 -17.853 1.00 43.62 391 LYS A C 1
ATOM 3154 O O . LYS A 1 391 ? 41.312 -3.677 -17.393 1.00 43.62 391 LYS A O 1
ATOM 3159 N N . CYS A 1 392 ? 43.266 -2.607 -17.273 1.00 34.44 392 CYS A N 1
ATOM 3160 C CA . CYS A 1 392 ? 42.955 -1.949 -15.984 1.00 34.44 392 CYS A CA 1
ATOM 3161 C C . CYS A 1 392 ? 42.058 -0.699 -16.082 1.00 34.44 392 CYS A C 1
ATOM 3163 O O . CYS A 1 392 ? 41.379 -0.358 -15.114 1.00 34.44 392 CYS A O 1
ATOM 3165 N N . ARG A 1 393 ? 41.999 -0.008 -17.231 1.00 37.81 393 ARG A N 1
ATOM 3166 C CA . ARG A 1 393 ? 41.093 1.150 -17.407 1.00 37.81 393 ARG A CA 1
ATOM 3167 C C . ARG A 1 393 ? 39.651 0.734 -17.701 1.00 37.81 393 ARG A C 1
ATOM 3169 O O . ARG A 1 393 ? 38.736 1.446 -17.301 1.00 37.81 393 ARG A O 1
ATOM 3176 N N . LEU A 1 394 ? 39.443 -0.420 -18.338 1.00 40.06 394 LEU A N 1
ATOM 3177 C CA . LEU A 1 394 ? 38.105 -0.905 -18.679 1.00 40.06 394 LEU A CA 1
ATOM 3178 C C . LEU A 1 394 ? 37.312 -1.350 -17.442 1.00 40.06 394 LEU A C 1
ATOM 3180 O O . LEU A 1 394 ? 36.150 -0.981 -17.312 1.00 40.06 394 LEU A O 1
ATOM 3184 N N . LEU A 1 395 ? 37.941 -2.058 -16.496 1.00 37.56 395 LEU A N 1
ATOM 3185 C CA . LEU A 1 395 ? 37.280 -2.516 -15.264 1.00 37.56 395 LEU A CA 1
ATOM 3186 C C . LEU A 1 395 ? 36.754 -1.356 -14.400 1.00 37.56 395 LEU A C 1
ATOM 3188 O O . LEU A 1 395 ? 35.687 -1.473 -13.804 1.00 37.56 395 LEU A O 1
ATOM 3192 N N . SER A 1 396 ? 37.444 -0.208 -14.380 1.00 35.25 396 SER A N 1
ATOM 3193 C CA . SER A 1 396 ? 36.974 0.962 -13.624 1.00 35.25 396 SER A CA 1
ATOM 3194 C C . SER A 1 396 ? 35.817 1.694 -14.315 1.00 35.25 396 SER A C 1
ATOM 3196 O O . SER A 1 396 ? 34.942 2.221 -13.633 1.00 35.25 396 SER A O 1
ATOM 3198 N N . ILE A 1 397 ? 35.756 1.683 -15.653 1.00 41.88 397 ILE A N 1
ATOM 3199 C CA . ILE A 1 397 ? 34.617 2.213 -16.422 1.00 41.88 397 ILE A CA 1
ATOM 3200 C C . ILE A 1 397 ? 33.396 1.292 -16.267 1.00 41.88 397 ILE A C 1
ATOM 3202 O O . ILE A 1 397 ? 32.285 1.780 -16.063 1.00 41.88 397 ILE A O 1
ATOM 3206 N N . PHE A 1 398 ? 33.596 -0.030 -16.270 1.00 38.75 398 PHE A N 1
ATOM 3207 C CA . PHE A 1 398 ? 32.530 -1.011 -16.046 1.00 38.75 398 PHE A CA 1
ATOM 3208 C C . PHE A 1 398 ? 31.949 -0.931 -14.626 1.00 38.75 398 PHE A C 1
ATOM 3210 O O . PHE A 1 398 ? 30.730 -0.859 -14.478 1.00 38.75 398 PHE A O 1
ATOM 3217 N N . ALA A 1 399 ? 32.790 -0.802 -13.595 1.00 37.22 399 ALA A N 1
ATOM 3218 C CA . ALA A 1 399 ? 32.330 -0.566 -12.223 1.00 37.22 399 ALA A CA 1
ATOM 3219 C C . ALA A 1 399 ? 31.550 0.762 -12.078 1.00 37.22 399 ALA A C 1
ATOM 3221 O O . ALA A 1 399 ? 30.573 0.834 -11.333 1.00 37.22 399 ALA A O 1
ATOM 3222 N N . ARG A 1 400 ? 31.921 1.808 -12.834 1.00 37.28 400 ARG A N 1
ATOM 3223 C CA . ARG A 1 400 ? 31.210 3.104 -12.848 1.00 37.28 400 ARG A CA 1
ATOM 3224 C C . ARG A 1 400 ? 29.821 3.018 -13.493 1.00 37.28 400 ARG A C 1
ATOM 3226 O O . ARG A 1 400 ? 28.880 3.616 -12.978 1.00 37.28 400 ARG A O 1
ATOM 3233 N N . ILE A 1 401 ? 29.663 2.252 -14.576 1.00 36.91 401 ILE A N 1
ATOM 3234 C CA . ILE A 1 401 ? 28.349 2.013 -15.206 1.00 36.91 401 ILE A CA 1
ATOM 3235 C C . ILE A 1 401 ? 27.457 1.159 -14.285 1.00 36.91 401 ILE A C 1
ATOM 3237 O O . ILE A 1 401 ? 26.263 1.432 -14.150 1.00 36.91 401 ILE A O 1
ATOM 3241 N N . MET A 1 402 ? 28.041 0.179 -13.585 1.00 35.66 402 MET A N 1
ATOM 3242 C CA . MET A 1 402 ? 27.340 -0.681 -12.623 1.00 35.66 402 MET A CA 1
ATOM 3243 C C . MET A 1 402 ? 26.778 0.078 -11.414 1.00 35.66 402 MET A C 1
ATOM 3245 O O . MET A 1 402 ? 25.633 -0.155 -11.024 1.00 35.66 402 MET A O 1
ATOM 3249 N N . CYS A 1 403 ? 27.533 1.019 -10.845 1.00 35.44 403 CYS A N 1
ATOM 3250 C CA . CYS A 1 403 ? 27.087 1.762 -9.665 1.00 35.44 403 CYS A CA 1
ATOM 3251 C C . CYS A 1 403 ? 26.107 2.909 -9.997 1.00 35.44 403 CYS A C 1
ATOM 3253 O O . CYS A 1 403 ? 25.205 3.193 -9.204 1.00 35.44 403 CYS A O 1
ATOM 3255 N N . CYS A 1 404 ? 26.192 3.514 -11.189 1.00 32.56 404 CYS A N 1
ATOM 3256 C CA . CYS A 1 404 ? 25.220 4.516 -11.650 1.00 32.56 404 CYS A CA 1
ATOM 3257 C C . CYS A 1 404 ? 23.810 3.938 -11.873 1.00 32.56 404 CYS A C 1
ATOM 3259 O O . CYS A 1 404 ? 22.827 4.587 -11.518 1.00 32.56 404 CYS A O 1
ATOM 3261 N N . ASN A 1 405 ? 23.686 2.709 -12.389 1.00 35.16 405 ASN A N 1
ATOM 3262 C CA . ASN A 1 405 ? 22.376 2.070 -12.571 1.00 35.16 405 ASN A CA 1
ATOM 3263 C C . ASN A 1 405 ? 21.762 1.594 -11.245 1.00 35.16 405 ASN A C 1
ATOM 3265 O O . ASN A 1 405 ? 20.546 1.654 -11.080 1.00 35.16 405 ASN A O 1
ATOM 3269 N N . LEU A 1 406 ? 22.580 1.186 -10.268 1.00 37.19 406 LEU A N 1
ATOM 3270 C CA . LEU A 1 406 ? 22.103 0.744 -8.952 1.00 37.19 406 LEU A CA 1
ATOM 3271 C C . LEU A 1 406 ? 21.635 1.914 -8.065 1.00 37.19 406 LEU A C 1
ATOM 3273 O O . LEU A 1 406 ? 20.676 1.779 -7.308 1.00 37.19 406 LEU A O 1
ATOM 3277 N N . SER A 1 407 ? 22.269 3.082 -8.179 1.00 38.59 407 SER A N 1
ATOM 3278 C CA . SER A 1 407 ? 21.873 4.283 -7.439 1.00 38.59 407 SER A CA 1
ATOM 3279 C C . SER A 1 407 ? 20.547 4.852 -7.976 1.00 38.59 407 SER A C 1
ATOM 3281 O O . SER A 1 407 ? 19.602 5.064 -7.208 1.00 38.59 407 SER A O 1
ATOM 3283 N N . VAL A 1 408 ? 20.412 4.986 -9.300 1.00 40.97 408 VAL A N 1
ATOM 3284 C CA . VAL A 1 408 ? 19.155 5.383 -9.961 1.00 40.97 408 VAL A CA 1
ATOM 3285 C C . VAL A 1 408 ? 18.057 4.344 -9.722 1.00 40.97 408 VAL A C 1
ATOM 3287 O O . VAL A 1 408 ? 16.931 4.727 -9.419 1.00 40.97 408 VAL A O 1
ATOM 3290 N N . SER A 1 409 ? 18.386 3.047 -9.739 1.00 44.41 409 SER A N 1
ATOM 3291 C CA . SER A 1 409 ? 17.480 1.966 -9.332 1.00 44.41 409 SER A CA 1
ATOM 3292 C C . SER A 1 409 ? 16.929 2.187 -7.932 1.00 44.41 409 SER A C 1
ATOM 3294 O O . SER A 1 409 ? 15.724 2.094 -7.742 1.00 44.41 409 SER A O 1
ATOM 3296 N N . LEU A 1 410 ? 17.790 2.461 -6.948 1.00 44.94 410 LEU A N 1
ATOM 3297 C CA . LEU A 1 410 ? 17.372 2.563 -5.555 1.00 44.94 410 LEU A CA 1
ATOM 3298 C C . LEU A 1 410 ? 16.451 3.768 -5.350 1.00 44.94 410 LEU A C 1
ATOM 3300 O O . LEU A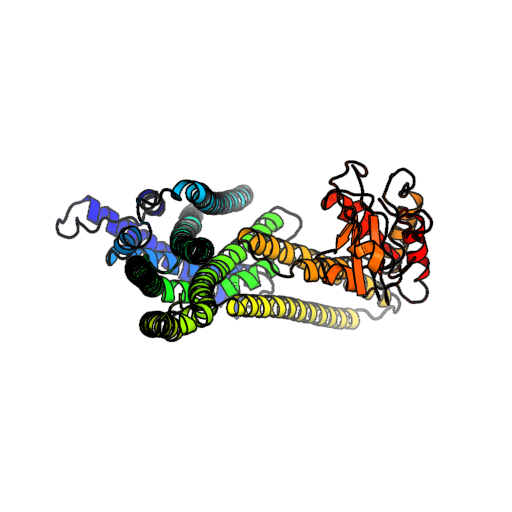 1 410 ? 15.413 3.635 -4.715 1.00 44.94 410 LEU A O 1
ATOM 3304 N N . THR A 1 411 ? 16.761 4.924 -5.943 1.00 47.38 411 THR A N 1
ATOM 3305 C CA . THR A 1 411 ? 15.870 6.099 -5.885 1.00 47.38 411 THR A CA 1
ATOM 3306 C C . THR A 1 411 ? 14.563 5.851 -6.639 1.00 47.38 411 THR A C 1
ATOM 3308 O O . THR A 1 411 ? 13.492 6.148 -6.112 1.00 47.38 411 THR A O 1
ATOM 3311 N N . ALA A 1 412 ? 14.623 5.235 -7.819 1.00 40.88 412 ALA A N 1
ATOM 3312 C CA . ALA A 1 412 ? 13.458 4.935 -8.644 1.00 40.88 412 ALA A CA 1
ATOM 3313 C C . ALA A 1 412 ? 12.562 3.817 -8.078 1.00 40.88 412 ALA A C 1
ATOM 3315 O O . ALA A 1 412 ? 11.396 3.747 -8.448 1.00 40.88 412 ALA A O 1
ATOM 3316 N N . THR A 1 413 ? 13.049 2.974 -7.161 1.00 49.31 413 THR A N 1
ATOM 3317 C CA . THR A 1 413 ? 12.230 1.974 -6.451 1.00 49.31 413 THR A CA 1
ATOM 3318 C C . THR A 1 413 ? 11.796 2.437 -5.069 1.00 49.31 413 THR A C 1
ATOM 3320 O O . THR A 1 413 ? 10.645 2.242 -4.686 1.00 49.31 413 THR A O 1
ATOM 3323 N N . VAL A 1 414 ? 12.688 3.082 -4.315 1.00 53.34 414 VAL A N 1
ATOM 3324 C CA . VAL A 1 414 ? 12.423 3.505 -2.935 1.00 53.34 414 VAL A CA 1
ATOM 3325 C C . VAL A 1 414 ? 11.468 4.696 -2.906 1.00 53.34 414 VAL A C 1
ATOM 3327 O O . VAL A 1 414 ? 10.563 4.700 -2.080 1.00 53.34 414 VAL A O 1
ATOM 3330 N N . ILE A 1 415 ? 11.569 5.659 -3.833 1.00 54.81 415 ILE A N 1
ATOM 3331 C CA . ILE A 1 415 ? 10.646 6.808 -3.873 1.00 54.81 415 ILE A CA 1
ATOM 3332 C C . ILE A 1 415 ? 9.196 6.359 -4.138 1.00 54.81 415 ILE A C 1
ATOM 3334 O O . ILE A 1 415 ? 8.324 6.755 -3.365 1.00 54.81 415 ILE A O 1
ATOM 3338 N N . PRO A 1 416 ? 8.890 5.504 -5.136 1.00 52.00 416 PRO A N 1
ATOM 3339 C CA . PRO A 1 416 ? 7.551 4.937 -5.300 1.00 52.00 416 PRO A CA 1
ATOM 3340 C C . PRO A 1 416 ? 7.025 4.180 -4.084 1.00 52.00 416 PRO A C 1
ATOM 3342 O O . PRO A 1 416 ? 5.856 4.340 -3.738 1.00 52.00 416 PRO A O 1
ATOM 3345 N N . ILE A 1 417 ? 7.879 3.396 -3.416 1.00 56.25 417 ILE A N 1
ATOM 3346 C CA . ILE A 1 417 ? 7.517 2.689 -2.181 1.00 56.25 417 ILE A CA 1
ATOM 3347 C C . ILE A 1 417 ? 7.169 3.697 -1.083 1.00 56.25 417 ILE A C 1
ATOM 3349 O O . ILE A 1 417 ? 6.135 3.563 -0.439 1.00 56.25 417 ILE A O 1
ATOM 3353 N N . ILE A 1 418 ? 7.983 4.737 -0.900 1.00 54.91 418 ILE A N 1
ATOM 3354 C CA . ILE A 1 418 ? 7.756 5.790 0.095 1.00 54.91 418 ILE A CA 1
ATOM 3355 C C . ILE A 1 418 ? 6.475 6.562 -0.212 1.00 54.91 418 ILE A C 1
ATOM 3357 O O . ILE A 1 418 ? 5.658 6.739 0.682 1.00 54.91 418 ILE A O 1
ATOM 3361 N N . ILE A 1 419 ? 6.250 6.975 -1.463 1.00 56.56 419 ILE A N 1
ATOM 3362 C CA . ILE A 1 419 ? 5.013 7.652 -1.874 1.00 56.56 419 ILE A CA 1
ATOM 3363 C C . ILE A 1 419 ? 3.808 6.753 -1.591 1.00 56.56 419 ILE A C 1
ATOM 3365 O O . ILE A 1 419 ? 2.821 7.223 -1.029 1.00 56.56 419 ILE A O 1
ATOM 3369 N N . ALA A 1 420 ? 3.889 5.462 -1.925 1.00 53.28 420 ALA A N 1
ATOM 3370 C CA . ALA A 1 420 ? 2.828 4.511 -1.620 1.00 53.28 420 ALA A CA 1
ATOM 3371 C C . ALA A 1 420 ? 2.587 4.408 -0.104 1.00 53.28 420 ALA A C 1
ATOM 3373 O O . ALA A 1 420 ? 1.445 4.520 0.324 1.00 53.28 420 ALA A O 1
ATOM 3374 N N . LEU A 1 421 ? 3.632 4.273 0.719 1.00 52.97 421 LEU A N 1
ATOM 3375 C CA . LEU A 1 421 ? 3.516 4.197 2.182 1.00 52.97 421 LEU A CA 1
ATOM 3376 C C . LEU A 1 421 ? 2.955 5.489 2.805 1.00 52.97 421 LEU A C 1
ATOM 3378 O O . LEU A 1 421 ? 2.078 5.418 3.668 1.00 52.97 421 LEU A O 1
ATOM 3382 N N . LEU A 1 422 ? 3.397 6.659 2.330 1.00 53.47 422 LEU A N 1
ATOM 3383 C CA . LEU A 1 422 ? 2.912 7.973 2.766 1.00 53.47 422 LEU A CA 1
ATOM 3384 C C . LEU A 1 422 ? 1.435 8.180 2.410 1.00 53.47 422 LEU A C 1
ATOM 3386 O O . LEU A 1 422 ? 0.671 8.674 3.237 1.00 53.47 422 LEU A O 1
ATOM 3390 N N . LEU A 1 423 ? 0.997 7.741 1.222 1.00 50.66 423 LEU A N 1
ATOM 3391 C CA . LEU A 1 423 ? -0.416 7.786 0.819 1.00 50.66 423 LEU A CA 1
ATOM 3392 C C . LEU A 1 423 ? -1.336 6.994 1.767 1.00 50.66 423 LEU A C 1
ATOM 3394 O O . LEU A 1 423 ? -2.538 7.263 1.805 1.00 50.66 423 LEU A O 1
ATOM 3398 N N . PHE A 1 424 ? -0.793 6.047 2.538 1.00 48.34 424 PHE A N 1
ATOM 3399 C CA . PHE A 1 424 ? -1.541 5.230 3.493 1.00 48.34 424 PHE A CA 1
ATOM 3400 C C . PHE A 1 424 ? -1.349 5.625 4.969 1.00 48.34 424 PHE A C 1
ATOM 3402 O O . PHE A 1 424 ? -1.773 4.864 5.843 1.00 48.34 424 PHE A O 1
ATOM 3409 N N . ASN A 1 425 ? -0.799 6.815 5.260 1.00 49.78 425 ASN A N 1
ATOM 3410 C CA . ASN A 1 425 ? -0.638 7.346 6.626 1.00 49.78 425 ASN A CA 1
ATOM 3411 C C . ASN A 1 425 ? 0.108 6.385 7.567 1.00 49.78 425 ASN A C 1
ATOM 3413 O O . ASN A 1 425 ? -0.299 6.142 8.704 1.00 49.78 425 ASN A O 1
ATOM 3417 N N . PHE A 1 426 ? 1.183 5.784 7.076 1.00 42.72 426 PHE A N 1
ATOM 3418 C CA . PHE A 1 426 ? 2.028 4.936 7.896 1.00 42.72 426 PHE A CA 1
ATOM 3419 C C . PHE A 1 426 ? 3.168 5.776 8.486 1.00 42.72 426 PHE A C 1
ATOM 3421 O O . PHE A 1 426 ? 4.047 6.216 7.747 1.00 42.72 426 PHE A O 1
ATOM 3428 N N . ASP A 1 427 ? 3.170 5.951 9.812 1.00 42.53 427 ASP A N 1
ATOM 3429 C CA . ASP A 1 427 ? 4.332 6.409 10.590 1.00 42.53 427 ASP A CA 1
ATOM 3430 C C . ASP A 1 427 ? 5.371 5.276 10.613 1.00 42.53 427 ASP A C 1
ATOM 3432 O O . ASP A 1 427 ? 5.546 4.570 11.604 1.00 42.53 427 ASP A O 1
ATOM 3436 N N . VAL A 1 428 ? 5.977 4.975 9.467 1.00 42.78 428 VAL A N 1
ATOM 3437 C CA . VAL A 1 428 ? 7.140 4.084 9.427 1.00 42.78 428 VAL A CA 1
ATOM 3438 C C . VAL A 1 428 ? 8.362 4.952 9.681 1.00 42.78 428 VAL A C 1
ATOM 3440 O O . VAL A 1 428 ? 8.451 6.066 9.164 1.00 42.78 428 VAL A O 1
ATOM 3443 N N . GLU A 1 429 ? 9.356 4.397 10.369 1.00 45.44 429 GLU A N 1
ATOM 3444 C CA . GLU A 1 429 ? 10.759 4.843 10.407 1.00 45.44 429 GLU A CA 1
ATOM 3445 C C . GLU A 1 429 ? 11.420 4.876 9.000 1.00 45.44 429 GLU A C 1
ATOM 3447 O O . GLU A 1 429 ? 12.616 4.665 8.837 1.00 45.44 429 GLU A O 1
ATOM 3452 N N . VAL A 1 430 ? 10.658 5.150 7.936 1.00 43.12 430 VAL A N 1
ATOM 3453 C CA . VAL A 1 430 ? 11.099 5.407 6.560 1.00 43.12 430 VAL A CA 1
ATOM 3454 C C . VAL A 1 430 ? 12.169 6.497 6.540 1.00 43.12 430 VAL A C 1
ATOM 3456 O O . VAL A 1 430 ? 13.108 6.424 5.749 1.00 43.12 430 VAL A O 1
ATOM 3459 N N . TYR A 1 431 ? 12.092 7.450 7.467 1.00 46.50 431 TYR A N 1
ATOM 3460 C CA . TYR A 1 431 ? 13.099 8.487 7.658 1.00 46.50 431 TYR A CA 1
ATOM 3461 C C . TYR A 1 431 ? 14.481 7.951 8.055 1.00 46.50 431 TYR A C 1
ATOM 3463 O O . TYR A 1 431 ? 15.460 8.648 7.830 1.00 46.50 431 TYR A O 1
ATOM 3471 N N . ALA A 1 432 ? 14.595 6.722 8.572 1.00 48.34 432 ALA A N 1
ATOM 3472 C CA . ALA A 1 432 ? 15.881 6.072 8.823 1.00 48.34 432 ALA A CA 1
ATOM 3473 C C . ALA A 1 432 ? 16.522 5.498 7.561 1.00 48.34 432 ALA A C 1
ATOM 3475 O O . ALA A 1 432 ? 17.739 5.538 7.379 1.00 48.34 432 ALA A O 1
ATOM 3476 N N . ILE A 1 433 ? 15.681 4.981 6.669 1.00 51.75 433 ILE A N 1
ATOM 3477 C CA . ILE A 1 433 ? 16.114 4.327 5.437 1.00 51.75 433 ILE A CA 1
ATOM 3478 C C . ILE A 1 433 ? 16.516 5.376 4.397 1.00 51.75 433 ILE A C 1
ATOM 3480 O O . ILE A 1 433 ? 17.451 5.144 3.636 1.00 51.75 433 ILE A O 1
ATOM 3484 N N . ILE A 1 434 ? 15.857 6.540 4.377 1.00 58.22 434 ILE A N 1
ATOM 3485 C CA . ILE A 1 434 ? 16.103 7.592 3.380 1.00 58.22 434 ILE A CA 1
ATOM 3486 C C . ILE A 1 434 ? 17.565 8.090 3.405 1.00 58.22 434 ILE A C 1
ATOM 3488 O O . ILE A 1 434 ? 18.212 7.989 2.364 1.00 58.22 434 ILE A O 1
ATOM 3492 N N . PRO A 1 435 ? 18.144 8.565 4.528 1.00 57.91 435 PRO A N 1
ATOM 3493 C CA . PRO A 1 435 ? 19.532 9.026 4.566 1.00 57.91 435 PRO A CA 1
ATOM 3494 C C . PRO A 1 435 ? 20.534 7.947 4.172 1.00 57.91 435 PRO A C 1
ATOM 3496 O O . PRO A 1 435 ? 21.470 8.227 3.432 1.00 57.91 435 PRO A O 1
ATOM 3499 N N . GLN A 1 436 ? 20.312 6.701 4.600 1.00 62.50 436 GLN A N 1
ATOM 3500 C CA . GLN A 1 436 ? 21.187 5.578 4.263 1.00 62.50 436 GLN A CA 1
ATOM 3501 C C . GLN A 1 436 ? 21.102 5.205 2.781 1.00 62.50 436 GLN A C 1
ATOM 3503 O O . GLN A 1 436 ? 22.132 4.980 2.147 1.00 62.50 436 GLN A O 1
ATOM 3508 N N . ALA A 1 437 ? 19.895 5.183 2.210 1.00 58.56 437 ALA A N 1
ATOM 3509 C CA . ALA A 1 437 ? 19.671 4.948 0.787 1.00 58.56 437 ALA A CA 1
ATOM 3510 C C . ALA A 1 437 ? 20.271 6.071 -0.069 1.00 58.56 437 ALA A C 1
ATOM 3512 O O . ALA A 1 437 ? 20.852 5.804 -1.120 1.00 58.56 437 ALA A O 1
ATOM 3513 N N . ILE A 1 438 ? 20.186 7.319 0.397 1.00 64.69 438 ILE A N 1
ATOM 3514 C CA . ILE A 1 438 ? 20.804 8.467 -0.265 1.00 64.69 438 ILE A CA 1
ATOM 3515 C C . ILE A 1 438 ? 22.330 8.414 -0.113 1.00 64.69 438 ILE A C 1
ATOM 3517 O O . ILE A 1 438 ? 23.042 8.546 -1.099 1.00 64.69 438 ILE A O 1
ATOM 3521 N N . GLY A 1 439 ? 22.876 8.112 1.062 1.00 63.50 439 GLY A N 1
ATOM 3522 C CA . GLY A 1 439 ? 24.317 7.906 1.225 1.00 63.50 439 GLY A CA 1
ATOM 3523 C C . GLY A 1 439 ? 24.849 6.804 0.315 1.00 63.50 439 GLY A C 1
ATOM 3524 O O . GLY A 1 439 ? 25.833 7.003 -0.399 1.00 63.50 439 GLY A O 1
ATOM 3525 N N . ALA A 1 440 ? 24.143 5.672 0.255 1.00 61.94 440 ALA A N 1
ATOM 3526 C CA . ALA A 1 440 ? 24.432 4.607 -0.696 1.00 61.94 440 ALA A CA 1
ATOM 3527 C C . ALA A 1 440 ? 24.398 5.136 -2.138 1.00 61.94 440 ALA A C 1
ATOM 3529 O O . ALA A 1 440 ? 25.362 4.930 -2.875 1.00 61.94 440 ALA A O 1
ATOM 3530 N N . TYR A 1 441 ? 23.365 5.897 -2.513 1.00 66.06 441 TYR A N 1
ATOM 3531 C CA . TYR A 1 441 ? 23.258 6.552 -3.817 1.00 66.06 441 TYR A CA 1
ATOM 3532 C C . TYR A 1 441 ? 24.493 7.394 -4.159 1.00 66.06 441 TYR A C 1
ATOM 3534 O O . TYR A 1 441 ? 25.078 7.192 -5.220 1.00 66.06 441 TYR A O 1
ATOM 3542 N N . TYR A 1 442 ? 24.929 8.291 -3.271 1.00 66.25 442 TYR A N 1
ATOM 3543 C CA . TYR A 1 442 ? 26.090 9.155 -3.513 1.00 66.25 442 TYR A CA 1
ATOM 3544 C C . TYR A 1 442 ? 27.398 8.365 -3.574 1.00 66.25 442 TYR A C 1
ATOM 3546 O O . TYR A 1 442 ? 28.235 8.641 -4.431 1.00 66.25 442 TYR A O 1
ATOM 3554 N N . SER A 1 443 ? 27.564 7.349 -2.720 1.00 64.81 443 SER A N 1
ATOM 3555 C CA . SER A 1 443 ? 28.749 6.482 -2.757 1.00 64.81 443 SER A CA 1
ATOM 3556 C C . SER A 1 443 ? 28.845 5.638 -4.027 1.00 64.81 443 SER A C 1
ATOM 3558 O O . SER A 1 443 ? 29.947 5.333 -4.476 1.00 64.81 443 SER A O 1
ATOM 3560 N N . LEU A 1 444 ? 27.696 5.290 -4.611 1.00 53.56 444 LEU A N 1
ATOM 3561 C CA . LEU A 1 444 ? 27.598 4.545 -5.860 1.00 53.56 444 LEU A CA 1
ATOM 3562 C C . LEU A 1 444 ? 27.728 5.472 -7.079 1.00 53.56 444 LEU A C 1
ATOM 3564 O O . LEU A 1 444 ? 28.375 5.115 -8.059 1.00 53.56 444 LEU A O 1
ATOM 3568 N N . ARG A 1 445 ? 27.131 6.667 -7.039 1.00 63.22 445 ARG A N 1
ATOM 3569 C CA . ARG A 1 445 ? 27.142 7.615 -8.162 1.00 63.22 445 ARG A CA 1
ATOM 3570 C C . ARG A 1 445 ? 28.489 8.311 -8.342 1.00 63.22 445 ARG A C 1
ATOM 3572 O O . ARG A 1 445 ? 28.863 8.590 -9.476 1.00 63.22 445 ARG A O 1
ATOM 3579 N N . TYR A 1 446 ? 29.187 8.609 -7.249 1.00 73.62 446 TYR A N 1
ATOM 3580 C CA . TYR A 1 446 ? 30.418 9.392 -7.270 1.00 73.62 446 TYR A CA 1
ATOM 3581 C C . TYR A 1 446 ? 31.561 8.618 -6.625 1.00 73.62 446 TYR A C 1
ATOM 3583 O O . TYR A 1 446 ? 31.473 8.187 -5.474 1.00 73.62 446 TYR A O 1
ATOM 3591 N N . THR A 1 447 ? 32.673 8.500 -7.341 1.00 81.94 447 THR A N 1
ATOM 3592 C CA . THR A 1 447 ? 33.939 8.015 -6.781 1.00 81.94 447 THR A CA 1
ATOM 3593 C C . THR A 1 447 ? 34.449 8.956 -5.685 1.00 81.94 447 THR A C 1
ATOM 3595 O O . THR A 1 447 ? 34.079 10.128 -5.635 1.00 81.94 447 THR A O 1
ATOM 3598 N N . ALA A 1 448 ? 35.348 8.481 -4.817 1.00 81.75 448 ALA A N 1
ATOM 3599 C CA . ALA A 1 448 ? 35.945 9.329 -3.780 1.00 81.75 448 ALA A CA 1
ATOM 3600 C C . ALA A 1 448 ? 36.655 10.574 -4.358 1.00 81.75 448 ALA A C 1
ATOM 3602 O O . ALA A 1 448 ? 36.645 11.626 -3.733 1.00 81.75 448 ALA A O 1
ATOM 3603 N N . ALA A 1 449 ? 37.244 10.471 -5.556 1.00 87.50 449 ALA A N 1
ATOM 3604 C CA . ALA A 1 449 ? 37.865 11.605 -6.247 1.00 87.50 449 ALA A CA 1
ATOM 3605 C C . ALA A 1 449 ? 36.832 12.590 -6.827 1.00 87.50 449 ALA A C 1
ATOM 3607 O O . ALA A 1 449 ? 37.034 13.798 -6.780 1.00 87.50 449 ALA A O 1
ATOM 3608 N N . GLU A 1 450 ? 35.704 12.098 -7.350 1.00 87.56 450 GLU A N 1
ATOM 3609 C CA . GLU A 1 450 ? 34.614 12.967 -7.819 1.00 87.56 450 GLU A CA 1
ATOM 3610 C C . GLU A 1 450 ? 33.933 13.687 -6.654 1.00 87.56 450 GLU A C 1
ATOM 3612 O O . GLU A 1 450 ? 33.631 14.869 -6.774 1.00 87.56 450 GLU A O 1
ATOM 3617 N N . ARG A 1 451 ? 33.741 13.010 -5.515 1.00 90.06 451 ARG A N 1
ATOM 3618 C CA . ARG A 1 451 ? 33.210 13.641 -4.298 1.00 90.06 451 ARG A CA 1
ATOM 3619 C C . ARG A 1 451 ? 34.137 14.724 -3.760 1.00 90.06 451 ARG A C 1
ATOM 3621 O O . ARG A 1 451 ? 33.659 15.796 -3.427 1.00 90.06 451 ARG A O 1
ATOM 3628 N N . GLU A 1 452 ? 35.444 14.473 -3.737 1.00 94.06 452 GLU A N 1
ATOM 3629 C CA . GLU A 1 452 ? 36.443 15.486 -3.383 1.00 94.06 452 GLU A CA 1
ATOM 3630 C C . GLU A 1 452 ? 36.348 16.711 -4.292 1.00 94.06 452 GLU A C 1
ATOM 3632 O O . GLU A 1 452 ? 36.209 17.828 -3.801 1.00 94.06 452 GLU A O 1
ATOM 3637 N N . LYS A 1 453 ? 36.332 16.501 -5.613 1.00 95.44 453 LYS A N 1
ATOM 3638 C CA . LYS A 1 453 ? 36.175 17.591 -6.578 1.00 95.44 453 LYS A CA 1
ATOM 3639 C C . LYS A 1 453 ? 34.893 18.394 -6.323 1.00 95.44 453 LYS A C 1
ATOM 3641 O O . LYS A 1 453 ? 34.954 19.617 -6.265 1.00 95.44 453 LYS A O 1
ATOM 3646 N N . LEU A 1 454 ? 33.759 17.717 -6.135 1.00 94.88 454 LEU A N 1
ATOM 3647 C CA . LEU A 1 454 ? 32.473 18.362 -5.857 1.00 94.88 454 LEU A CA 1
ATOM 3648 C C . LEU A 1 454 ? 32.469 19.109 -4.518 1.00 94.88 454 LEU A C 1
ATOM 3650 O O . LEU A 1 454 ? 31.885 20.183 -4.441 1.00 94.88 454 LEU A O 1
ATOM 3654 N N . CYS A 1 455 ? 33.120 18.570 -3.484 1.00 97.00 455 CYS A N 1
ATOM 3655 C CA . CYS A 1 455 ? 33.256 19.231 -2.187 1.00 97.00 455 CYS A CA 1
ATOM 3656 C C . CYS A 1 455 ? 34.054 20.537 -2.314 1.00 97.00 455 CYS A C 1
ATOM 3658 O O . CYS A 1 455 ? 33.604 21.576 -1.840 1.00 97.00 455 CYS A O 1
ATOM 3660 N N . VAL A 1 456 ? 35.192 20.510 -3.018 1.00 97.19 456 VAL A N 1
ATOM 3661 C CA . VAL A 1 456 ? 36.028 21.701 -3.252 1.00 97.19 456 VAL A CA 1
ATOM 3662 C C . VAL A 1 456 ? 35.301 22.737 -4.115 1.00 97.19 456 VAL A C 1
ATOM 3664 O O . VAL A 1 456 ? 35.318 23.924 -3.798 1.00 97.19 456 VAL A O 1
ATOM 3667 N N . GLU A 1 457 ? 34.625 22.307 -5.184 1.00 97.25 457 GLU A N 1
ATOM 3668 C CA . GLU A 1 457 ? 33.826 23.198 -6.039 1.00 97.25 457 GLU A CA 1
ATOM 3669 C C . GLU A 1 457 ? 32.660 23.836 -5.272 1.00 97.25 457 GLU A C 1
ATOM 3671 O O . GLU A 1 457 ? 32.419 25.040 -5.391 1.00 97.25 457 GLU A O 1
ATOM 3676 N N . TRP A 1 458 ? 31.951 23.047 -4.461 1.00 96.94 458 TRP A N 1
ATOM 3677 C CA . TRP A 1 458 ? 30.892 23.555 -3.597 1.00 96.94 458 TRP A CA 1
ATOM 3678 C C . TRP A 1 458 ? 31.444 24.552 -2.576 1.00 96.94 458 TRP A C 1
ATOM 3680 O O . TRP A 1 458 ? 30.933 25.662 -2.491 1.00 96.94 458 TRP A O 1
ATOM 3690 N N . HIS A 1 459 ? 32.525 24.225 -1.865 1.00 97.25 459 HIS A N 1
ATOM 3691 C CA . HIS A 1 459 ? 33.126 25.124 -0.872 1.00 97.25 459 HIS A CA 1
ATOM 3692 C C . HIS A 1 459 ? 33.537 26.471 -1.483 1.00 97.25 459 HIS A C 1
ATOM 3694 O O . HIS A 1 459 ? 33.263 27.529 -0.913 1.00 97.25 459 HIS A O 1
ATOM 3700 N N . ALA A 1 460 ? 34.115 26.453 -2.684 1.00 96.88 460 ALA A N 1
ATOM 3701 C CA . ALA A 1 460 ? 34.510 27.671 -3.384 1.00 96.88 460 ALA A CA 1
ATOM 3702 C C . ALA A 1 460 ? 33.318 28.560 -3.789 1.00 96.88 460 ALA A C 1
ATOM 3704 O O . ALA A 1 460 ? 33.482 29.771 -3.938 1.00 96.88 460 ALA A O 1
ATOM 3705 N N . THR A 1 461 ? 32.133 27.977 -3.991 1.00 95.56 461 THR A N 1
ATOM 3706 C CA . THR A 1 461 ? 30.954 28.678 -4.528 1.00 95.56 461 THR A CA 1
ATOM 3707 C C . THR A 1 461 ? 29.880 28.978 -3.486 1.00 95.56 461 THR A C 1
ATOM 3709 O O . THR A 1 461 ? 29.092 29.904 -3.677 1.00 95.56 461 THR A O 1
ATOM 3712 N N . ASP A 1 462 ? 29.843 28.236 -2.382 1.00 94.38 462 ASP A N 1
ATOM 3713 C CA . ASP A 1 462 ? 28.830 28.378 -1.344 1.00 94.38 462 ASP A CA 1
ATOM 3714 C C . ASP A 1 462 ? 29.104 29.612 -0.463 1.00 94.38 462 ASP A C 1
ATOM 3716 O O . ASP A 1 462 ? 30.227 29.789 0.028 1.00 94.38 462 ASP A O 1
ATOM 3720 N N . PRO A 1 463 ? 28.105 30.484 -0.233 1.00 90.94 463 PRO A N 1
ATOM 3721 C CA . PRO A 1 463 ? 28.286 31.704 0.553 1.00 90.94 463 PRO A CA 1
ATOM 3722 C C . PRO A 1 463 ? 28.395 31.455 2.067 1.00 90.94 463 PRO A C 1
ATOM 3724 O O . PRO A 1 463 ? 28.716 32.387 2.802 1.00 90.94 463 PRO A O 1
ATOM 3727 N N . GLY A 1 464 ? 28.145 30.231 2.542 1.00 91.25 464 GLY A N 1
ATOM 3728 C CA . GLY A 1 464 ? 28.057 29.906 3.962 1.00 91.25 464 GLY A CA 1
ATOM 3729 C C . GLY A 1 464 ? 26.779 30.436 4.622 1.00 91.25 464 GLY A C 1
ATOM 3730 O O . GLY A 1 464 ? 25.847 30.900 3.959 1.00 91.25 464 GLY A O 1
ATOM 3731 N N . THR A 1 465 ? 26.742 30.375 5.951 1.00 84.88 465 THR A N 1
ATOM 3732 C CA . THR A 1 465 ? 25.568 30.704 6.781 1.00 84.88 465 THR A CA 1
ATOM 3733 C C . THR A 1 465 ? 25.669 32.043 7.515 1.00 84.88 465 THR A C 1
ATOM 3735 O O . THR A 1 465 ? 24.729 32.432 8.200 1.00 84.88 465 THR A O 1
ATOM 3738 N N . ALA A 1 466 ? 26.739 32.816 7.296 1.00 74.50 466 ALA A N 1
ATOM 3739 C CA . ALA A 1 466 ? 27.068 34.042 8.040 1.00 74.50 466 ALA A CA 1
ATOM 3740 C C . ALA A 1 466 ? 25.979 35.142 8.061 1.00 74.50 466 ALA A C 1
ATOM 3742 O O . ALA A 1 466 ? 26.039 36.054 8.880 1.00 74.50 466 ALA A O 1
ATOM 3743 N N . ASN A 1 467 ? 24.988 35.080 7.167 1.00 70.56 467 ASN A N 1
ATOM 3744 C CA . ASN A 1 467 ? 23.882 36.043 7.098 1.00 70.56 467 ASN A CA 1
ATOM 3745 C C . ASN A 1 467 ? 22.585 35.547 7.763 1.00 70.56 467 ASN A C 1
ATOM 3747 O O . ASN A 1 467 ? 21.556 36.223 7.677 1.00 70.56 467 ASN A O 1
ATOM 3751 N N . LEU A 1 468 ? 22.589 34.361 8.375 1.00 75.75 468 LEU A N 1
ATOM 3752 C CA . LEU A 1 468 ? 21.424 33.809 9.054 1.00 75.75 468 LEU A CA 1
ATOM 3753 C C . LEU A 1 468 ? 21.473 34.175 10.536 1.00 75.75 468 LEU A C 1
ATOM 3755 O O . LEU A 1 468 ? 22.405 33.829 11.249 1.00 75.75 468 LEU A O 1
ATOM 3759 N N . TYR A 1 469 ? 20.435 34.857 11.014 1.00 83.06 469 TYR A N 1
ATOM 3760 C CA . TYR A 1 469 ? 20.249 35.073 12.445 1.00 83.06 469 TYR A CA 1
ATOM 3761 C C . TYR A 1 469 ? 19.605 33.822 13.058 1.00 83.06 469 TYR A C 1
ATOM 3763 O O . TYR A 1 469 ? 18.377 33.723 13.152 1.00 83.06 469 TYR A O 1
ATOM 3771 N N . LEU A 1 470 ? 20.437 32.834 13.391 1.00 86.81 470 LEU A N 1
ATOM 3772 C CA . LEU A 1 470 ? 20.022 31.581 14.022 1.00 86.81 470 LEU A CA 1
ATOM 3773 C C . LEU A 1 470 ? 20.228 31.652 15.545 1.00 86.81 470 LEU A C 1
ATOM 3775 O O . LEU A 1 470 ? 21.160 32.312 16.003 1.00 86.81 470 LEU A O 1
ATOM 3779 N N . PRO A 1 471 ? 19.349 31.028 16.351 1.00 90.31 471 PRO A N 1
ATOM 3780 C CA . PRO A 1 471 ? 19.559 30.958 17.793 1.00 90.31 471 PRO A CA 1
ATOM 3781 C C . PRO A 1 471 ? 20.808 30.126 18.104 1.00 90.31 471 PRO A C 1
ATOM 3783 O O . PRO A 1 471 ? 21.029 29.083 17.490 1.00 90.31 471 PRO A O 1
ATOM 3786 N N . ALA A 1 472 ? 21.603 30.578 19.075 1.00 93.38 472 ALA A N 1
ATOM 3787 C CA . ALA A 1 472 ? 22.773 29.839 19.532 1.00 93.38 472 ALA A CA 1
ATOM 3788 C C . ALA A 1 472 ? 22.370 28.510 20.190 1.00 93.38 472 ALA A C 1
ATOM 3790 O O . ALA A 1 472 ? 21.290 28.397 20.770 1.00 93.38 472 ALA A O 1
ATOM 3791 N N . CYS A 1 473 ? 23.240 27.505 20.115 1.00 95.75 473 CYS A N 1
ATOM 3792 C CA . CYS A 1 473 ? 22.973 26.191 20.682 1.00 95.75 473 CYS A CA 1
ATOM 3793 C C . CYS A 1 473 ? 23.069 26.211 22.214 1.00 95.75 473 CYS A C 1
ATOM 3795 O O . CYS A 1 473 ? 24.056 26.711 22.750 1.00 95.75 473 CYS A O 1
ATOM 3797 N N . PRO A 1 474 ? 22.119 25.600 22.940 1.00 96.69 474 PRO A N 1
ATOM 3798 C CA . PRO A 1 474 ? 22.269 25.376 24.371 1.00 96.69 474 PRO A CA 1
ATOM 3799 C C . PRO A 1 474 ? 23.549 24.567 24.650 1.00 96.69 474 PRO A C 1
ATOM 3801 O O . PRO A 1 474 ? 23.768 23.544 23.997 1.00 96.69 474 PRO A O 1
ATOM 3804 N N . PRO A 1 475 ? 24.409 24.957 25.606 1.00 96.56 475 PRO A N 1
ATOM 3805 C CA . PRO A 1 475 ? 25.707 24.301 25.789 1.00 96.56 475 PRO A CA 1
ATOM 3806 C C . PRO A 1 475 ? 25.604 22.888 26.390 1.00 96.56 475 PRO A C 1
ATOM 3808 O O . PRO A 1 475 ? 26.546 22.103 26.292 1.00 96.56 475 PRO A O 1
ATOM 3811 N N . ASN A 1 476 ? 24.465 22.532 26.995 1.00 96.38 476 ASN A N 1
ATOM 3812 C CA . ASN A 1 476 ? 24.221 21.207 27.565 1.00 96.38 476 ASN A CA 1
ATOM 3813 C C . ASN A 1 476 ? 22.752 20.769 27.422 1.00 96.38 476 ASN A C 1
ATOM 3815 O O . ASN A 1 476 ? 21.872 21.577 27.117 1.00 96.38 476 ASN A O 1
ATOM 3819 N N . VAL A 1 477 ? 22.506 19.478 27.667 1.00 93.50 477 VAL A N 1
ATOM 3820 C CA . VAL A 1 477 ? 21.178 18.850 27.537 1.00 93.50 477 VAL A CA 1
ATOM 3821 C C . VAL A 1 477 ? 20.111 19.452 28.453 1.00 93.50 477 VAL A C 1
ATOM 3823 O O . VAL A 1 477 ? 18.959 19.558 28.048 1.00 93.50 477 VAL A O 1
ATOM 3826 N N . GLU A 1 478 ? 20.471 19.870 29.666 1.00 95.12 478 GLU A N 1
ATOM 3827 C CA . GLU A 1 478 ? 19.505 20.425 30.621 1.00 95.12 478 GLU A CA 1
ATOM 3828 C C . GLU A 1 478 ? 18.940 21.753 30.114 1.00 95.12 478 GLU A C 1
ATOM 3830 O O . GLU A 1 478 ? 17.737 21.991 30.187 1.00 95.12 478 GLU A O 1
ATOM 3835 N N . LEU A 1 479 ? 19.794 22.603 29.543 1.00 95.62 479 LEU A N 1
ATOM 3836 C CA . LEU A 1 479 ? 19.355 23.845 28.915 1.00 95.62 479 LEU A CA 1
ATOM 3837 C C . LEU A 1 479 ? 18.573 23.572 27.627 1.00 95.62 479 LEU A C 1
ATOM 3839 O O . LEU A 1 479 ? 17.565 24.225 27.391 1.00 95.62 479 LEU A O 1
ATOM 3843 N N . ALA A 1 480 ? 18.992 22.580 26.841 1.00 93.44 480 ALA A N 1
ATOM 3844 C CA . ALA A 1 480 ? 18.300 22.178 25.620 1.00 93.44 480 ALA A CA 1
ATOM 3845 C C . ALA A 1 480 ? 16.871 21.676 25.853 1.00 93.44 480 ALA A C 1
ATOM 3847 O O . ALA A 1 480 ? 15.968 22.046 25.111 1.00 93.44 480 ALA A O 1
ATOM 3848 N N . ASP A 1 481 ? 16.660 20.837 26.868 1.00 92.12 481 ASP A N 1
ATOM 3849 C CA . ASP A 1 481 ? 15.340 20.277 27.172 1.00 92.12 481 ASP A CA 1
ATOM 3850 C C . ASP A 1 481 ? 14.370 21.334 27.738 1.00 92.12 481 ASP A C 1
ATOM 3852 O O . ASP A 1 481 ? 13.156 21.131 27.705 1.00 92.12 481 ASP A O 1
ATOM 3856 N N . ASN A 1 482 ? 14.895 22.460 28.236 1.00 93.25 482 ASN A N 1
ATOM 3857 C CA . ASN A 1 482 ? 14.112 23.556 28.805 1.00 93.25 482 ASN A CA 1
ATOM 3858 C C . ASN A 1 482 ? 13.927 24.753 27.855 1.00 93.25 482 ASN A C 1
ATOM 3860 O O . ASN A 1 482 ? 13.150 25.650 28.185 1.00 93.25 482 ASN A O 1
ATOM 3864 N N . ASP A 1 483 ? 14.610 24.797 26.706 1.00 91.69 483 ASP A N 1
ATOM 3865 C CA . ASP A 1 483 ? 14.513 25.923 25.771 1.00 91.69 483 ASP A CA 1
ATOM 3866 C C . ASP A 1 483 ? 13.335 25.741 24.793 1.00 91.69 483 ASP A C 1
ATOM 3868 O O . ASP A 1 483 ? 13.376 24.846 23.943 1.00 91.69 483 ASP A O 1
ATOM 3872 N N . PRO A 1 484 ? 12.285 26.587 24.856 1.00 90.44 484 PRO A N 1
ATOM 3873 C CA . PRO A 1 484 ? 11.144 26.496 23.944 1.00 90.44 484 PRO A CA 1
ATOM 3874 C C . PRO A 1 484 ? 11.500 26.812 22.482 1.00 90.44 484 PRO A C 1
ATOM 3876 O O . PRO A 1 484 ? 10.729 26.472 21.578 1.00 90.44 484 PRO A O 1
ATOM 3879 N N . ASP A 1 485 ? 12.652 27.440 22.227 1.00 89.75 485 ASP A N 1
ATOM 3880 C CA . ASP A 1 485 ? 13.122 27.745 20.875 1.00 89.75 485 ASP A CA 1
ATOM 3881 C C . ASP A 1 485 ? 13.685 26.503 20.174 1.00 89.75 485 ASP A C 1
ATOM 3883 O O . ASP A 1 485 ? 13.928 26.544 18.967 1.00 89.75 485 ASP A O 1
ATOM 3887 N N . PHE A 1 486 ? 13.846 25.383 20.886 1.00 91.44 486 PHE A N 1
ATOM 3888 C CA . PHE A 1 486 ? 14.343 24.128 20.341 1.00 91.44 486 PHE A CA 1
ATOM 3889 C C . PHE A 1 486 ? 13.364 22.974 20.566 1.00 91.44 486 PHE A C 1
ATOM 3891 O O . PHE A 1 486 ? 12.609 22.909 21.530 1.00 91.44 486 PHE A O 1
ATOM 3898 N N . ALA A 1 487 ? 13.387 22.018 19.644 1.00 90.12 487 ALA A N 1
ATOM 3899 C CA . ALA A 1 487 ? 12.662 20.764 19.769 1.00 90.12 487 ALA A CA 1
ATOM 3900 C C . ALA A 1 487 ? 13.604 19.596 19.487 1.00 90.12 487 ALA A C 1
ATOM 3902 O O . ALA A 1 487 ? 14.453 19.676 18.594 1.00 90.12 487 ALA A O 1
ATOM 3903 N N . ARG A 1 488 ? 13.436 18.486 20.218 1.00 89.62 488 ARG A N 1
ATOM 3904 C CA . ARG A 1 488 ? 14.169 17.247 19.929 1.00 89.62 488 ARG A CA 1
ATOM 3905 C C . ARG A 1 488 ? 13.923 16.820 18.487 1.00 89.62 488 ARG A C 1
ATOM 3907 O O . ARG A 1 488 ? 12.777 16.765 18.036 1.00 89.62 488 ARG A O 1
ATOM 3914 N N . ASP A 1 489 ? 15.002 16.506 17.775 1.00 82.62 489 ASP A N 1
ATOM 3915 C CA . ASP A 1 489 ? 14.898 15.968 16.427 1.00 82.62 489 ASP A CA 1
ATOM 3916 C C . ASP A 1 489 ? 14.240 14.587 16.533 1.00 82.62 489 ASP A C 1
ATOM 3918 O O . ASP A 1 489 ? 14.810 13.631 17.058 1.00 82.62 489 ASP A O 1
ATOM 3922 N N . SER A 1 490 ? 12.985 14.500 16.092 1.00 64.31 490 SER A N 1
ATOM 3923 C CA . SER A 1 490 ? 12.184 13.271 16.163 1.00 64.31 490 SER A CA 1
ATOM 3924 C C . SER A 1 490 ? 12.759 12.116 15.330 1.00 64.31 490 SER A C 1
ATOM 3926 O O . SER A 1 490 ? 12.273 10.988 15.413 1.00 64.31 490 SER A O 1
ATOM 3928 N N . ILE A 1 491 ? 13.793 12.375 14.523 1.00 61.56 491 ILE A N 1
ATOM 3929 C CA . ILE A 1 491 ? 14.377 11.412 13.598 1.00 61.56 491 ILE A CA 1
ATOM 3930 C C . ILE A 1 491 ? 15.645 10.809 14.216 1.00 61.56 491 ILE A C 1
ATOM 3932 O O . ILE A 1 491 ? 16.760 11.158 13.849 1.00 61.56 491 ILE A O 1
ATOM 3936 N N . PHE A 1 492 ? 15.487 9.826 15.108 1.00 51.53 492 PHE A N 1
ATOM 3937 C CA . PHE A 1 492 ? 16.600 9.097 15.753 1.00 51.53 492 PHE A CA 1
ATOM 3938 C C . PHE A 1 492 ? 17.666 8.571 14.761 1.00 51.53 492 PHE A C 1
ATOM 3940 O O . PHE A 1 492 ? 18.855 8.463 15.062 1.00 51.53 492 PHE A O 1
ATOM 3947 N N . ALA A 1 493 ? 17.254 8.265 13.532 1.00 51.25 493 ALA A N 1
ATOM 3948 C CA . ALA A 1 493 ? 18.142 7.761 12.497 1.00 51.25 493 ALA A CA 1
ATOM 3949 C C . ALA A 1 493 ? 18.909 8.835 11.702 1.00 51.25 493 ALA A C 1
ATOM 3951 O O . ALA A 1 493 ? 19.855 8.483 10.998 1.00 51.25 493 ALA A O 1
ATOM 3952 N N . SER A 1 494 ? 18.549 10.122 11.805 1.00 62.16 494 SER A N 1
ATOM 3953 C CA . SER A 1 494 ? 19.367 11.212 11.253 1.00 62.16 494 SER A CA 1
ATOM 3954 C C . SER A 1 494 ? 20.600 11.441 12.132 1.00 62.16 494 SER A C 1
ATOM 3956 O O . SER A 1 494 ? 21.697 11.597 11.601 1.00 62.16 494 SER A O 1
ATOM 3958 N N . THR A 1 495 ? 20.439 11.349 13.459 1.00 73.31 495 THR A N 1
ATOM 3959 C CA . THR A 1 495 ? 21.510 11.526 14.449 1.00 73.31 495 THR A CA 1
ATOM 3960 C C . THR A 1 495 ? 22.644 10.531 14.235 1.00 73.31 495 THR A C 1
ATOM 3962 O O . THR A 1 495 ? 23.769 10.932 13.978 1.00 73.31 495 THR A O 1
ATOM 3965 N N . SER A 1 496 ? 22.358 9.229 14.221 1.00 75.12 496 SER A N 1
ATOM 3966 C CA . SER A 1 496 ? 23.411 8.211 14.054 1.00 75.12 496 SER A CA 1
ATOM 3967 C C . SER A 1 496 ? 24.097 8.223 12.679 1.00 75.12 496 SER A C 1
ATOM 3969 O O . SER A 1 496 ? 25.195 7.682 12.543 1.00 75.12 496 SER A O 1
ATOM 3971 N N . PHE A 1 497 ? 23.465 8.820 11.662 1.00 81.62 497 PHE A N 1
ATOM 3972 C CA . PHE A 1 497 ? 23.979 8.841 10.295 1.00 81.62 497 PHE A CA 1
ATOM 3973 C C . PHE A 1 497 ? 24.782 10.106 9.969 1.00 81.62 497 PHE A C 1
ATOM 3975 O O . PHE A 1 497 ? 25.911 9.994 9.497 1.00 81.62 497 PHE A O 1
ATOM 3982 N N . PHE A 1 498 ? 24.205 11.290 10.200 1.00 85.38 498 PHE A N 1
ATOM 3983 C CA . PHE A 1 498 ? 24.846 12.578 9.906 1.00 85.38 498 PHE A CA 1
ATOM 3984 C C . PHE A 1 498 ? 25.722 13.080 11.052 1.00 85.38 498 PHE A C 1
ATOM 3986 O O . PHE A 1 498 ? 26.681 13.803 10.803 1.00 85.38 498 PHE A O 1
ATOM 3993 N N . HIS A 1 499 ? 25.413 12.676 12.287 1.00 90.69 499 HIS A N 1
ATOM 3994 C CA . HIS A 1 499 ? 26.041 13.180 13.505 1.00 90.69 499 HIS A CA 1
ATOM 3995 C C . HIS A 1 499 ? 26.715 12.035 14.265 1.00 90.69 499 HIS A C 1
ATOM 3997 O O . HIS A 1 499 ? 26.303 11.632 15.355 1.00 90.69 499 HIS A O 1
ATOM 4003 N N . GLN A 1 500 ? 27.741 11.442 13.648 1.00 87.81 500 GLN A N 1
ATOM 4004 C CA . GLN A 1 500 ? 28.349 10.225 14.173 1.00 87.81 500 GLN A CA 1
ATOM 4005 C C . GLN A 1 500 ? 28.903 10.444 15.592 1.00 87.81 500 GLN A C 1
ATOM 4007 O O . GLN A 1 500 ? 29.808 11.250 15.817 1.00 87.81 500 GLN A O 1
ATOM 4012 N N . GLY A 1 501 ? 28.379 9.667 16.542 1.00 88.69 501 GLY A N 1
ATOM 4013 C CA . GLY A 1 501 ? 28.775 9.714 17.949 1.00 88.69 501 GLY A CA 1
ATOM 4014 C C . GLY A 1 501 ? 27.913 10.607 18.842 1.00 88.69 501 GLY A C 1
ATOM 4015 O O . GLY A 1 501 ? 28.163 10.593 20.041 1.00 88.69 501 GLY A O 1
ATOM 4016 N N . ALA A 1 502 ? 26.923 11.323 18.302 1.00 91.94 502 ALA A N 1
ATOM 4017 C CA . ALA A 1 502 ? 25.933 12.042 19.101 1.00 91.94 502 ALA A CA 1
ATOM 4018 C C . ALA A 1 502 ? 24.864 11.084 19.662 1.00 91.94 502 ALA A C 1
ATOM 4020 O O . ALA A 1 502 ? 24.420 10.162 18.973 1.00 91.94 502 ALA A O 1
ATOM 4021 N N . ASP A 1 503 ? 24.417 11.338 20.892 1.00 91.06 503 ASP A N 1
ATOM 4022 C CA . ASP A 1 503 ? 23.343 10.595 21.563 1.00 91.06 503 ASP A CA 1
ATOM 4023 C C . ASP A 1 503 ? 21.960 11.051 21.078 1.00 91.06 503 ASP A C 1
ATOM 4025 O O . ASP A 1 503 ? 21.051 10.245 20.873 1.00 91.06 503 ASP A O 1
ATOM 4029 N N . PHE A 1 504 ? 21.795 12.361 20.882 1.00 91.44 504 PHE A N 1
ATOM 4030 C CA . PHE A 1 504 ? 20.599 12.979 20.313 1.00 91.44 504 PHE A CA 1
ATOM 4031 C C . PHE A 1 504 ? 20.937 14.362 19.736 1.00 91.44 504 PHE A C 1
ATOM 4033 O O . PHE A 1 504 ? 21.981 14.945 20.035 1.00 91.44 504 PHE A O 1
ATOM 4040 N N . CYS A 1 505 ? 20.026 14.903 18.928 1.00 93.25 505 CYS A N 1
ATOM 4041 C CA . CYS A 1 505 ? 20.088 16.287 18.468 1.00 93.25 505 CYS A CA 1
ATOM 4042 C C . CYS A 1 505 ? 18.759 17.006 18.722 1.00 93.25 505 CYS A C 1
ATOM 4044 O O . CYS A 1 505 ? 17.698 16.383 18.800 1.00 93.25 505 CYS A O 1
ATOM 4046 N N . ILE A 1 506 ? 18.819 18.328 18.804 1.00 93.00 506 ILE A N 1
ATOM 4047 C CA . ILE A 1 506 ? 17.673 19.239 18.804 1.00 93.00 506 ILE A CA 1
ATOM 4048 C C . ILE A 1 506 ? 17.779 20.168 17.589 1.00 93.00 506 ILE A C 1
ATOM 4050 O O . ILE A 1 506 ? 18.870 20.380 17.053 1.00 93.00 506 ILE A O 1
ATOM 4054 N N . ARG A 1 507 ? 16.655 20.738 17.155 1.00 90.94 507 ARG A N 1
ATOM 4055 C CA . ARG A 1 507 ? 16.612 21.774 16.117 1.00 90.94 507 ARG A CA 1
ATOM 4056 C C . ARG A 1 507 ? 15.820 22.980 16.580 1.00 90.94 507 ARG A C 1
ATOM 4058 O O . ARG A 1 507 ? 14.817 22.822 17.273 1.00 90.94 507 ARG A O 1
ATOM 4065 N N . SER A 1 508 ? 16.233 24.159 16.133 1.00 89.81 508 SER A N 1
ATOM 4066 C CA . SER A 1 508 ? 15.488 25.392 16.367 1.00 89.81 508 SER A CA 1
ATOM 4067 C C . SER A 1 508 ? 14.097 25.325 15.726 1.00 89.81 508 SER A C 1
ATOM 4069 O O . SER A 1 508 ? 13.961 24.893 14.573 1.00 89.81 508 SER A O 1
ATOM 4071 N N . THR A 1 509 ? 13.068 25.780 16.434 1.00 84.44 509 THR A N 1
ATOM 4072 C CA . THR A 1 509 ? 11.691 25.862 15.941 1.00 84.44 509 THR A CA 1
ATOM 4073 C C . THR A 1 509 ? 11.507 27.101 15.053 1.00 84.44 509 THR A C 1
ATOM 4075 O O . THR A 1 509 ? 12.140 28.141 15.235 1.00 84.44 509 THR A O 1
ATOM 4078 N N . ASN A 1 510 ? 10.644 27.003 14.035 1.00 66.69 510 ASN A N 1
ATOM 4079 C CA . ASN A 1 510 ? 10.393 28.114 13.102 1.00 66.69 510 ASN A CA 1
ATOM 4080 C C . ASN A 1 510 ? 9.421 29.170 13.668 1.00 66.69 510 ASN A C 1
ATOM 4082 O O . ASN A 1 510 ? 9.159 30.176 13.003 1.00 66.69 510 ASN A O 1
ATOM 4086 N N . ASP A 1 511 ? 8.869 28.953 14.863 1.00 59.34 511 ASP A N 1
ATOM 4087 C CA . ASP A 1 511 ? 7.668 29.654 15.330 1.00 59.34 511 ASP A CA 1
ATOM 4088 C C . ASP A 1 511 ? 7.930 31.109 15.750 1.00 59.34 511 ASP A C 1
ATOM 4090 O O . ASP A 1 511 ? 7.015 31.932 15.746 1.00 59.34 511 ASP A O 1
ATOM 4094 N N . ASN A 1 512 ? 9.194 31.482 15.969 1.00 53.88 512 ASN A N 1
ATOM 4095 C CA . ASN A 1 512 ? 9.564 32.830 16.407 1.00 53.88 512 ASN A CA 1
ATOM 4096 C C . ASN A 1 512 ? 9.945 33.789 15.264 1.00 53.88 512 ASN A C 1
ATOM 4098 O O . ASN A 1 512 ? 10.408 34.902 15.514 1.00 53.88 512 ASN A O 1
ATOM 4102 N N . GLY A 1 513 ? 9.798 33.379 13.997 1.00 53.69 513 GLY A N 1
ATOM 4103 C CA . GLY A 1 513 ? 10.026 34.245 12.830 1.00 53.69 513 GLY A CA 1
ATOM 4104 C C . GLY A 1 513 ? 11.480 34.692 12.596 1.00 53.69 513 GLY A C 1
ATOM 4105 O O . GLY A 1 513 ? 11.725 35.477 11.677 1.00 53.69 513 GLY A O 1
ATOM 4106 N N . ARG A 1 514 ? 12.438 34.193 13.392 1.00 54.16 514 ARG A N 1
ATOM 4107 C CA . ARG A 1 514 ? 13.864 34.567 13.337 1.00 54.16 514 ARG A CA 1
ATOM 4108 C C . ARG A 1 514 ? 14.614 33.911 12.176 1.00 54.16 514 ARG A C 1
ATOM 4110 O O . ARG A 1 514 ? 15.465 34.553 11.572 1.00 54.16 514 ARG A O 1
ATOM 4117 N N . ALA A 1 515 ? 14.225 32.701 11.779 1.00 54.38 515 ALA A N 1
ATOM 4118 C CA . ALA A 1 515 ? 14.860 31.979 10.684 1.00 54.38 515 ALA A CA 1
ATOM 4119 C C . ALA A 1 515 ? 13.863 31.731 9.541 1.00 54.38 515 ALA A C 1
ATOM 4121 O O . ALA A 1 515 ? 13.173 30.717 9.485 1.00 54.38 515 ALA A O 1
ATOM 4122 N N . LYS A 1 516 ? 13.747 32.692 8.613 1.00 58.91 516 LYS A N 1
ATOM 4123 C CA . LYS A 1 516 ? 12.879 32.531 7.429 1.00 58.91 516 LYS A CA 1
ATOM 4124 C C . LYS A 1 516 ? 13.417 31.501 6.432 1.00 58.91 516 LYS A C 1
ATOM 4126 O O . LYS A 1 516 ? 12.627 30.933 5.684 1.00 58.91 516 LYS A O 1
ATOM 4131 N N . ASN A 1 517 ? 14.732 31.268 6.439 1.00 70.06 517 ASN A N 1
ATOM 4132 C CA . ASN A 1 517 ? 15.413 30.516 5.388 1.00 70.06 517 ASN A CA 1
ATOM 4133 C C . ASN A 1 517 ? 16.229 29.315 5.885 1.00 70.06 517 ASN A C 1
ATOM 4135 O O . ASN A 1 517 ? 16.512 28.472 5.055 1.00 70.06 517 ASN A O 1
ATOM 4139 N N . GLY A 1 518 ? 16.534 29.178 7.181 1.00 78.88 518 GLY A N 1
ATOM 4140 C CA . GLY A 1 518 ? 17.433 28.138 7.709 1.00 78.88 518 GLY A CA 1
ATOM 4141 C C . GLY A 1 518 ? 17.044 27.631 9.101 1.00 78.88 518 GLY A C 1
ATOM 4142 O O . GLY A 1 518 ? 16.035 28.078 9.646 1.00 78.88 518 GLY A O 1
ATOM 4143 N N . ARG A 1 519 ? 17.816 26.702 9.680 1.00 87.56 519 ARG A N 1
ATOM 4144 C CA . ARG A 1 519 ? 17.606 26.174 11.046 1.00 87.56 519 ARG A CA 1
ATOM 4145 C C . ARG A 1 519 ? 18.933 25.886 11.744 1.00 87.56 519 ARG A C 1
ATOM 4147 O O . ARG A 1 519 ? 19.875 25.448 11.102 1.00 87.56 519 ARG A O 1
ATOM 4154 N N . GLN A 1 520 ? 18.987 26.071 13.061 1.00 91.69 520 GLN A N 1
ATOM 4155 C CA . GLN A 1 520 ? 20.104 25.588 13.871 1.00 91.69 520 GLN A CA 1
ATOM 4156 C C . GLN A 1 520 ? 19.848 24.135 14.270 1.00 91.69 520 GLN A C 1
ATOM 4158 O O . GLN A 1 520 ? 18.790 23.837 14.831 1.00 91.69 520 GLN A O 1
ATOM 4163 N N . GLN A 1 521 ? 20.818 23.250 14.051 1.00 92.75 521 GLN A N 1
ATOM 4164 C CA . GLN A 1 521 ? 20.842 21.923 14.660 1.00 92.75 521 GLN A CA 1
ATOM 4165 C C . GLN A 1 521 ? 21.953 21.853 15.713 1.00 92.75 521 GLN A C 1
ATOM 4167 O O . GLN A 1 521 ? 23.082 22.270 15.462 1.00 92.75 521 GLN A O 1
ATOM 4172 N N . CYS A 1 522 ? 21.632 21.317 16.891 1.00 95.38 522 CYS A N 1
ATOM 4173 C CA . CYS A 1 522 ? 22.565 21.146 18.006 1.00 95.38 522 CYS A CA 1
ATOM 4174 C C . CYS A 1 522 ? 22.576 19.673 18.407 1.00 95.38 522 CYS A C 1
ATOM 4176 O O . CYS A 1 522 ? 21.517 19.102 18.665 1.00 95.38 522 CYS A O 1
ATOM 4178 N N . CYS A 1 523 ? 23.750 19.050 18.441 1.00 95.69 523 CYS A N 1
ATOM 4179 C CA . CYS A 1 523 ? 23.897 17.626 18.732 1.00 95.69 523 CYS A CA 1
ATOM 4180 C C . CYS A 1 523 ? 24.733 17.432 19.989 1.00 95.69 523 CYS A C 1
ATOM 4182 O O . CYS A 1 523 ? 25.713 18.145 20.188 1.00 95.69 523 CYS A O 1
ATOM 4184 N N . TYR A 1 524 ? 24.338 16.481 20.833 1.00 95.38 524 TYR A N 1
ATOM 4185 C CA . TYR A 1 524 ? 24.936 16.280 22.149 1.00 95.38 524 TYR A CA 1
ATOM 4186 C C . TYR A 1 524 ? 25.519 14.884 22.273 1.00 95.38 524 TYR A C 1
ATOM 4188 O O . TYR A 1 524 ? 24.923 13.913 21.806 1.00 95.38 524 TYR A O 1
ATOM 4196 N N . LYS A 1 525 ? 26.656 14.796 22.956 1.00 95.25 525 LYS A N 1
ATOM 4197 C CA . LYS A 1 525 ? 27.309 13.552 23.344 1.00 95.25 525 LYS A CA 1
ATOM 4198 C C . LYS A 1 525 ? 27.706 13.644 24.808 1.00 95.25 525 LYS A C 1
ATOM 4200 O O . LYS A 1 525 ? 28.307 14.637 25.215 1.00 95.25 525 LYS A O 1
ATOM 4205 N N . ASP A 1 526 ? 27.349 12.638 25.599 1.00 95.56 526 ASP A N 1
ATOM 4206 C CA . ASP A 1 526 ? 27.629 12.606 27.038 1.00 95.56 526 ASP A CA 1
ATOM 4207 C C . ASP A 1 526 ? 27.088 13.867 27.758 1.00 95.56 526 ASP A C 1
ATOM 4209 O O . ASP A 1 526 ? 27.688 14.411 28.686 1.00 95.56 526 ASP A O 1
ATOM 4213 N N . GLY A 1 527 ? 25.942 14.375 27.280 1.00 94.56 527 GLY A N 1
ATOM 4214 C CA . GLY A 1 527 ? 25.272 15.578 27.791 1.00 94.56 527 GLY A CA 1
ATOM 4215 C C . GLY A 1 527 ? 25.901 16.921 27.388 1.00 94.56 527 GLY A C 1
ATOM 4216 O O . GLY A 1 527 ? 25.348 17.962 27.750 1.00 94.56 527 GLY A O 1
ATOM 4217 N N . GLN A 1 528 ? 27.006 16.916 26.636 1.00 96.88 528 GLN A N 1
ATOM 4218 C CA . GLN A 1 528 ? 27.724 18.113 26.179 1.00 96.88 528 GLN A CA 1
ATOM 4219 C C . GLN A 1 528 ? 27.520 18.361 24.686 1.00 96.88 528 GLN A C 1
ATOM 4221 O O . GLN A 1 528 ? 27.356 17.419 23.910 1.00 96.88 528 GLN A O 1
ATOM 4226 N N . LEU A 1 529 ? 27.536 19.633 24.284 1.00 96.44 529 LEU A N 1
ATOM 4227 C CA . LEU A 1 529 ? 27.420 20.027 22.884 1.00 96.44 529 LEU A CA 1
ATOM 4228 C C . LEU A 1 529 ? 28.621 19.510 22.072 1.00 96.44 529 LEU A C 1
ATOM 4230 O O . LEU A 1 529 ? 29.778 19.762 22.408 1.00 96.44 529 LEU A O 1
ATOM 4234 N N . GLN A 1 530 ? 28.343 18.780 20.994 1.00 95.44 530 GLN A N 1
ATOM 4235 C CA . GLN A 1 530 ? 29.354 18.287 20.067 1.00 95.44 530 GLN A CA 1
ATOM 4236 C C . GLN A 1 530 ? 29.620 19.342 18.987 1.00 95.44 530 GLN A C 1
ATOM 4238 O O . GLN A 1 530 ? 28.700 19.776 18.293 1.00 95.44 530 GLN A O 1
ATOM 4243 N N . ILE A 1 531 ? 30.887 19.729 18.828 1.00 95.00 531 ILE A N 1
ATOM 4244 C CA . ILE A 1 531 ? 31.319 20.788 17.908 1.00 95.00 531 ILE A CA 1
ATOM 4245 C C . ILE A 1 531 ? 32.196 20.181 16.812 1.00 95.00 531 ILE A C 1
ATOM 4247 O O . ILE A 1 531 ? 33.129 19.431 17.103 1.00 95.00 531 ILE A O 1
ATOM 4251 N N . GLY A 1 532 ? 31.909 20.539 15.561 1.00 93.12 532 GLY A N 1
ATOM 4252 C CA . GLY A 1 532 ? 32.727 20.189 14.408 1.00 93.12 532 GLY A CA 1
ATOM 4253 C C . GLY A 1 532 ? 32.554 18.745 13.918 1.00 93.12 532 GLY A C 1
ATOM 4254 O O . GLY A 1 532 ? 31.683 17.999 14.379 1.00 93.12 532 GLY A O 1
ATOM 4255 N N . PRO A 1 533 ? 33.367 18.329 12.940 1.00 90.94 533 PRO A N 1
ATOM 4256 C CA . PRO A 1 533 ? 33.231 17.027 12.309 1.00 90.94 533 PRO A CA 1
ATOM 4257 C C . PRO A 1 533 ? 33.614 15.860 13.231 1.00 90.94 533 PRO A C 1
ATOM 4259 O O . PRO A 1 533 ? 34.413 16.015 14.154 1.00 90.94 533 PRO A O 1
ATOM 4262 N N . PRO A 1 534 ? 33.095 14.646 12.971 1.00 80.06 534 PRO A N 1
ATOM 4263 C CA . PRO A 1 534 ? 32.050 14.300 11.999 1.00 80.06 534 PRO A CA 1
ATOM 4264 C C . PRO A 1 534 ? 30.632 14.334 12.604 1.00 80.06 534 PRO A C 1
ATOM 4266 O O . PRO A 1 534 ? 29.704 13.800 12.000 1.00 80.06 534 PRO A O 1
ATOM 4269 N N . GLY A 1 535 ? 30.481 14.838 13.834 1.00 85.25 535 GLY A N 1
ATOM 4270 C CA . GLY A 1 535 ? 29.282 14.607 14.644 1.00 85.25 535 GLY A CA 1
ATOM 4271 C C . GLY A 1 535 ? 28.573 15.854 15.162 1.00 85.25 535 GLY A C 1
ATOM 4272 O O . GLY A 1 535 ? 27.476 15.744 15.699 1.00 85.25 535 GLY A O 1
ATOM 4273 N N . GLY A 1 536 ? 29.163 17.036 15.009 1.00 92.38 536 GLY A N 1
ATOM 4274 C CA . GLY A 1 536 ? 28.548 18.282 15.440 1.00 92.38 536 GLY A CA 1
ATOM 4275 C C . GLY A 1 536 ? 27.291 18.604 14.638 1.00 92.38 536 GLY A C 1
ATOM 4276 O O . GLY A 1 536 ? 27.177 18.252 13.458 1.00 92.38 536 GLY A O 1
ATOM 4277 N N . GLY A 1 537 ? 26.342 19.277 15.285 1.00 90.81 537 GLY A N 1
ATOM 4278 C CA . GLY A 1 537 ? 25.223 19.904 14.581 1.00 90.81 537 GLY A CA 1
ATOM 4279 C C . GLY A 1 537 ? 25.724 21.026 13.666 1.00 90.81 537 GLY A C 1
ATOM 4280 O O . GLY A 1 537 ? 26.826 21.540 13.869 1.00 90.81 537 GLY A O 1
ATOM 4281 N N . SER A 1 538 ? 24.946 21.387 12.649 1.00 92.12 538 SER A N 1
ATOM 4282 C CA . SER A 1 538 ? 25.293 22.460 11.713 1.00 92.12 538 SER A CA 1
ATOM 4283 C C . SER A 1 538 ? 24.169 23.479 11.567 1.00 92.12 538 SER A C 1
ATOM 4285 O O . SER A 1 538 ? 23.008 23.216 11.890 1.00 92.12 538 SER A O 1
ATOM 4287 N N . GLU A 1 539 ? 24.531 24.650 11.065 1.00 91.62 539 GLU A N 1
ATOM 4288 C CA . GLU A 1 539 ? 23.596 25.657 10.574 1.00 91.62 539 GLU A CA 1
ATOM 4289 C C . GLU A 1 539 ? 23.056 25.249 9.194 1.00 91.62 539 GLU A C 1
ATOM 4291 O O . GLU A 1 539 ? 23.820 25.155 8.237 1.00 91.62 539 GLU A O 1
ATOM 4296 N N . ASP A 1 540 ? 21.749 25.008 9.079 1.00 88.00 540 ASP A N 1
ATOM 4297 C CA . ASP A 1 540 ? 21.079 24.678 7.817 1.00 88.00 540 ASP A CA 1
ATOM 4298 C C . ASP A 1 540 ? 20.727 25.962 7.052 1.00 88.00 540 ASP A C 1
ATOM 4300 O O . ASP A 1 540 ? 20.079 26.859 7.602 1.00 88.00 540 ASP A O 1
ATOM 4304 N N . LEU A 1 541 ? 21.084 26.039 5.766 1.00 86.62 541 LEU A N 1
ATOM 4305 C CA . LEU A 1 541 ? 20.751 27.153 4.874 1.00 86.62 541 LEU A CA 1
ATOM 4306 C C . LEU A 1 541 ? 19.360 27.015 4.238 1.00 86.62 541 LEU A C 1
ATOM 4308 O O . LEU A 1 541 ? 18.819 28.018 3.776 1.00 86.62 541 LEU A O 1
ATOM 4312 N N . GLY A 1 542 ? 18.799 25.802 4.163 1.00 80.94 542 GLY A N 1
ATOM 4313 C CA . GLY A 1 542 ? 17.504 25.537 3.534 1.00 80.94 542 GLY A CA 1
ATOM 4314 C C . GLY A 1 542 ? 16.367 25.248 4.522 1.00 80.94 542 GLY A C 1
ATOM 4315 O O . GLY A 1 542 ? 16.406 24.277 5.268 1.00 80.94 542 GLY A O 1
ATOM 4316 N N . ALA A 1 543 ? 15.285 26.032 4.472 1.00 73.88 543 ALA A N 1
ATOM 4317 C CA . ALA A 1 543 ? 14.108 25.831 5.330 1.00 73.88 543 ALA A CA 1
ATOM 4318 C C . ALA A 1 543 ? 13.129 24.772 4.795 1.00 73.88 543 ALA A C 1
ATOM 4320 O O . ALA A 1 543 ? 12.388 24.157 5.566 1.00 73.88 543 ALA A O 1
ATOM 4321 N N . SER A 1 544 ? 13.075 24.583 3.472 1.00 76.38 544 SER A N 1
ATOM 4322 C CA . SER A 1 544 ? 12.244 23.552 2.846 1.00 76.38 544 SER A CA 1
ATOM 4323 C C . SER A 1 544 ? 13.023 22.247 2.708 1.00 76.38 544 SER A C 1
ATOM 4325 O O . SER A 1 544 ? 14.244 22.260 2.605 1.00 76.38 544 SER A O 1
ATOM 4327 N N . PHE A 1 545 ? 12.332 21.107 2.620 1.00 74.12 545 PHE A N 1
ATOM 4328 C CA . PHE A 1 545 ? 12.999 19.818 2.402 1.00 74.12 545 PHE A CA 1
ATOM 4329 C C . PHE A 1 545 ? 13.892 19.818 1.150 1.00 74.12 545 PHE A C 1
ATOM 4331 O O . PHE A 1 545 ? 14.984 19.263 1.171 1.00 74.12 545 PHE A O 1
ATOM 4338 N N . LYS A 1 546 ? 13.439 20.450 0.059 1.00 72.88 546 LYS A N 1
ATOM 4339 C CA . LYS A 1 546 ? 14.201 20.517 -1.195 1.00 72.88 546 LYS A CA 1
ATOM 4340 C C . LYS A 1 546 ? 15.474 21.345 -1.026 1.00 72.88 546 LYS A C 1
ATOM 4342 O O . LYS A 1 546 ? 16.522 20.941 -1.523 1.00 72.88 546 LYS A O 1
ATOM 4347 N N . ASP A 1 547 ? 15.366 22.475 -0.335 1.00 80.31 547 ASP A N 1
ATOM 4348 C CA . ASP A 1 547 ? 16.494 23.379 -0.125 1.00 80.31 547 ASP A CA 1
ATOM 4349 C C . ASP A 1 547 ? 17.475 22.777 0.878 1.00 80.31 547 ASP A C 1
ATOM 4351 O O . ASP A 1 547 ? 18.656 22.714 0.577 1.00 80.31 547 ASP A O 1
ATOM 4355 N N . HIS A 1 548 ? 16.990 22.216 1.988 1.00 83.50 548 HIS A N 1
ATOM 4356 C CA . HIS A 1 548 ? 17.815 21.502 2.964 1.00 83.50 548 HIS A CA 1
ATOM 4357 C C . HIS A 1 548 ? 18.579 20.344 2.311 1.00 83.50 548 HIS A C 1
ATOM 4359 O O . HIS A 1 548 ? 19.783 20.169 2.494 1.00 83.50 548 HIS A O 1
ATOM 4365 N N . PHE A 1 549 ? 17.896 19.576 1.458 1.00 82.00 549 PHE A N 1
ATOM 4366 C CA . PHE A 1 549 ? 18.530 18.482 0.739 1.00 82.00 549 PHE A CA 1
ATOM 4367 C C . PHE A 1 549 ? 19.642 18.959 -0.207 1.00 82.00 549 PHE A C 1
ATOM 4369 O O . PHE A 1 549 ? 20.715 18.355 -0.276 1.00 82.00 549 PHE A O 1
ATOM 4376 N N . GLY A 1 550 ? 19.380 20.018 -0.975 1.00 84.62 550 GLY A N 1
ATOM 4377 C CA . GLY A 1 550 ? 20.310 20.523 -1.981 1.00 84.62 550 GLY A CA 1
ATOM 4378 C C . GLY A 1 550 ? 21.469 21.333 -1.403 1.00 84.62 550 GLY A C 1
ATOM 4379 O O . GLY A 1 550 ? 22.595 21.179 -1.867 1.00 84.62 550 GLY A O 1
ATOM 4380 N N . LEU A 1 551 ? 21.191 22.181 -0.413 1.00 88.88 551 LEU A N 1
ATOM 4381 C CA . LEU A 1 551 ? 22.125 23.168 0.130 1.00 88.88 551 LEU A CA 1
ATOM 4382 C C . LEU A 1 551 ? 22.899 22.662 1.348 1.00 88.88 551 LEU A C 1
ATOM 4384 O O . LEU A 1 551 ? 24.001 23.151 1.574 1.00 88.88 551 LEU A O 1
ATOM 4388 N N . ASP A 1 552 ? 22.364 21.699 2.103 1.00 89.75 552 ASP A N 1
ATOM 4389 C CA . ASP A 1 552 ? 22.981 21.237 3.356 1.00 89.75 552 ASP A CA 1
ATOM 4390 C C . ASP A 1 552 ? 23.365 19.752 3.269 1.00 89.75 552 ASP A C 1
ATOM 4392 O O . ASP A 1 552 ? 24.535 19.386 3.385 1.00 89.75 552 ASP A O 1
ATOM 4396 N N . MET A 1 553 ? 22.412 18.874 2.938 1.00 90.44 553 MET A N 1
ATOM 4397 C CA . MET A 1 553 ? 22.669 17.426 2.931 1.00 90.44 553 MET A CA 1
ATOM 4398 C C . MET A 1 553 ? 23.585 16.979 1.781 1.00 90.44 553 MET A C 1
ATOM 4400 O O . MET A 1 553 ? 24.482 16.161 1.982 1.00 90.44 553 MET A O 1
ATOM 4404 N N . SER A 1 554 ? 23.361 17.477 0.559 1.00 89.94 554 SER A N 1
ATOM 4405 C CA . SER A 1 554 ? 24.155 17.082 -0.617 1.00 89.94 554 SER A CA 1
ATOM 4406 C C . SER A 1 554 ? 25.649 17.403 -0.450 1.00 89.94 554 SER A C 1
ATOM 4408 O O . SER A 1 554 ? 26.462 16.506 -0.687 1.00 89.94 554 SER A O 1
ATOM 4410 N N . PRO A 1 555 ? 26.040 18.609 0.012 1.00 94.19 555 PRO A N 1
ATOM 4411 C CA . PRO A 1 555 ? 27.429 18.905 0.353 1.00 94.19 555 PRO A CA 1
ATOM 4412 C C . PRO A 1 555 ? 28.029 17.989 1.413 1.00 94.19 555 PRO A C 1
ATOM 4414 O O . PRO A 1 555 ? 29.147 17.508 1.233 1.00 94.19 555 PRO A O 1
ATOM 4417 N N . TRP A 1 556 ? 27.279 17.663 2.468 1.00 94.56 556 TRP A N 1
ATOM 4418 C CA . TRP A 1 556 ? 27.748 16.723 3.486 1.00 94.56 556 TRP A CA 1
ATOM 4419 C C . TRP A 1 556 ? 28.073 15.347 2.880 1.00 94.56 556 TRP A C 1
ATOM 4421 O O . TRP A 1 556 ? 29.090 14.735 3.216 1.00 94.56 556 TRP A O 1
ATOM 4431 N N . PHE A 1 557 ? 27.277 14.870 1.913 1.00 90.88 557 PHE A N 1
ATOM 4432 C CA . PHE A 1 557 ? 27.583 13.627 1.195 1.00 90.88 557 PHE A CA 1
ATOM 4433 C C . PHE A 1 557 ? 28.869 13.703 0.364 1.00 90.88 557 PHE A C 1
ATOM 4435 O O . PHE A 1 557 ? 29.565 12.693 0.239 1.00 90.88 557 PHE A O 1
ATOM 4442 N N . TYR A 1 558 ? 29.201 14.864 -0.204 1.00 92.75 558 TYR A N 1
ATOM 4443 C CA . TYR A 1 558 ? 30.460 15.057 -0.927 1.00 92.75 558 TYR A CA 1
ATOM 4444 C C . TYR A 1 558 ? 31.655 15.144 0.022 1.00 92.75 558 TYR A C 1
ATOM 4446 O O . TYR A 1 558 ? 32.701 14.568 -0.262 1.00 92.75 558 TYR A O 1
ATOM 4454 N N . CYS A 1 559 ? 31.497 15.835 1.147 1.00 95.25 559 CYS A N 1
ATOM 4455 C CA . CYS A 1 559 ? 32.602 16.222 2.014 1.00 95.25 559 CYS A CA 1
ATOM 4456 C C . CYS A 1 559 ? 32.871 15.235 3.162 1.00 95.25 559 CYS A C 1
ATOM 4458 O O . CYS A 1 559 ? 34.027 14.962 3.462 1.00 95.25 559 CYS A O 1
ATOM 4460 N N . CYS A 1 560 ? 31.838 14.642 3.767 1.00 93.56 560 CYS A N 1
ATOM 4461 C CA . CYS A 1 560 ? 31.952 13.877 5.017 1.00 93.56 560 CYS A CA 1
ATOM 4462 C C . CYS A 1 560 ? 31.626 12.380 4.874 1.00 93.56 560 CYS A C 1
ATOM 4464 O O . CYS A 1 560 ? 32.236 11.540 5.540 1.00 93.56 560 CYS A O 1
ATOM 4466 N N . TYR A 1 561 ? 30.678 12.003 4.008 1.00 89.50 561 TYR A N 1
ATOM 4467 C CA . TYR A 1 561 ? 30.160 10.630 3.985 1.00 89.50 561 TYR A CA 1
ATOM 4468 C C . TYR A 1 561 ? 31.197 9.581 3.546 1.00 89.50 561 TYR A C 1
ATOM 4470 O O . TYR A 1 561 ? 31.605 9.534 2.380 1.00 89.50 561 TYR A O 1
ATOM 4478 N N . LYS A 1 562 ? 31.562 8.681 4.476 1.00 83.62 562 LYS A N 1
ATOM 4479 C CA . LYS A 1 562 ? 32.488 7.549 4.263 1.00 83.62 562 LYS A CA 1
ATOM 4480 C C . LYS A 1 562 ? 33.758 7.956 3.504 1.00 83.62 562 LYS A C 1
ATOM 4482 O O . LYS A 1 562 ? 34.184 7.258 2.577 1.00 83.62 562 LYS A O 1
ATOM 4487 N N . GLN A 1 563 ? 34.334 9.105 3.853 1.00 84.81 563 GLN A N 1
ATOM 4488 C CA . GLN A 1 563 ? 35.622 9.486 3.292 1.00 84.81 563 GLN A CA 1
ATOM 4489 C C . GLN A 1 563 ? 36.724 8.536 3.784 1.00 84.81 563 GLN A C 1
ATOM 4491 O O . GLN A 1 563 ? 36.693 8.126 4.948 1.00 84.81 563 GLN A O 1
ATOM 4496 N N . PRO A 1 564 ? 37.684 8.168 2.917 1.00 85.62 564 PRO A N 1
ATOM 4497 C CA . PRO A 1 564 ? 38.917 7.517 3.344 1.00 85.62 564 PRO A CA 1
ATOM 4498 C C . PRO A 1 564 ? 39.635 8.336 4.422 1.00 85.62 564 PRO A C 1
ATOM 4500 O O . PRO A 1 564 ? 39.466 9.556 4.484 1.00 85.62 564 PRO A O 1
ATOM 4503 N N . GLU A 1 565 ? 40.460 7.683 5.240 1.00 87.25 565 GLU A N 1
ATOM 4504 C CA . GLU A 1 565 ? 41.160 8.325 6.362 1.00 87.25 565 GLU A CA 1
ATOM 4505 C C . GLU A 1 565 ? 41.973 9.543 5.901 1.00 87.25 565 GLU A C 1
ATOM 4507 O O . GLU A 1 565 ? 41.896 10.615 6.497 1.00 87.25 565 GLU A O 1
ATOM 4512 N N . GLU A 1 566 ? 42.662 9.418 4.766 1.00 90.81 566 GLU A N 1
ATOM 4513 C CA . GLU A 1 566 ? 43.471 10.473 4.159 1.00 90.81 566 GLU A CA 1
ATOM 4514 C C . GLU A 1 566 ? 42.659 11.686 3.657 1.00 90.81 566 GLU A C 1
ATOM 4516 O O . GLU A 1 566 ? 43.219 12.758 3.430 1.00 90.81 566 GLU A O 1
ATOM 4521 N N . LYS A 1 567 ? 41.332 11.551 3.517 1.00 90.19 567 LYS A N 1
ATOM 4522 C CA . LYS A 1 567 ? 40.415 12.600 3.035 1.00 90.19 567 LYS A CA 1
ATOM 4523 C C . LYS A 1 567 ? 39.432 13.100 4.088 1.00 90.19 567 LYS A C 1
ATOM 4525 O O . LYS A 1 567 ? 38.520 13.851 3.750 1.00 90.19 567 LYS A O 1
ATOM 4530 N N . LYS A 1 568 ? 39.605 12.736 5.363 1.00 88.88 568 LYS A N 1
ATOM 4531 C CA . LYS A 1 568 ? 38.745 13.244 6.447 1.00 88.88 568 LYS A CA 1
ATOM 4532 C C . LYS A 1 568 ? 38.736 14.771 6.549 1.00 88.88 568 LYS A C 1
ATOM 4534 O O . LYS A 1 568 ? 37.697 15.330 6.883 1.00 88.88 568 LYS A O 1
ATOM 4539 N N . HIS A 1 569 ? 39.834 15.426 6.163 1.00 93.75 569 HIS A N 1
ATOM 4540 C CA . HIS A 1 569 ? 39.953 16.887 6.124 1.00 93.75 569 HIS A CA 1
ATOM 4541 C C . HIS A 1 569 ? 38.926 17.571 5.201 1.00 93.75 569 HIS A C 1
ATOM 4543 O O . HIS A 1 569 ? 38.626 18.747 5.364 1.00 93.75 569 HIS A O 1
ATOM 4549 N N . LEU A 1 570 ? 38.334 16.852 4.238 1.00 94.38 570 LEU A N 1
ATOM 4550 C CA . LEU A 1 570 ? 37.254 17.402 3.413 1.00 94.38 570 LEU A CA 1
ATOM 4551 C C . LEU A 1 570 ? 35.998 17.701 4.231 1.00 94.38 570 LEU A C 1
ATOM 4553 O O . LEU A 1 570 ? 35.228 18.584 3.866 1.00 94.38 570 LEU A O 1
ATOM 4557 N N . CYS A 1 571 ? 35.785 16.989 5.337 1.00 95.38 571 CYS A N 1
ATOM 4558 C CA . CYS A 1 571 ? 34.667 17.276 6.219 1.00 95.38 571 CYS A CA 1
ATOM 4559 C C . CYS A 1 571 ? 34.873 18.604 6.965 1.00 95.38 571 CYS A C 1
ATOM 4561 O O . CYS A 1 571 ? 33.895 19.303 7.215 1.00 95.38 571 CYS A O 1
ATOM 4563 N N . ASP A 1 572 ? 36.120 19.015 7.216 1.00 95.56 572 ASP A N 1
ATOM 4564 C CA . ASP A 1 572 ? 36.420 20.336 7.781 1.00 95.56 572 ASP A CA 1
ATOM 4565 C C . ASP A 1 572 ? 35.924 21.449 6.845 1.00 95.56 572 ASP A C 1
ATOM 4567 O O . ASP A 1 572 ? 35.261 22.376 7.300 1.00 95.56 572 ASP A O 1
ATOM 4571 N N . LEU A 1 573 ? 36.100 21.294 5.524 1.00 96.44 573 LEU A N 1
ATOM 4572 C CA . LEU A 1 573 ? 35.564 22.236 4.528 1.00 96.44 573 LEU A CA 1
ATOM 4573 C C . LEU A 1 573 ? 34.036 22.369 4.619 1.00 96.44 573 LEU A C 1
ATOM 4575 O O . LEU A 1 573 ? 33.493 23.460 4.454 1.00 96.44 573 LEU A O 1
ATOM 4579 N N . TYR A 1 574 ? 33.318 21.278 4.898 1.00 96.12 574 TYR A N 1
ATOM 4580 C CA . TYR A 1 574 ? 31.875 21.361 5.128 1.00 96.12 574 TYR A CA 1
ATOM 4581 C C . TYR A 1 574 ? 31.554 22.223 6.348 1.00 96.12 574 TYR A C 1
ATOM 4583 O O . TYR A 1 574 ? 30.770 23.168 6.240 1.00 96.12 574 TYR A O 1
ATOM 4591 N N . TYR A 1 575 ? 32.200 21.943 7.480 1.00 95.06 575 TYR A N 1
ATOM 4592 C CA . TYR A 1 575 ? 31.957 22.678 8.717 1.00 95.06 575 TYR A CA 1
ATOM 4593 C C . TYR A 1 575 ? 32.463 24.126 8.673 1.00 95.06 575 TYR A C 1
ATOM 4595 O O . TYR A 1 575 ? 31.911 24.959 9.374 1.00 95.06 575 TYR A O 1
ATOM 4603 N N . GLU A 1 576 ? 33.406 24.489 7.801 1.00 94.69 576 GLU A N 1
ATOM 4604 C CA . GLU A 1 576 ? 33.761 25.897 7.555 1.00 94.69 576 GLU A CA 1
ATOM 4605 C C . GLU A 1 576 ? 32.601 26.711 6.954 1.00 94.69 576 GLU A C 1
ATOM 4607 O O . GLU A 1 576 ? 32.477 27.909 7.213 1.00 94.69 576 GLU A O 1
ATOM 4612 N N . LYS A 1 577 ? 31.747 26.080 6.136 1.00 94.75 577 LYS A N 1
ATOM 4613 C CA . LYS A 1 577 ? 30.584 26.726 5.492 1.00 94.75 577 LYS A CA 1
ATOM 4614 C C . LYS A 1 577 ? 29.276 26.516 6.244 1.00 94.75 577 LYS A C 1
ATOM 4616 O O . LYS A 1 577 ? 28.316 27.252 6.011 1.00 94.75 577 LYS A O 1
ATOM 4621 N N . ARG A 1 578 ? 29.219 25.478 7.073 1.00 93.56 578 ARG A N 1
ATOM 4622 C CA . ARG A 1 578 ? 28.065 25.038 7.861 1.00 93.56 578 ARG A CA 1
ATOM 4623 C C . ARG A 1 578 ? 28.536 24.838 9.297 1.00 93.56 578 ARG A C 1
ATOM 4625 O O . ARG A 1 578 ? 28.678 23.710 9.766 1.00 93.56 578 ARG A O 1
ATOM 4632 N N . LEU A 1 579 ? 28.856 25.951 9.952 1.00 91.94 579 LEU A N 1
ATOM 4633 C CA . LEU A 1 579 ? 29.510 25.956 11.258 1.00 91.94 579 LEU A CA 1
ATOM 4634 C C . LEU A 1 579 ? 28.673 25.215 12.303 1.00 91.94 579 LEU A C 1
ATOM 4636 O O . LEU A 1 579 ? 27.442 25.285 12.322 1.00 91.94 579 LEU A O 1
ATOM 4640 N N . SER A 1 580 ? 29.368 24.505 13.190 1.00 93.38 580 SER A N 1
ATOM 4641 C CA . SER A 1 580 ? 28.781 24.090 14.458 1.00 93.38 580 SER A CA 1
ATOM 4642 C C . SER A 1 580 ? 28.782 25.283 15.394 1.00 93.38 580 SER A C 1
ATOM 4644 O O . SER A 1 580 ? 29.838 25.850 15.668 1.00 93.38 580 SER A O 1
ATOM 4646 N N . ASN A 1 581 ? 27.613 25.635 15.911 1.00 93.50 581 ASN A N 1
ATOM 4647 C CA . ASN A 1 581 ? 27.523 26.614 16.980 1.00 93.50 581 ASN A CA 1
ATOM 4648 C C . ASN A 1 581 ? 28.151 26.018 18.252 1.00 93.50 581 ASN A C 1
ATOM 4650 O O . ASN A 1 581 ? 27.866 24.872 18.598 1.00 93.50 581 ASN A O 1
ATOM 4654 N N . ASP A 1 582 ? 29.014 26.773 18.927 1.00 94.00 582 ASP A N 1
ATOM 4655 C CA . ASP A 1 582 ? 29.745 26.325 20.121 1.00 94.00 582 ASP A CA 1
ATOM 4656 C C . ASP A 1 582 ? 29.009 26.621 21.439 1.00 94.00 582 ASP A C 1
ATOM 4658 O O . ASP A 1 582 ? 29.500 26.302 22.522 1.00 94.00 582 ASP A O 1
ATOM 4662 N N . GLY A 1 583 ? 27.825 27.231 21.352 1.00 94.44 583 GLY A N 1
ATOM 4663 C CA . GLY A 1 583 ? 27.000 27.630 22.486 1.00 94.44 583 GLY A CA 1
ATOM 4664 C C . GLY A 1 583 ? 27.536 28.818 23.284 1.00 94.44 583 GLY A C 1
ATOM 4665 O O . GLY A 1 583 ? 26.928 29.184 24.290 1.00 94.44 583 GLY A O 1
ATOM 4666 N N . SER A 1 584 ? 28.630 29.459 22.856 1.00 94.75 584 SER A N 1
ATOM 4667 C CA . SER A 1 584 ? 29.229 30.598 23.572 1.00 94.75 584 SER A CA 1
ATOM 4668 C C . SER A 1 584 ? 28.314 31.828 23.619 1.00 94.75 584 SER A C 1
ATOM 4670 O O . SER A 1 584 ? 28.341 32.594 24.583 1.00 94.75 584 SER A O 1
ATOM 4672 N N . GLU A 1 585 ? 27.456 31.989 22.611 1.00 92.62 585 GLU A N 1
ATOM 4673 C CA . GLU A 1 585 ? 26.487 33.084 22.508 1.00 92.62 585 GLU A CA 1
ATOM 4674 C C . GLU A 1 585 ? 25.106 32.744 23.095 1.00 92.62 585 GLU A C 1
ATOM 4676 O O . GLU A 1 585 ? 24.187 33.569 23.043 1.00 92.62 585 GLU A O 1
ATOM 4681 N N . TYR A 1 586 ? 24.938 31.543 23.660 1.00 94.00 586 TYR A N 1
ATOM 4682 C CA . TYR A 1 586 ? 23.664 31.107 24.218 1.00 94.00 586 TYR A CA 1
ATOM 4683 C C . TYR A 1 586 ? 23.254 31.960 25.419 1.00 94.00 586 TYR A C 1
ATOM 4685 O O . TYR A 1 586 ? 23.998 32.125 26.389 1.00 94.00 586 TYR A O 1
ATOM 4693 N N . LYS A 1 587 ? 22.028 32.485 25.373 1.00 91.06 587 LYS A N 1
ATOM 4694 C CA . LYS A 1 587 ? 21.418 33.237 26.469 1.00 91.06 587 LYS A CA 1
ATOM 4695 C C . LYS A 1 587 ? 20.179 32.495 26.923 1.00 91.06 587 LYS A C 1
ATOM 4697 O O . LYS A 1 587 ? 19.311 32.202 26.111 1.00 91.06 587 LYS A O 1
ATOM 4702 N N . VAL A 1 588 ? 20.093 32.238 28.225 1.00 85.56 588 VAL A N 1
ATOM 4703 C CA . VAL A 1 588 ? 18.887 31.668 28.827 1.00 85.56 588 VAL A CA 1
ATOM 4704 C C . VAL A 1 588 ? 17.750 32.663 28.616 1.00 85.56 588 VAL A C 1
ATOM 4706 O O . VAL A 1 588 ? 17.782 33.767 29.166 1.00 85.56 588 VAL A O 1
ATOM 4709 N N . ASN A 1 589 ? 16.777 32.286 27.791 1.00 68.69 589 ASN A N 1
ATOM 4710 C CA . ASN A 1 589 ? 15.519 33.008 27.675 1.00 68.69 589 ASN A CA 1
ATOM 4711 C C . ASN A 1 589 ? 14.799 32.879 29.031 1.00 68.69 589 ASN A C 1
ATOM 4713 O O . ASN A 1 589 ? 14.341 31.793 29.380 1.00 68.69 589 ASN A O 1
ATOM 4717 N N . GLN A 1 590 ? 14.803 33.953 29.829 1.00 53.22 590 GLN A N 1
ATOM 4718 C CA . GLN A 1 590 ? 14.067 34.037 31.099 1.00 53.22 590 GLN A CA 1
ATOM 4719 C C . GLN A 1 590 ? 12.579 34.287 30.878 1.00 53.22 590 GLN A C 1
ATOM 4721 O O . GLN A 1 590 ? 12.250 35.088 29.970 1.00 53.22 590 GLN A O 1
#

pLDDT: mean 79.01, std 15.94, range [32.56, 97.25]

Foldseek 3Di:
DLQVLCVQLLQDDDQVCVVPPDPVNVVNVVSLVVLLVLLVVQLVVLVVVLVCCVVVPDPPVNLVSLLSNLLSLLLNLLSVLVNVCNNVVLLVVLCPQQVDDDDPCCVVVVVLLVVLVVVLVVQLVVQLVVLVVVVVVVCVVCVPDDPVVVVVSVSVSVSSSSSSSSSSSSLSSLLSRLLSLLVLLVVLLVVLLVVLVVCVPDDVPPCPVVVLVVVVVSLVVVVSSLVSLVSSQVSCQAVLQSNLVSLLSQLQSLLVQLLVDDPDVSVVVSLSSNLVSLLSNCSSQVSQQSSVVSLVSSLVSLVVCLVVCVVPDVVSSVVSVVSSVVSVPDPRTRHRNPPGHRHPVVVVVSVVVSVVSNVVVLVVVVVVVVVVVVVVVVVVVVVDPDDPDPPVVVVVVVQLVSLQSVLCSLCSNLVSNVVSCVSSVDPDLSVLVVLVSVLSSLCSNDPLVRLLVVLVVCLVPAPFDVPAQEAFDAFFDVLQVVDPQKDWPPNCNCQCQQAPQFPTKIKGDCVVVRGPAWIWIWTHHPGGTDFAPRHHTWIARGPDPVRSCVRQVVSCSSQPRPRDPVRNCSSVSSCVRTGRRNRPPHDRPD

InterPro domains:
  IPR005533 AMOP domain [PF03782] (452-530)
  IPR005533 AMOP domain [PS50856] (447-578)
  IPR005533 AMOP domain [SM00723] (450-578)

Sequence (590 aa):
MFKFLLKCTGLYFRRNEKNSFNLPNCFAILRISFLFLASLFGCLISIKRSLVYILYSLETASLDTFQGLGWHLQTLSSTIFLIYWQWNGTLEALYDKILLKNSVRLKRWSRVIRIVILISLSIILFNTSRHVVTNVIREVNNRKDSYGQIIIRAIRHLFVLQYAVVENITFCIFMISIGSLAIELSDFNHQLSEEFTTNRSSKIAENKVITAHQMLTHFKSYTHLTDKVGIADKIFNLYIFTMMACSLPTAIFAPINLIHSEWNIDLLFNTYDVLSSFYKLCGLCILPAQVFTQLKFTHSILNRQIPNWSEEDKRLTRTIKIFADSIAQSSDGITVGGMTVITKSMILTCLSMIVPYIVLCLQLKIGIIESSSLINQICLSAFDLRSEQSKCRLLSIFARIMCCNLSVSLTATVIPIIIALLLFNFDVEVYAIIPQAIGAYYSLRYTAAEREKLCVEWHATDPGTANLYLPACPPNVELADNDPDFARDSIFASTSFFHQGADFCIRSTNDNGRAKNGRQQCCYKDGQLQIGPPGGGSEDLGASFKDHFGLDMSPWFYCCYKQPEEKKHLCDLYYEKRLSNDGSEYKVNQ

Organism: NCBI:txid166010

Secondary structure (DSSP, 8-state):
-HHHHHHHHT----GGGTTS--HHHHHHHHHHHHHHHHHHHHHHHHHHHHHHHHHHT-TTHHHHHHHHHHHHHHHHHHHHHHHHHHHTTHHHHHHHHTS-S--TTHHHHHHHHHHHHHHHHHHHHHHHHHHHHHHHHHHHH-TT--HHHHHHHHHHHHHHHHHHHHHHHHHHHHHHHHHHHHHHHHHHHHHHHHHHHHGGGS-TTS-HHHHHHHHHHHHHHHHHHHHHHHHHHHHHHHHHHHHHHHHHHHHHHHHHHHHT--TTHHHHHHHHHHHHHHHHHHHHHHHHHHHHHHHHHHHHHHHHHHHHHHTT-HHHHHHHHHHHHHHHH---S-EETTTEE--HHHHHHHHHHHHHHHHHHHHHHHHHHHHHHHHHHHHHHTT-----SSHHHHHHHHHHHHHHHHHHHHHHHHHHHHHHHHHTT---THHHHHHHHHHHHHHHHS-HHHHHHHHHHHHHH---STT--PPPPPSBHHHHHH-TTEEE-S-HHHHHHHSTT-SEEEEE-STTSS-SS-EEEEEEETTEE--STTT---EES-SSHHHHIIIIIHHHHHHTTT--GGGTHHHHHHHHHSPPP-STT-----